Protein AF-A0A3C0BCN4-F1 (afdb_monomer_lite)

Secondary structure (DSSP, 8-state):
--HHHHHHHHHHHH-S--HHHHHHHHH--S--BEEEEEEEEEEETTEEEEEEEEEE-SSSPPP-EEEEEEEEETTEEEEEEEEE-SSEEEEEEEESS-EEEEEESTT--S--BPPGGGS---HHHHHT-SSEEEEE-TTS-HHHHHHHHHHHHHHHHHSTT-EEEEEGGG-SS--SSSEEEEESTTSTTHHHHHHHHGGGT-EEETTEEEETTEEEESTTEEEEEEEEETTEEEEEEEEEEE--TTHHHHHHHHGGGGTT-SEEEEETTTTEEEEEE-------TTEEESSTT-TT---S--PPPS--PPPSS-HHHHHHHHHHHTSGGGGGG-TT-HHHHHHHHHHHHHHHHTTPEEBTTBSEEEEEEEETTEEEEEEEEE-EE-----TTTTTSPPP--------TTT-S---TT-TTS----IIIIIHHHHHHHHHHHHHHTT--

Structure (mmCIF, N/CA/C/O backbone):
data_AF-A0A3C0BCN4-F1
#
_entry.id   AF-A0A3C0BCN4-F1
#
loop_
_atom_site.group_PDB
_atom_site.id
_atom_site.type_symbol
_atom_site.label_atom_id
_atom_site.label_alt_id
_atom_site.label_comp_id
_atom_site.label_asym_id
_atom_site.label_entity_id
_atom_site.label_seq_id
_atom_site.pdbx_PDB_ins_code
_atom_site.Cartn_x
_atom_site.Cartn_y
_atom_site.Cartn_z
_atom_site.occupancy
_atom_site.B_iso_or_equiv
_atom_site.auth_seq_id
_atom_site.auth_comp_id
_atom_site.auth_asym_id
_atom_site.auth_atom_id
_atom_site.pdbx_PDB_model_num
ATOM 1 N N . ALA A 1 1 ? 22.190 30.472 -2.152 1.00 76.00 1 ALA A N 1
ATOM 2 C CA . ALA A 1 1 ? 20.767 30.766 -1.911 1.00 76.00 1 ALA A CA 1
ATOM 3 C C . ALA A 1 1 ? 20.357 30.125 -0.593 1.00 76.00 1 ALA A C 1
ATOM 5 O O . ALA A 1 1 ? 20.743 28.991 -0.337 1.00 76.00 1 ALA A O 1
ATOM 6 N N . SER A 1 2 ? 19.645 30.868 0.243 1.00 91.69 2 SER A N 1
ATOM 7 C CA . SER A 1 2 ? 19.073 30.457 1.527 1.00 91.69 2 SER A CA 1
ATOM 8 C C . SER A 1 2 ? 17.553 30.290 1.407 1.00 91.69 2 SER A C 1
ATOM 10 O O . SER A 1 2 ? 16.954 30.735 0.427 1.00 91.69 2 SER A O 1
ATOM 12 N N . PHE A 1 3 ? 16.896 29.719 2.419 1.00 91.00 3 PHE A N 1
ATOM 13 C CA . PHE A 1 3 ? 15.429 29.688 2.449 1.00 91.00 3 PHE A CA 1
ATOM 14 C C . PHE A 1 3 ? 14.796 31.087 2.462 1.00 91.00 3 PHE A C 1
ATOM 16 O O . PHE A 1 3 ? 13.702 31.261 1.935 1.00 91.00 3 PHE A O 1
ATOM 23 N N . GLN A 1 4 ? 15.497 32.095 2.988 1.00 92.38 4 GLN A N 1
ATOM 24 C CA . GLN A 1 4 ? 15.035 33.482 2.944 1.00 92.38 4 GLN A CA 1
ATOM 25 C C . GLN A 1 4 ? 15.027 34.041 1.509 1.00 92.38 4 GLN A C 1
ATOM 27 O O . GLN A 1 4 ? 14.157 34.839 1.166 1.00 92.38 4 GLN A O 1
ATOM 32 N N . ASP A 1 5 ? 15.957 33.607 0.652 1.00 93.44 5 ASP A N 1
ATOM 33 C CA . ASP A 1 5 ? 15.978 33.998 -0.766 1.00 93.44 5 ASP A CA 1
ATOM 34 C C . ASP A 1 5 ? 14.826 33.342 -1.541 1.00 93.44 5 ASP A C 1
ATOM 36 O O . ASP A 1 5 ? 14.226 33.968 -2.418 1.00 93.44 5 ASP A O 1
ATOM 40 N N . ILE A 1 6 ? 14.476 32.100 -1.182 1.00 93.12 6 ILE A N 1
ATOM 41 C CA . ILE A 1 6 ? 13.308 31.393 -1.726 1.00 93.12 6 ILE A CA 1
ATOM 42 C C . ILE A 1 6 ? 12.023 32.103 -1.291 1.00 93.12 6 ILE A C 1
ATOM 44 O O . ILE A 1 6 ? 11.197 32.411 -2.147 1.00 93.12 6 ILE A O 1
ATOM 48 N N . GLN A 1 7 ? 11.884 32.424 0.001 1.00 93.44 7 GLN A N 1
ATOM 49 C CA . GLN A 1 7 ? 10.742 33.175 0.526 1.00 93.44 7 GLN A CA 1
ATOM 50 C C . GLN A 1 7 ? 10.532 34.468 -0.266 1.00 93.44 7 GLN A C 1
ATOM 52 O O . GLN A 1 7 ? 9.489 34.626 -0.891 1.00 93.44 7 GLN A O 1
ATOM 57 N N . LYS A 1 8 ? 11.544 35.344 -0.329 1.00 94.19 8 LYS A N 1
ATOM 58 C CA . LYS A 1 8 ? 11.452 36.622 -1.055 1.00 94.19 8 LYS A CA 1
ATOM 59 C C . LYS A 1 8 ? 11.050 36.431 -2.516 1.00 94.19 8 LYS A C 1
ATOM 61 O O . LYS A 1 8 ? 10.231 37.181 -3.034 1.00 94.19 8 LYS A O 1
ATOM 66 N N . SER A 1 9 ? 11.612 35.421 -3.182 1.00 95.25 9 SER A N 1
ATOM 67 C CA . SER A 1 9 ? 11.298 35.122 -4.583 1.00 95.25 9 SER A CA 1
ATOM 68 C C . SER A 1 9 ? 9.825 34.726 -4.765 1.00 95.25 9 SER A C 1
ATOM 70 O O . SER A 1 9 ? 9.178 35.181 -5.706 1.00 95.25 9 SER A O 1
ATOM 72 N N . PHE A 1 10 ? 9.269 33.928 -3.849 1.00 93.75 10 PHE A N 1
ATOM 73 C CA . PHE A 1 10 ? 7.856 33.537 -3.868 1.00 93.75 10 PHE A CA 1
ATOM 74 C C . PHE A 1 10 ? 6.932 34.711 -3.527 1.00 93.75 10 PHE A C 1
ATOM 76 O O . PHE A 1 10 ? 5.905 34.887 -4.182 1.00 93.75 10 PHE A O 1
ATOM 83 N N . GLU A 1 11 ? 7.290 35.539 -2.547 1.00 96.19 11 GLU A N 1
ATOM 84 C CA . GLU A 1 11 ? 6.524 36.735 -2.170 1.00 96.19 11 GLU A CA 1
ATOM 85 C C . GLU A 1 11 ? 6.472 37.749 -3.325 1.00 96.19 11 GLU A C 1
ATOM 87 O O . GLU A 1 11 ? 5.410 38.299 -3.608 1.00 96.19 11 GLU A O 1
ATOM 92 N N . LEU A 1 12 ? 7.570 37.926 -4.073 1.00 96.12 12 LEU A N 1
ATOM 93 C CA . LEU A 1 12 ? 7.612 38.782 -5.267 1.00 96.12 12 LEU A CA 1
ATOM 94 C C . LEU A 1 12 ? 6.646 38.324 -6.370 1.00 96.12 12 LEU A C 1
ATOM 96 O O . LEU A 1 12 ? 6.005 39.154 -7.012 1.00 96.12 12 LEU A O 1
ATOM 100 N N . VAL A 1 13 ? 6.535 37.014 -6.604 1.00 95.50 13 VAL A N 1
ATOM 101 C CA . VAL A 1 13 ? 5.637 36.465 -7.635 1.00 95.50 13 VAL A CA 1
ATOM 102 C C . VAL A 1 13 ? 4.184 36.471 -7.165 1.00 95.50 13 VAL A C 1
ATOM 104 O O . VAL A 1 13 ? 3.285 36.835 -7.917 1.00 95.50 13 VAL A O 1
ATOM 107 N N . THR A 1 14 ? 3.941 36.055 -5.923 1.00 93.56 14 THR A N 1
ATOM 108 C CA . THR A 1 14 ? 2.583 35.836 -5.403 1.00 93.56 14 THR A CA 1
ATOM 109 C C . THR A 1 14 ? 1.943 37.087 -4.813 1.00 93.56 14 THR A C 1
ATOM 111 O O . THR A 1 14 ? 0.722 37.111 -4.664 1.00 93.56 14 THR A O 1
ATOM 114 N N . GLN A 1 15 ? 2.742 38.104 -4.471 1.00 95.81 15 GLN A N 1
ATOM 115 C CA . GLN A 1 15 ? 2.319 39.304 -3.741 1.00 95.81 15 GLN A CA 1
ATOM 116 C C . GLN A 1 15 ? 1.670 38.982 -2.380 1.00 95.81 15 GLN A C 1
ATOM 118 O O . GLN A 1 15 ? 0.824 39.728 -1.888 1.00 95.81 15 GLN A O 1
ATOM 123 N N . LYS A 1 16 ? 2.044 37.850 -1.770 1.00 94.12 16 LYS A N 1
ATOM 124 C CA . LYS A 1 16 ? 1.593 37.419 -0.439 1.00 94.12 16 LYS A CA 1
ATOM 125 C C . LYS A 1 16 ? 2.761 37.450 0.537 1.00 94.12 16 LYS A C 1
ATOM 127 O O . LYS A 1 16 ? 3.867 37.112 0.141 1.00 94.12 16 LYS A O 1
ATOM 132 N N . ASP A 1 17 ? 2.502 37.795 1.796 1.00 93.44 17 ASP A N 1
ATOM 133 C CA . ASP A 1 17 ? 3.459 37.609 2.894 1.00 93.44 17 ASP A CA 1
ATOM 134 C C . ASP A 1 17 ? 3.514 36.122 3.277 1.00 93.44 17 ASP A C 1
ATOM 136 O O . ASP A 1 17 ? 2.496 35.519 3.632 1.00 93.44 17 ASP A O 1
ATOM 140 N N . LEU A 1 18 ? 4.699 35.521 3.176 1.00 94.12 18 LEU A N 1
ATOM 141 C CA . LEU A 1 18 ? 4.949 34.113 3.471 1.00 94.12 18 LEU A CA 1
ATOM 142 C C . LEU A 1 18 ? 5.828 33.934 4.712 1.00 94.12 18 LEU A C 1
ATOM 144 O O . LEU A 1 18 ? 6.217 32.805 5.024 1.00 94.12 18 LEU A O 1
ATOM 148 N N . GLN A 1 19 ? 6.101 35.001 5.470 1.00 93.81 19 GLN A N 1
ATOM 149 C CA . GLN A 1 19 ? 6.944 34.939 6.659 1.00 93.81 19 GLN A CA 1
ATOM 150 C C . GLN A 1 19 ? 6.440 33.897 7.657 1.00 93.81 19 GLN A C 1
ATOM 152 O O . GLN A 1 19 ? 7.231 33.096 8.157 1.00 93.81 19 GLN A O 1
ATOM 157 N N . THR A 1 20 ? 5.131 33.858 7.923 1.00 91.19 20 THR A N 1
ATOM 158 C CA . THR A 1 20 ? 4.549 32.884 8.864 1.00 91.19 20 THR A CA 1
ATOM 159 C C . THR A 1 20 ? 4.734 31.447 8.373 1.00 91.19 20 THR A C 1
ATOM 161 O O . THR A 1 20 ? 5.115 30.580 9.159 1.00 91.19 20 THR A O 1
ATOM 164 N N . PHE A 1 21 ? 4.530 31.202 7.073 1.00 92.38 21 PHE A N 1
ATOM 165 C CA . PHE A 1 21 ? 4.712 29.885 6.460 1.00 92.38 21 PHE A CA 1
ATOM 166 C C . PHE A 1 21 ? 6.163 29.405 6.585 1.00 92.38 21 PHE A C 1
ATOM 168 O O . PHE A 1 21 ? 6.410 28.322 7.107 1.00 92.38 21 PHE A O 1
ATOM 175 N N . PHE A 1 22 ? 7.140 30.215 6.171 1.00 93.88 22 PHE A N 1
ATOM 176 C CA . PHE A 1 22 ? 8.549 29.822 6.259 1.00 93.88 22 PHE A CA 1
ATOM 177 C C . PHE A 1 22 ? 9.014 29.693 7.709 1.00 93.88 22 PHE A C 1
ATOM 179 O O . PHE A 1 22 ? 9.648 28.702 8.063 1.00 93.88 22 PHE A O 1
ATOM 186 N N . THR A 1 23 ? 8.664 30.651 8.571 1.00 93.06 23 THR A N 1
ATOM 187 C CA . THR A 1 23 ? 9.076 30.623 9.980 1.00 93.06 23 THR A CA 1
ATOM 188 C C . THR A 1 23 ? 8.598 29.347 10.656 1.00 93.06 23 THR A C 1
ATOM 190 O O . THR A 1 23 ? 9.403 28.655 11.274 1.00 93.06 23 THR A O 1
ATOM 193 N N . GLN A 1 24 ? 7.319 28.983 10.509 1.00 94.38 24 GLN A N 1
ATOM 194 C CA . GLN A 1 24 ? 6.796 27.834 11.242 1.00 94.38 24 GLN A CA 1
ATOM 195 C C . GLN A 1 24 ? 7.431 26.504 10.820 1.00 94.38 24 GLN A C 1
ATOM 197 O O . GLN A 1 24 ? 7.580 25.630 11.665 1.00 94.38 24 GLN A O 1
ATOM 202 N N . TRP A 1 25 ? 7.816 26.350 9.551 1.00 93.69 25 TRP A N 1
ATOM 203 C CA . TRP A 1 25 ? 8.375 25.095 9.043 1.00 93.69 25 TRP A CA 1
ATOM 204 C C . TRP A 1 25 ? 9.896 25.005 9.168 1.00 93.69 25 TRP A C 1
ATOM 206 O O . TRP A 1 25 ? 10.438 23.905 9.193 1.00 93.69 25 TRP A O 1
ATOM 216 N N . LEU A 1 26 ? 10.593 26.140 9.258 1.00 93.62 26 LEU A N 1
ATOM 217 C CA . LEU A 1 26 ? 12.054 26.166 9.345 1.00 93.62 26 LEU A CA 1
ATOM 218 C C . LEU A 1 26 ? 12.588 26.262 10.770 1.00 93.62 26 LEU A C 1
ATOM 220 O O . LEU A 1 26 ? 13.726 25.865 11.010 1.00 93.62 26 LEU A O 1
ATOM 224 N N . THR A 1 27 ? 11.819 26.831 11.702 1.00 91.88 27 THR A N 1
ATOM 225 C CA . THR A 1 27 ? 12.322 27.126 13.055 1.00 91.88 27 THR A CA 1
ATOM 226 C C . THR A 1 27 ? 11.616 26.356 14.162 1.00 91.88 27 THR A C 1
ATOM 228 O O . THR A 1 27 ? 12.109 26.339 15.290 1.00 91.88 27 THR A O 1
ATOM 231 N N . ARG A 1 28 ? 10.484 25.704 13.871 1.00 91.94 28 ARG A N 1
ATOM 232 C CA . ARG A 1 28 ? 9.732 24.917 14.855 1.00 91.94 28 ARG A CA 1
ATOM 233 C C . ARG A 1 28 ? 9.943 23.427 14.615 1.00 91.94 28 ARG A C 1
ATOM 235 O O . ARG A 1 28 ? 9.973 22.966 13.480 1.00 91.94 28 ARG A O 1
ATOM 242 N N . THR A 1 29 ? 10.021 22.671 15.703 1.00 91.44 29 THR A N 1
ATOM 243 C CA . THR A 1 29 ? 10.032 21.205 15.668 1.00 91.44 29 THR A CA 1
ATOM 244 C C . THR A 1 29 ? 8.603 20.663 15.705 1.00 91.44 29 THR A C 1
ATOM 246 O O . THR A 1 29 ? 7.764 21.167 16.454 1.00 91.44 29 THR A O 1
ATOM 249 N N . GLY A 1 30 ? 8.350 19.593 14.950 1.00 92.44 30 GLY A N 1
ATOM 250 C CA . GLY A 1 30 ? 7.068 18.886 14.917 1.00 92.44 30 GLY A CA 1
ATOM 251 C C . GLY A 1 30 ? 6.183 19.287 13.736 1.00 92.44 30 GLY A C 1
ATOM 252 O O . GLY A 1 30 ? 6.606 20.007 12.837 1.00 92.44 30 GLY A O 1
ATOM 253 N N . ALA A 1 31 ? 4.949 18.792 13.740 1.00 95.31 31 ALA A N 1
ATOM 254 C CA . ALA A 1 31 ? 3.934 19.066 12.727 1.00 95.31 31 ALA A CA 1
ATOM 255 C C . ALA A 1 31 ? 2.543 19.070 13.398 1.00 95.31 31 ALA A C 1
ATOM 257 O O . ALA A 1 31 ? 2.429 18.633 14.549 1.00 95.31 31 ALA A O 1
ATOM 258 N N . PRO A 1 32 ? 1.486 19.584 12.746 1.00 96.44 32 PRO A N 1
ATOM 259 C CA . PRO A 1 32 ? 0.145 19.515 13.311 1.00 96.44 32 PRO A CA 1
ATOM 260 C C . PRO A 1 32 ? -0.346 18.065 13.397 1.00 96.44 32 PRO A C 1
ATOM 262 O O . PRO A 1 32 ? -0.072 17.253 12.518 1.00 96.44 32 PRO A O 1
ATOM 265 N N . GLU A 1 33 ? -1.113 17.764 14.438 1.00 96.62 33 GLU A N 1
ATOM 266 C CA . GLU A 1 33 ? -1.894 16.534 14.598 1.00 96.62 33 GLU A CA 1
ATOM 267 C C . GLU A 1 33 ? -3.369 16.924 14.552 1.00 96.62 33 GLU A C 1
ATOM 269 O O . GLU A 1 33 ? -3.881 17.518 15.498 1.00 96.62 33 GLU A O 1
ATOM 274 N N . ILE A 1 34 ? -4.053 16.664 13.442 1.00 97.38 34 ILE A N 1
ATOM 275 C CA . ILE A 1 34 ? -5.397 17.206 13.200 1.00 97.38 34 ILE A CA 1
ATOM 276 C C . ILE A 1 34 ? -6.454 16.167 13.593 1.00 97.38 34 ILE A C 1
ATOM 278 O O . ILE A 1 34 ? -6.280 14.971 13.370 1.00 97.38 34 ILE A O 1
ATOM 282 N N . GLY A 1 35 ? -7.565 16.615 14.174 1.00 97.12 35 GLY A N 1
ATOM 283 C CA . GLY A 1 35 ? -8.734 15.781 14.449 1.00 97.12 35 GLY A CA 1
ATOM 284 C C . GLY A 1 35 ? -10.048 16.530 14.257 1.00 97.12 35 GLY A C 1
ATOM 285 O O . GLY A 1 35 ? -10.107 17.754 14.398 1.00 97.12 35 GLY A O 1
ATOM 286 N N . ILE A 1 36 ? -11.122 15.792 13.979 1.00 98.12 36 ILE A N 1
ATOM 287 C CA . ILE A 1 36 ? -12.486 16.308 14.102 1.00 98.12 36 ILE A CA 1
ATOM 288 C C . ILE A 1 36 ? -12.892 16.211 15.571 1.00 98.12 36 ILE A C 1
ATOM 290 O O . ILE A 1 36 ? -13.104 15.120 16.097 1.00 98.12 36 ILE A O 1
ATOM 294 N N . LYS A 1 37 ? -13.050 17.365 16.224 1.00 97.88 37 LYS A N 1
ATOM 295 C CA . LYS A 1 37 ? -13.598 17.440 17.582 1.00 97.88 37 LYS A CA 1
ATOM 296 C C . LYS A 1 37 ? -15.116 17.295 17.578 1.00 97.88 37 LYS A C 1
ATOM 298 O O . LYS A 1 37 ? -15.688 16.628 18.434 1.00 97.88 37 LYS A O 1
ATOM 303 N N . GLU A 1 38 ? -15.771 17.929 16.611 1.00 98.12 38 GLU A N 1
ATOM 304 C CA . GLU A 1 38 ? -17.213 17.832 16.408 1.00 98.12 38 GLU A CA 1
ATOM 305 C C . GLU A 1 38 ? -17.548 18.104 14.941 1.00 98.12 38 GLU A C 1
ATOM 307 O O . GLU A 1 38 ? -16.967 18.987 14.318 1.00 98.12 38 GLU A O 1
ATOM 312 N N . ALA A 1 39 ? -18.506 17.364 14.391 1.00 97.88 39 ALA A N 1
ATOM 313 C CA . ALA A 1 39 ? -19.064 17.638 13.076 1.00 97.88 39 ALA A CA 1
ATOM 314 C C . ALA A 1 39 ? -20.556 17.303 13.088 1.00 97.88 39 ALA A C 1
ATOM 316 O O . ALA A 1 39 ? -20.945 16.155 13.328 1.00 97.88 39 ALA A O 1
ATOM 317 N N . THR A 1 40 ? -21.385 18.314 12.852 1.00 97.88 40 THR A N 1
ATOM 318 C CA . THR A 1 40 ? -22.849 18.229 12.862 1.00 97.88 40 THR A CA 1
ATOM 319 C C . THR A 1 40 ? -23.418 19.006 11.684 1.00 97.88 40 THR A C 1
ATOM 321 O O . THR A 1 40 ? -22.728 19.811 11.058 1.00 97.88 40 THR A O 1
ATOM 324 N N . PHE A 1 41 ? -24.684 18.772 11.363 1.00 97.12 41 PHE A N 1
ATOM 325 C CA . PHE A 1 41 ? -25.398 19.608 10.413 1.00 97.12 41 PHE A CA 1
ATOM 326 C C . PHE A 1 41 ? -26.829 19.841 10.882 1.00 97.12 41 PHE A C 1
ATOM 328 O O . PHE A 1 41 ? -27.396 19.028 11.612 1.00 97.12 41 PHE A O 1
ATOM 335 N N . ILE A 1 42 ? -27.399 20.960 10.453 1.00 96.69 42 ILE A N 1
ATOM 336 C CA . ILE A 1 42 ? -28.816 21.275 10.614 1.00 96.69 42 ILE A CA 1
ATOM 337 C C . ILE A 1 42 ? -29.416 21.582 9.245 1.00 96.69 42 ILE A C 1
ATOM 339 O O . ILE A 1 42 ? -28.722 22.072 8.352 1.00 96.69 42 ILE A O 1
ATOM 343 N N . LYS A 1 43 ? -30.707 21.300 9.082 1.00 94.81 43 LYS A N 1
ATOM 344 C CA . LYS A 1 43 ? -31.467 21.755 7.919 1.00 94.81 43 LYS A CA 1
ATOM 345 C C . LYS A 1 43 ? -31.900 23.203 8.153 1.00 94.81 43 LYS A C 1
ATOM 347 O O . LYS A 1 43 ? -32.621 23.469 9.111 1.00 94.81 43 LYS A O 1
ATOM 352 N N . ASP A 1 44 ? -31.459 24.103 7.288 1.00 89.94 44 ASP A N 1
ATOM 353 C CA . ASP A 1 44 ? -31.714 25.545 7.313 1.00 89.94 44 ASP A CA 1
ATOM 354 C C . ASP A 1 44 ? -32.449 25.939 6.020 1.00 89.94 44 ASP A C 1
ATOM 356 O O . ASP A 1 44 ? -31.859 26.361 5.032 1.00 89.94 44 ASP A O 1
ATOM 360 N N . ASN A 1 45 ? -33.750 25.641 6.005 1.00 84.44 45 ASN A N 1
ATOM 361 C CA . ASN A 1 45 ? -34.615 25.510 4.826 1.00 84.44 45 ASN A CA 1
ATOM 362 C C . ASN A 1 45 ? -34.405 26.608 3.743 1.00 84.44 45 ASN A C 1
ATOM 364 O O . ASN A 1 45 ? -34.592 27.785 4.057 1.00 84.44 45 ASN A O 1
ATOM 368 N N . PRO A 1 46 ? -34.140 26.260 2.462 1.00 85.31 46 PRO A N 1
ATOM 369 C CA . PRO A 1 46 ? -34.071 24.911 1.880 1.00 85.31 46 PRO A CA 1
ATOM 370 C C . PRO A 1 46 ? -32.708 24.210 2.033 1.00 85.31 46 PRO A C 1
ATOM 372 O O . PRO A 1 46 ? -32.594 23.046 1.650 1.00 85.31 46 PRO A O 1
ATOM 375 N N . ASP A 1 47 ? -31.712 24.891 2.594 1.00 94.12 47 ASP A N 1
ATOM 376 C CA . ASP A 1 47 ? -30.310 24.483 2.594 1.00 94.12 47 ASP A CA 1
ATOM 377 C C . ASP A 1 47 ? -29.940 23.654 3.836 1.00 94.12 47 ASP A C 1
ATOM 379 O O . ASP A 1 47 ? -30.747 23.376 4.728 1.00 94.12 47 ASP A O 1
ATOM 383 N N . TYR A 1 48 ? -28.682 23.232 3.894 1.00 96.31 48 TYR A N 1
ATOM 384 C CA . TYR A 1 48 ? -28.081 22.508 5.002 1.00 96.31 48 TYR A CA 1
ATOM 385 C C . TYR A 1 48 ? -26.849 23.266 5.489 1.00 96.31 48 TYR A C 1
ATOM 387 O O . TYR A 1 48 ? -25.937 23.559 4.714 1.00 96.31 48 TYR A O 1
ATOM 395 N N . LYS A 1 49 ? -26.797 23.545 6.792 1.00 97.56 49 LYS A N 1
ATOM 396 C CA . LYS A 1 49 ? -25.650 24.178 7.442 1.00 97.56 49 LYS A CA 1
ATOM 397 C C . LYS A 1 49 ? -24.824 23.125 8.167 1.00 97.56 49 LYS A C 1
ATOM 399 O O . LYS A 1 49 ? -25.267 22.576 9.177 1.00 97.56 49 LYS A O 1
ATOM 404 N N . VAL A 1 50 ? -23.613 22.867 7.682 1.00 98.12 50 VAL A N 1
ATOM 405 C CA . VAL A 1 50 ? -22.639 21.970 8.320 1.00 98.12 50 VAL A CA 1
ATOM 406 C C . VAL A 1 50 ? -21.752 22.776 9.259 1.00 98.12 50 VAL A C 1
ATOM 408 O O . VAL A 1 50 ? -21.160 23.770 8.852 1.00 98.12 50 VAL A O 1
ATOM 411 N N . SER A 1 51 ? -21.646 22.342 10.512 1.00 98.44 51 SER A N 1
ATOM 412 C CA . SER A 1 51 ? -20.716 22.865 11.514 1.00 98.44 51 SER A CA 1
ATOM 413 C C . SER A 1 51 ? -19.588 21.863 11.730 1.00 98.44 51 SER A C 1
ATOM 415 O O . SER A 1 51 ? -19.842 20.735 12.145 1.00 98.44 51 SER A O 1
ATOM 417 N N . LEU A 1 52 ? -18.348 22.282 11.485 1.00 98.75 52 LEU A N 1
ATOM 418 C CA . LEU A 1 52 ? -17.140 21.483 11.683 1.00 98.75 52 LEU A CA 1
ATOM 419 C C . LEU A 1 52 ? -16.230 22.169 12.700 1.00 98.75 52 LEU A C 1
ATOM 421 O O . LEU A 1 52 ? -15.742 23.268 12.458 1.00 98.75 52 LEU A O 1
ATOM 425 N N . THR A 1 53 ? -15.959 21.509 13.815 1.00 98.75 53 THR A N 1
ATOM 426 C CA . THR A 1 53 ? -14.964 21.931 14.800 1.00 98.75 53 THR A CA 1
ATOM 427 C C . THR A 1 53 ? -13.740 21.038 14.670 1.00 98.75 53 THR A C 1
ATOM 429 O O . THR A 1 53 ? -13.795 19.847 14.985 1.00 98.75 53 THR A O 1
ATOM 432 N N . LEU A 1 54 ? -12.630 21.621 14.224 1.00 98.69 54 LEU A N 1
ATOM 433 C CA . LEU A 1 54 ? -11.334 20.953 14.148 1.00 98.69 54 LEU A CA 1
ATOM 434 C C . LEU A 1 54 ? -10.513 21.213 15.407 1.00 98.69 54 LEU A C 1
ATOM 436 O O . LEU A 1 54 ? -10.655 22.259 16.049 1.00 98.69 54 LEU A O 1
ATOM 440 N N . GLU A 1 55 ? -9.613 20.285 15.718 1.00 98.38 55 GLU A N 1
ATOM 441 C CA . GLU A 1 55 ? -8.596 20.435 16.756 1.00 98.38 55 GLU A CA 1
ATOM 442 C C . GLU A 1 55 ? -7.185 20.070 16.271 1.00 98.38 55 GLU A C 1
ATOM 444 O O . GLU A 1 55 ? -7.017 19.230 15.390 1.00 98.38 55 GLU A O 1
ATOM 449 N N . GLN A 1 56 ? -6.179 20.719 16.862 1.00 97.75 56 GLN A N 1
ATOM 450 C CA . GLN A 1 56 ? -4.758 20.413 16.716 1.00 97.75 56 GLN A CA 1
ATOM 451 C C . GLN A 1 56 ? -4.219 19.811 18.025 1.00 97.75 56 GLN A C 1
ATOM 453 O O . GLN A 1 56 ? -3.977 20.539 18.994 1.00 97.75 56 GLN A O 1
ATOM 458 N N . LYS A 1 57 ? -4.041 18.489 18.061 1.00 96.12 57 LYS A N 1
ATOM 459 C CA . LYS A 1 57 ? -3.814 17.671 19.264 1.00 96.12 57 LYS A CA 1
ATOM 460 C C . LYS A 1 57 ? -2.397 17.742 19.836 1.00 96.12 57 LYS A C 1
ATOM 462 O O . LYS A 1 57 ? -2.221 17.446 21.015 1.00 96.12 57 LYS A O 1
ATOM 467 N N . GLN A 1 58 ? -1.407 18.159 19.045 1.00 94.56 58 GLN A N 1
ATOM 468 C CA . GLN A 1 58 ? -0.011 18.208 19.490 1.00 94.56 58 GLN A CA 1
ATOM 469 C C . GLN A 1 58 ? 0.168 19.119 20.721 1.00 94.56 58 GLN A C 1
ATOM 471 O O . GLN A 1 58 ? -0.608 20.049 20.925 1.00 94.56 58 GLN A O 1
ATOM 476 N N . SER A 1 59 ? 1.200 18.925 21.541 1.00 93.12 59 SER A N 1
ATOM 477 C CA . SER A 1 59 ? 1.397 19.736 22.761 1.00 93.12 59 SER A CA 1
ATOM 478 C C . SER A 1 59 ? 1.897 21.163 22.493 1.00 93.12 59 SER A C 1
ATOM 480 O O . SER A 1 59 ? 1.596 22.075 23.260 1.00 93.12 59 SER A O 1
ATOM 482 N N . VAL A 1 60 ? 2.643 21.362 21.403 1.00 92.88 60 VAL A N 1
ATOM 483 C CA . VAL A 1 60 ? 3.185 22.669 20.990 1.00 92.88 60 VAL A CA 1
ATOM 484 C C . VAL A 1 60 ? 2.102 23.589 20.427 1.00 92.88 60 VAL A C 1
ATOM 486 O O . VAL A 1 60 ? 0.993 23.142 20.132 1.00 92.88 60 VAL A O 1
ATOM 489 N N . ASP A 1 61 ? 2.431 24.864 20.219 1.00 94.62 61 ASP A N 1
ATOM 490 C CA . ASP A 1 61 ? 1.526 25.862 19.638 1.00 94.62 61 ASP A CA 1
ATOM 491 C C . ASP A 1 61 ? 0.876 25.399 18.316 1.00 94.62 61 ASP A C 1
ATOM 493 O O . ASP A 1 61 ? 1.426 24.558 17.593 1.00 94.62 61 ASP A O 1
ATOM 497 N N . PRO A 1 62 ? -0.313 25.913 17.958 1.00 96.25 62 PRO A N 1
ATOM 498 C CA . PRO A 1 62 ? -0.943 25.571 16.689 1.00 96.25 62 PRO A CA 1
ATOM 499 C C . PRO A 1 62 ? -0.069 25.986 15.494 1.00 96.25 62 PRO A C 1
ATOM 501 O O . PRO A 1 62 ? 0.691 26.958 15.540 1.00 96.25 62 PRO A O 1
ATOM 504 N N . PHE A 1 63 ? -0.158 25.213 14.420 1.00 96.38 63 PHE A N 1
ATOM 505 C CA . PHE A 1 63 ? 0.375 25.579 13.111 1.00 96.38 63 PHE A CA 1
ATOM 506 C C . PHE A 1 63 ? -0.695 26.343 12.333 1.00 96.38 63 PHE A C 1
ATOM 508 O O . PHE A 1 63 ? -1.887 26.110 12.538 1.00 96.38 63 PHE A O 1
ATOM 515 N N . ASN A 1 64 ? -0.269 27.247 11.453 1.00 96.12 64 ASN A N 1
ATOM 516 C CA . ASN A 1 64 ? -1.144 27.869 10.469 1.00 96.12 64 ASN A CA 1
ATOM 517 C C . ASN A 1 64 ? -1.186 26.966 9.231 1.00 96.12 64 ASN A C 1
ATOM 519 O O . ASN A 1 64 ? -0.180 26.850 8.526 1.00 96.12 64 ASN A O 1
ATOM 523 N N . VAL A 1 65 ? -2.310 26.285 9.010 1.00 96.06 65 VAL A N 1
ATOM 524 C CA . VAL A 1 65 ? -2.461 25.310 7.924 1.00 96.06 65 VAL A CA 1
ATOM 525 C C . VAL A 1 65 ? -3.775 25.484 7.179 1.00 96.06 65 VAL A C 1
ATOM 527 O O . VAL A 1 65 ? -4.834 25.645 7.785 1.00 96.06 65 VAL A O 1
ATOM 530 N N . ASP A 1 66 ? -3.688 25.410 5.856 1.00 96.88 66 ASP A N 1
ATOM 531 C CA . ASP A 1 66 ? -4.838 25.293 4.969 1.00 96.88 66 ASP A CA 1
ATOM 532 C C . ASP A 1 66 ? -5.193 23.815 4.826 1.00 96.88 66 ASP A C 1
ATOM 534 O O . ASP A 1 66 ? -4.365 23.008 4.408 1.00 96.88 66 ASP A O 1
ATOM 538 N N . ILE A 1 67 ? -6.415 23.458 5.213 1.00 97.88 67 ILE A N 1
ATOM 539 C CA . ILE A 1 67 ? -6.865 22.072 5.305 1.00 97.88 67 ILE A CA 1
ATOM 540 C C . ILE A 1 67 ? -8.009 21.857 4.309 1.00 97.88 67 ILE A C 1
ATOM 542 O O . ILE A 1 67 ? -9.059 22.497 4.446 1.00 97.88 67 ILE A O 1
ATOM 546 N N . PRO A 1 68 ? -7.852 20.967 3.316 1.00 97.75 68 PRO A N 1
ATOM 547 C CA . PRO A 1 68 ? -8.949 20.567 2.448 1.00 97.75 68 PRO A CA 1
ATOM 548 C C . PRO A 1 68 ? -10.054 19.864 3.245 1.00 97.75 68 PRO A C 1
ATOM 550 O O . PRO A 1 68 ? -9.781 19.064 4.134 1.00 97.75 68 PRO A O 1
ATOM 553 N N . VAL A 1 69 ? -11.314 20.129 2.920 1.00 98.00 69 VAL A N 1
ATOM 554 C CA . VAL A 1 69 ? -12.479 19.450 3.499 1.00 98.00 69 VAL A CA 1
ATOM 555 C C . VAL A 1 69 ? -13.390 19.019 2.361 1.00 98.00 69 VAL A C 1
ATOM 557 O O . VAL A 1 69 ? -13.880 19.856 1.605 1.00 98.00 69 VAL A O 1
ATOM 560 N N . GLY A 1 70 ? -13.615 17.717 2.233 1.00 97.19 70 GLY A N 1
ATOM 561 C CA . GLY A 1 70 ? -14.540 17.136 1.269 1.00 97.19 70 GLY A CA 1
ATOM 562 C C . GLY A 1 70 ? -15.845 16.736 1.948 1.00 97.19 70 GLY A C 1
ATOM 563 O O . GLY A 1 70 ? -15.833 16.053 2.970 1.00 97.19 70 GLY A O 1
ATOM 564 N N . ILE A 1 71 ? -16.983 17.137 1.385 1.00 97.50 71 ILE A N 1
ATOM 565 C CA . ILE A 1 71 ? -18.312 16.748 1.863 1.00 97.50 71 ILE A CA 1
ATOM 566 C C . ILE A 1 71 ? -19.064 16.063 0.725 1.00 97.50 71 ILE A C 1
ATOM 568 O O . ILE A 1 71 ? -19.386 16.689 -0.284 1.00 97.50 71 ILE A O 1
ATOM 572 N N . ALA A 1 72 ? -19.350 14.774 0.891 1.00 96.50 72 ALA A N 1
ATOM 573 C CA . ALA A 1 72 ? -20.184 14.009 -0.024 1.00 96.50 72 ALA A CA 1
ATOM 574 C C . ALA A 1 72 ? -21.665 14.218 0.312 1.00 96.50 72 ALA A C 1
ATOM 576 O O . ALA A 1 72 ? -22.076 14.101 1.470 1.00 96.50 72 ALA A O 1
ATOM 577 N N . THR A 1 73 ? -22.469 14.484 -0.711 1.00 94.69 73 THR A N 1
ATOM 578 C CA . THR A 1 73 ? -23.930 14.607 -0.656 1.00 94.69 73 THR A CA 1
ATOM 579 C C . THR A 1 73 ? -24.565 13.588 -1.602 1.00 94.69 73 THR A C 1
ATOM 581 O O . THR A 1 73 ? -23.867 12.883 -2.334 1.00 94.69 73 THR A O 1
ATOM 584 N N . LYS A 1 74 ? -25.902 13.503 -1.640 1.00 87.81 74 LYS A N 1
ATOM 585 C CA . LYS A 1 74 ? -26.587 12.596 -2.584 1.00 87.81 74 LYS A CA 1
ATOM 586 C C . LYS A 1 74 ? -26.281 12.912 -4.061 1.00 87.81 74 LYS A C 1
ATOM 588 O O . LYS A 1 74 ? -26.398 12.029 -4.903 1.00 87.81 74 LYS A O 1
ATOM 593 N N . ASN A 1 75 ? -25.961 14.170 -4.369 1.00 90.31 75 ASN A N 1
ATOM 594 C CA . ASN A 1 75 ? -25.864 14.695 -5.735 1.00 90.31 75 ASN A CA 1
ATOM 595 C C . ASN A 1 75 ? -24.416 14.974 -6.174 1.00 90.31 75 ASN A C 1
ATOM 597 O O . ASN A 1 75 ? -24.197 15.450 -7.286 1.00 90.31 75 ASN A O 1
ATOM 601 N N . GLY A 1 76 ? -23.423 14.695 -5.327 1.00 91.94 76 GLY A N 1
ATOM 602 C CA . GLY A 1 76 ? -22.015 14.879 -5.663 1.00 91.94 76 GLY A CA 1
ATOM 603 C C . GLY A 1 76 ? -21.157 15.229 -4.455 1.00 91.94 76 GLY A C 1
ATOM 604 O O . GLY A 1 76 ? -21.541 15.016 -3.309 1.00 91.94 76 GLY A O 1
ATOM 605 N N . VAL A 1 77 ? -19.977 15.774 -4.726 1.00 95.12 77 VAL A N 1
ATOM 606 C CA . VAL A 1 77 ? -19.004 16.185 -3.712 1.00 95.12 77 VAL A CA 1
ATOM 607 C C . VAL A 1 77 ? -18.901 17.706 -3.707 1.00 95.12 77 VAL A C 1
ATOM 609 O O . VAL A 1 77 ? -18.996 18.345 -4.753 1.00 95.12 77 VAL A O 1
ATOM 612 N N . LYS A 1 78 ? -18.720 18.295 -2.525 1.00 95.75 78 LYS A N 1
ATOM 613 C CA . LYS A 1 78 ? -18.338 19.697 -2.344 1.00 95.75 78 LYS A CA 1
ATOM 614 C C . LYS A 1 78 ? -17.008 19.762 -1.613 1.00 95.75 78 LYS A C 1
ATOM 616 O O . LYS A 1 78 ? -16.872 19.181 -0.539 1.00 95.75 78 LYS A O 1
ATOM 621 N N . THR A 1 79 ? -16.042 20.470 -2.186 1.00 95.25 79 THR A N 1
ATOM 622 C CA . THR A 1 79 ? -14.709 20.645 -1.603 1.00 95.25 79 THR A CA 1
ATOM 623 C C . THR A 1 79 ? -14.512 22.071 -1.111 1.00 95.25 79 THR A C 1
ATOM 625 O O . THR A 1 79 ? -14.813 23.028 -1.824 1.00 95.25 79 THR A O 1
ATOM 628 N N . PHE A 1 80 ? -13.945 22.204 0.078 1.00 96.62 80 PHE A N 1
ATOM 629 C CA . PHE A 1 80 ? -13.592 23.467 0.711 1.00 96.62 80 PHE A CA 1
ATOM 630 C C . PHE A 1 80 ? -12.126 23.431 1.137 1.00 96.62 80 PHE A C 1
ATOM 632 O O . PHE A 1 80 ? -11.538 22.360 1.265 1.00 96.62 80 PHE A O 1
ATOM 639 N N . VAL A 1 81 ? -11.546 24.598 1.397 1.00 97.56 81 VAL A N 1
ATOM 640 C CA . VAL A 1 81 ? -10.259 24.721 2.089 1.00 97.56 81 VAL A CA 1
ATOM 641 C C . VAL A 1 81 ? -10.476 25.649 3.271 1.00 97.56 81 VAL A C 1
ATOM 643 O O . VAL A 1 81 ? -10.992 26.755 3.101 1.00 97.56 81 VAL A O 1
ATOM 646 N N . VAL A 1 82 ? -10.123 25.190 4.469 1.00 98.12 82 VAL A N 1
ATOM 647 C CA . VAL A 1 82 ? -10.246 25.975 5.697 1.00 98.12 82 VAL A CA 1
ATOM 648 C C . VAL A 1 82 ? -8.874 26.311 6.257 1.00 98.12 82 VAL A C 1
ATOM 650 O O . VAL A 1 82 ? -8.034 25.433 6.421 1.00 98.12 82 VAL A O 1
ATOM 653 N N . ASN A 1 83 ? -8.654 27.584 6.580 1.00 97.62 83 ASN A N 1
ATOM 654 C CA . ASN A 1 83 ? -7.429 28.023 7.236 1.00 97.62 83 ASN A CA 1
ATOM 655 C C . ASN A 1 83 ? -7.567 27.875 8.759 1.00 97.62 83 ASN A C 1
ATOM 657 O O . ASN A 1 83 ? -8.384 28.553 9.394 1.00 97.62 83 ASN A O 1
ATOM 661 N N . MET A 1 84 ? -6.783 26.978 9.353 1.00 97.75 84 MET A N 1
ATOM 662 C CA . MET A 1 84 ? -6.777 26.705 10.785 1.00 97.75 84 MET A CA 1
ATOM 663 C C . MET A 1 84 ? -5.523 27.285 11.435 1.00 97.75 84 MET A C 1
ATOM 665 O O . MET A 1 84 ? -4.407 26.907 11.095 1.00 97.75 84 MET A O 1
ATOM 669 N N . THR A 1 85 ? -5.714 28.175 12.409 1.00 97.06 85 THR A N 1
ATOM 670 C CA . THR A 1 85 ? -4.623 28.875 13.121 1.00 97.06 85 THR A CA 1
ATOM 671 C C . THR A 1 85 ? -4.667 28.678 14.631 1.00 97.06 85 THR A C 1
ATOM 673 O O . THR A 1 85 ? -3.736 29.052 15.341 1.00 97.06 85 THR A O 1
ATOM 676 N N . LYS A 1 86 ? -5.754 28.098 15.150 1.00 98.06 86 LYS A N 1
ATOM 677 C CA . LYS A 1 86 ? -5.984 27.886 16.583 1.00 98.06 86 LYS A CA 1
ATOM 678 C C . LYS A 1 86 ? -5.938 26.408 16.935 1.00 98.06 86 LYS A C 1
ATOM 680 O O . LYS A 1 86 ? -6.129 25.548 16.083 1.00 98.06 86 LYS A O 1
ATOM 685 N N . LYS A 1 87 ? -5.764 26.121 18.229 1.00 97.88 87 LYS A N 1
ATOM 686 C CA . LYS A 1 87 ? -5.853 24.758 18.770 1.00 97.88 87 LYS A CA 1
ATOM 687 C C . LYS A 1 87 ? -7.199 24.099 18.533 1.00 97.88 87 LYS A C 1
ATOM 689 O O . LYS A 1 87 ? -7.241 22.911 18.262 1.00 97.88 87 LYS A O 1
ATOM 694 N N . ILE A 1 88 ? -8.276 24.866 18.638 1.00 98.56 88 ILE A N 1
ATOM 695 C CA . ILE A 1 88 ? -9.635 24.441 18.320 1.00 98.56 88 ILE A CA 1
ATOM 696 C C . ILE A 1 88 ? -10.255 25.563 17.499 1.00 98.56 88 ILE A C 1
ATOM 698 O O . ILE A 1 88 ? -10.176 26.730 17.895 1.00 98.56 88 ILE A O 1
ATOM 702 N N . GLN A 1 89 ? -10.854 25.230 16.361 1.00 98.75 89 GLN A N 1
ATOM 703 C CA . GLN A 1 89 ? -11.451 26.218 15.471 1.00 98.75 89 GLN A CA 1
ATOM 704 C C . GLN A 1 89 ? -12.704 25.652 14.806 1.00 98.75 89 GLN A C 1
ATOM 706 O O . GLN A 1 89 ? -12.697 24.522 14.322 1.00 98.75 89 GLN A O 1
ATOM 711 N N . LYS A 1 90 ? -13.779 26.447 14.807 1.00 98.69 90 LYS A N 1
ATOM 712 C CA . LYS A 1 90 ? -15.048 26.108 14.161 1.00 98.69 90 LYS A CA 1
ATOM 713 C C . LYS A 1 90 ? -15.115 26.726 12.765 1.00 98.69 90 LYS A C 1
ATOM 715 O O . LYS A 1 90 ? -14.753 27.887 12.585 1.00 98.69 90 LYS A O 1
ATOM 720 N N . PHE A 1 91 ? -15.639 25.953 11.826 1.00 98.62 91 PHE A N 1
ATOM 721 C CA . PHE A 1 91 ? -15.934 26.320 10.450 1.00 98.62 91 PHE A CA 1
ATOM 722 C C . PHE A 1 91 ? -17.383 25.960 10.130 1.00 98.62 91 PHE A C 1
ATOM 724 O O . PHE A 1 91 ? -17.948 25.029 10.712 1.00 98.62 91 PHE A O 1
ATOM 731 N N . GLU A 1 92 ? -17.990 26.709 9.216 1.00 98.19 92 GLU A N 1
ATOM 732 C CA . GLU A 1 92 ? -19.371 26.495 8.796 1.00 98.19 92 GLU A CA 1
ATOM 733 C C . GLU A 1 92 ? -19.456 26.489 7.270 1.00 98.19 92 GLU A C 1
ATOM 735 O O . GLU A 1 92 ? -18.834 27.320 6.607 1.00 98.19 92 GLU A O 1
ATOM 740 N N . PHE A 1 93 ? -20.228 25.550 6.724 1.00 97.19 93 PHE A N 1
ATOM 741 C CA . PHE A 1 93 ? -20.429 25.382 5.286 1.00 97.19 93 PHE A CA 1
ATOM 742 C C . PHE A 1 93 ? -21.923 25.339 4.979 1.00 97.19 93 PHE A C 1
ATOM 744 O O . PHE A 1 93 ? -22.678 24.675 5.690 1.00 97.19 93 PHE A O 1
ATOM 751 N N . MET A 1 94 ? -22.335 26.013 3.908 1.00 96.44 94 MET A N 1
ATOM 752 C CA . MET A 1 94 ? -23.703 25.945 3.390 1.00 96.44 94 MET A CA 1
ATOM 753 C C . MET A 1 94 ? -23.745 24.997 2.194 1.00 96.44 94 MET A C 1
ATOM 755 O O . MET A 1 94 ? -22.924 25.110 1.281 1.00 96.44 94 MET A O 1
ATOM 759 N N . LEU A 1 95 ? -24.688 24.058 2.206 1.00 96.00 95 LEU A N 1
ATOM 760 C CA . LEU A 1 95 ? -24.879 23.042 1.174 1.00 96.00 95 LEU A CA 1
ATOM 761 C C . LEU A 1 95 ? -26.334 23.040 0.705 1.00 96.00 95 LEU A C 1
ATOM 763 O O . LEU A 1 95 ? -27.245 23.158 1.515 1.00 96.00 95 LEU A O 1
ATOM 767 N N . LEU A 1 96 ? -26.549 22.838 -0.594 1.00 94.62 96 LEU A N 1
ATOM 768 C CA . LEU A 1 96 ? -27.894 22.690 -1.174 1.00 94.62 96 LEU A CA 1
ATOM 769 C C . LEU A 1 96 ? -28.475 21.283 -0.958 1.00 94.62 96 LEU A C 1
ATOM 771 O O . LEU A 1 96 ? -29.681 21.074 -1.044 1.00 94.62 96 LEU A O 1
ATOM 775 N N . ASP A 1 97 ? -27.605 20.309 -0.699 1.00 94.00 97 ASP A N 1
ATOM 776 C CA . ASP A 1 97 ? -27.945 18.899 -0.568 1.00 94.00 97 ASP A CA 1
ATOM 777 C C . ASP A 1 97 ? -27.539 18.375 0.806 1.00 94.00 97 ASP A C 1
ATOM 779 O O . ASP A 1 97 ? -26.559 18.831 1.401 1.00 94.00 97 ASP A O 1
ATOM 783 N N . GLU A 1 98 ? -28.263 17.362 1.275 1.00 94.88 98 GLU A N 1
ATOM 784 C CA . GLU A 1 98 ? -27.990 16.717 2.555 1.00 94.88 98 GLU A CA 1
ATOM 785 C C . GLU A 1 98 ? -26.573 16.107 2.590 1.00 94.88 98 GLU A C 1
ATOM 787 O O . GLU A 1 98 ? -26.219 15.326 1.695 1.00 94.88 98 GLU A O 1
ATOM 792 N N . PRO A 1 99 ? -25.755 16.434 3.609 1.00 96.50 99 PRO A N 1
ATOM 793 C CA . PRO A 1 99 ? -24.426 15.861 3.769 1.00 96.50 99 PRO A CA 1
ATOM 794 C C . PRO A 1 99 ? -24.519 14.410 4.256 1.00 96.50 99 PRO A C 1
ATOM 796 O O . PRO A 1 99 ? -25.159 14.108 5.259 1.00 96.50 99 PRO A O 1
ATOM 799 N N . LEU A 1 100 ? -23.828 13.503 3.569 1.00 96.62 100 LEU A N 1
ATOM 800 C CA . LEU A 1 100 ? -23.805 12.071 3.883 1.00 96.62 100 LEU A CA 1
ATOM 801 C C . LEU A 1 100 ? -22.506 11.658 4.584 1.00 96.62 100 LEU A C 1
ATOM 803 O O . LEU A 1 100 ? -22.527 10.817 5.489 1.00 96.62 100 LEU A O 1
ATOM 807 N N . LYS A 1 101 ? -21.386 12.269 4.186 1.00 96.31 101 LYS A N 1
ATOM 808 C CA . LYS A 1 101 ? -20.042 12.016 4.714 1.00 96.31 101 LYS A CA 1
ATOM 809 C C . LYS A 1 101 ? -19.180 13.269 4.590 1.00 96.31 101 LYS A C 1
ATOM 811 O O . LYS A 1 101 ? -19.270 13.979 3.593 1.00 96.31 101 LYS A O 1
ATOM 816 N N . LEU A 1 102 ? -18.349 13.522 5.591 1.00 97.19 102 LEU A N 1
ATOM 817 C CA . LEU A 1 102 ? -17.345 14.581 5.602 1.00 97.19 102 LEU A CA 1
ATOM 818 C C . LEU A 1 102 ? -15.980 13.963 5.880 1.00 97.19 102 LEU A C 1
ATOM 820 O O . LEU A 1 102 ? -15.843 13.159 6.801 1.00 97.19 102 LEU A O 1
ATOM 824 N N . GLU A 1 103 ? -14.982 14.360 5.104 1.00 96.75 103 GLU A N 1
ATOM 825 C CA . GLU A 1 103 ? -13.583 14.014 5.324 1.00 96.75 103 GLU A CA 1
ATOM 826 C C . GLU A 1 103 ? -12.723 15.273 5.328 1.00 96.75 103 GLU A C 1
ATOM 828 O O . GLU A 1 103 ? -12.928 16.202 4.544 1.00 96.75 103 GLU A O 1
ATOM 833 N N . VAL A 1 104 ? -11.760 15.298 6.236 1.00 97.50 104 VAL A N 1
ATOM 834 C CA . VAL A 1 104 ? -10.765 16.355 6.372 1.00 97.50 104 VAL A CA 1
ATOM 835 C C . VAL A 1 104 ? -9.458 15.821 5.804 1.00 97.50 104 VAL A C 1
ATOM 837 O O . VAL A 1 104 ? -9.038 14.725 6.156 1.00 97.50 104 VAL A O 1
ATOM 840 N N . ASP A 1 105 ? -8.835 16.593 4.921 1.00 96.19 105 ASP A N 1
ATOM 841 C CA . ASP A 1 105 ? -7.631 16.218 4.179 1.00 96.19 105 ASP A CA 1
ATOM 842 C C . ASP A 1 105 ? -7.744 14.858 3.443 1.00 96.19 105 ASP A C 1
ATOM 844 O O . ASP A 1 105 ? -6.885 13.989 3.598 1.00 96.19 105 ASP A O 1
ATOM 848 N N . PRO A 1 106 ? -8.798 14.636 2.625 1.00 93.12 106 PRO A N 1
ATOM 849 C CA . PRO A 1 106 ? -9.078 13.323 2.027 1.00 93.12 106 PRO A CA 1
ATOM 850 C C . PRO A 1 106 ? -8.030 12.853 1.005 1.00 93.12 106 PRO A C 1
ATOM 852 O O . PRO A 1 106 ? -8.032 11.692 0.601 1.00 93.12 106 PRO A O 1
ATOM 855 N N . GLN A 1 107 ? -7.151 13.753 0.556 1.00 91.25 107 GLN A N 1
ATOM 856 C CA . GLN A 1 107 ? -6.071 13.461 -0.387 1.00 91.25 107 GLN A CA 1
ATOM 857 C C . GLN A 1 107 ? -4.687 13.401 0.277 1.00 91.25 107 GLN A C 1
ATOM 859 O O . GLN A 1 107 ? -3.714 13.138 -0.425 1.00 91.25 107 GLN A O 1
ATOM 864 N N . TYR A 1 108 ? -4.597 13.587 1.602 1.00 92.75 108 TYR A N 1
ATOM 865 C CA . TYR A 1 108 ? -3.329 13.676 2.336 1.00 92.75 108 TYR A CA 1
ATOM 866 C C . TYR A 1 108 ? -2.403 14.788 1.793 1.00 92.75 108 TYR A C 1
ATOM 868 O O . TYR A 1 108 ? -1.190 14.609 1.685 1.00 92.75 108 TYR A O 1
ATOM 876 N N . ASP A 1 109 ? -2.981 15.940 1.437 1.00 91.50 109 ASP A N 1
ATOM 877 C CA . ASP A 1 109 ? -2.270 17.100 0.880 1.00 91.50 109 ASP A CA 1
ATOM 878 C C . ASP A 1 109 ? -1.566 17.923 1.976 1.00 91.50 109 ASP A C 1
ATOM 880 O O . ASP A 1 109 ? -0.649 18.703 1.698 1.00 91.50 109 ASP A O 1
ATOM 884 N N . VAL A 1 110 ? -1.994 17.783 3.235 1.00 94.81 110 VAL A N 1
ATOM 885 C CA . VAL A 1 110 ? -1.460 18.559 4.359 1.00 94.81 110 VAL A CA 1
ATOM 886 C C . VAL A 1 110 ? -0.279 17.833 4.998 1.00 94.81 110 VAL A C 1
ATOM 888 O O . VAL A 1 110 ? -0.409 16.712 5.483 1.00 94.81 110 VAL A O 1
ATOM 891 N N . PHE A 1 111 ? 0.874 18.502 5.104 1.00 94.75 111 PHE A N 1
ATOM 892 C CA . PHE A 1 111 ? 1.976 17.998 5.927 1.00 94.75 111 PHE A CA 1
ATOM 893 C C . PHE A 1 111 ? 1.581 18.010 7.412 1.00 94.75 111 PHE A C 1
ATOM 895 O O . PHE A 1 111 ? 1.452 19.068 8.037 1.00 94.75 111 PHE A O 1
ATOM 902 N N . ARG A 1 112 ? 1.376 16.817 7.973 1.00 95.31 112 ARG A N 1
ATOM 903 C CA . ARG A 1 112 ? 0.899 16.596 9.341 1.00 95.31 112 ARG A CA 1
ATOM 904 C C . ARG A 1 112 ? 1.367 15.246 9.874 1.00 95.31 112 ARG A C 1
ATOM 906 O O . ARG A 1 112 ? 1.739 14.358 9.109 1.00 95.31 112 ARG A O 1
ATOM 913 N N . ILE A 1 113 ? 1.306 15.079 11.188 1.00 93.81 113 ILE A N 1
ATOM 914 C CA . ILE A 1 113 ? 1.419 13.757 11.804 1.00 93.81 113 ILE A CA 1
ATOM 915 C C . ILE A 1 113 ? 0.077 13.045 11.601 1.00 93.81 113 ILE A C 1
ATOM 917 O O . ILE A 1 113 ? -0.979 13.581 11.944 1.00 93.81 113 ILE A O 1
ATOM 921 N N . MET A 1 114 ? 0.124 11.858 10.997 1.00 92.31 114 MET A N 1
ATOM 922 C CA . MET A 1 114 ? -1.056 11.018 10.794 1.00 92.31 114 MET A CA 1
ATOM 923 C C . MET A 1 114 ? -1.395 10.255 12.071 1.00 92.31 114 MET A C 1
ATOM 925 O O . MET A 1 114 ? -0.509 9.699 12.724 1.00 92.31 114 MET A O 1
ATOM 929 N N . ASP A 1 115 ? -2.682 10.178 12.388 1.00 92.56 115 ASP A N 1
ATOM 930 C CA . ASP A 1 115 ? -3.181 9.259 13.401 1.00 92.56 115 ASP A CA 1
ATOM 931 C C . ASP A 1 115 ? -3.001 7.811 12.898 1.00 92.56 115 ASP A C 1
ATOM 933 O O . ASP A 1 115 ? -3.225 7.532 11.711 1.00 92.56 115 ASP A O 1
ATOM 937 N N . PRO A 1 116 ? -2.600 6.856 13.759 1.00 89.69 116 PRO A N 1
ATOM 938 C CA . PRO A 1 116 ? -2.429 5.463 13.358 1.00 89.69 116 PRO A CA 1
ATOM 939 C C . PRO A 1 116 ? -3.642 4.861 12.645 1.00 89.69 116 PRO A C 1
ATOM 941 O O . PRO A 1 116 ? -3.457 3.973 11.815 1.00 89.69 116 PRO A O 1
ATOM 944 N N . LEU A 1 117 ? -4.857 5.336 12.946 1.00 91.44 117 LEU A N 1
ATOM 945 C CA . LEU A 1 117 ? -6.110 4.857 12.362 1.00 91.44 117 LEU A CA 1
ATOM 946 C C . LEU A 1 117 ? -6.389 5.379 10.946 1.00 91.44 117 LEU A C 1
ATOM 948 O O . LEU A 1 117 ? -7.410 5.011 10.369 1.00 91.44 117 LEU A O 1
ATOM 952 N N . GLU A 1 118 ? -5.518 6.216 10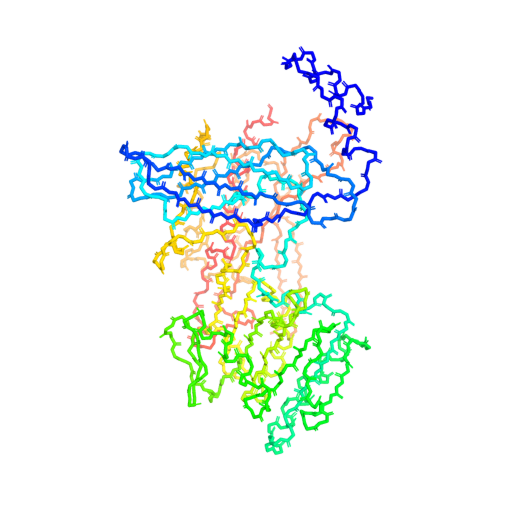.384 1.00 92.00 118 GLU A N 1
ATOM 953 C CA . GLU A 1 118 ? -5.625 6.740 9.012 1.00 92.00 118 GLU A CA 1
ATOM 954 C C . GLU A 1 118 ? -4.945 5.864 7.963 1.00 92.00 118 GLU A C 1
ATOM 956 O O . GLU A 1 118 ? -5.040 6.121 6.766 1.00 92.00 118 GLU A O 1
ATOM 961 N N . VAL A 1 119 ? -4.256 4.824 8.415 1.00 89.81 119 VAL A N 1
ATOM 962 C CA . VAL A 1 119 ? -3.573 3.837 7.584 1.00 89.81 119 VAL A CA 1
ATOM 963 C C . VAL A 1 119 ? -3.955 2.447 8.081 1.00 89.81 119 VAL A C 1
ATOM 965 O O . VAL A 1 119 ? -4.097 2.261 9.289 1.00 89.81 119 VAL A O 1
ATOM 968 N N . PRO A 1 120 ? -4.094 1.435 7.212 1.00 91.00 120 PRO A N 1
ATOM 969 C CA . PRO A 1 120 ? -4.442 0.092 7.662 1.00 91.00 120 PRO A CA 1
ATOM 970 C C . PRO A 1 120 ? -3.393 -0.455 8.649 1.00 91.00 120 PRO A C 1
ATOM 972 O O . PRO A 1 120 ? -2.213 -0.074 8.592 1.00 91.00 120 PRO A O 1
ATOM 975 N N . PRO A 1 121 ? -3.765 -1.339 9.592 1.00 92.38 121 PRO A N 1
ATOM 976 C CA . PRO A 1 121 ? -2.770 -2.114 10.310 1.00 92.38 121 PRO A CA 1
ATOM 977 C C . PRO A 1 121 ? -2.218 -3.142 9.318 1.00 92.38 121 PRO A C 1
ATOM 979 O O . PRO A 1 121 ? -2.975 -3.873 8.688 1.00 92.38 121 PRO A O 1
ATOM 982 N N . THR A 1 122 ? -0.907 -3.195 9.134 1.00 95.56 122 THR A N 1
ATOM 983 C CA . THR A 1 122 ? -0.260 -4.039 8.119 1.00 95.56 122 THR A CA 1
ATOM 984 C C . THR A 1 122 ? 0.820 -4.891 8.754 1.00 95.56 122 THR A C 1
ATOM 986 O O . THR A 1 122 ? 1.312 -4.584 9.843 1.00 95.56 122 THR A O 1
ATOM 989 N N . TRP A 1 123 ? 1.220 -5.954 8.065 1.00 96.19 123 TRP A N 1
ATOM 990 C CA . TRP A 1 123 ? 2.305 -6.810 8.520 1.00 96.19 123 TRP A CA 1
ATOM 991 C C . TRP A 1 123 ? 3.610 -6.031 8.737 1.00 96.19 123 TRP A C 1
ATOM 993 O O . TRP A 1 123 ? 4.274 -6.225 9.747 1.00 96.19 123 TRP A O 1
ATOM 1003 N N . SER A 1 124 ? 3.932 -5.055 7.886 1.00 94.44 124 SER A N 1
ATOM 1004 C CA . SER A 1 124 ? 5.118 -4.203 8.047 1.00 94.44 124 SER A CA 1
ATOM 1005 C C . SER A 1 124 ? 5.142 -3.422 9.363 1.00 94.44 124 SER A C 1
ATOM 1007 O O . SER A 1 124 ? 6.220 -3.227 9.918 1.00 94.44 124 SER A O 1
ATOM 1009 N N . LYS A 1 125 ? 3.983 -3.013 9.904 1.00 92.06 125 LYS A N 1
ATOM 1010 C CA . LYS A 1 125 ? 3.906 -2.364 11.225 1.00 92.06 125 LYS A CA 1
ATOM 1011 C C . LYS A 1 125 ? 4.261 -3.326 12.356 1.00 92.06 125 LYS A C 1
ATOM 1013 O O . LYS A 1 125 ? 4.900 -2.911 13.316 1.00 92.06 125 LYS A O 1
ATOM 1018 N N . ILE A 1 126 ? 3.883 -4.599 12.223 1.00 94.31 126 ILE A N 1
ATOM 1019 C CA . ILE A 1 126 ? 4.294 -5.656 13.154 1.00 94.31 126 ILE A CA 1
ATOM 1020 C C . ILE A 1 126 ? 5.809 -5.865 13.059 1.00 94.31 126 ILE A C 1
ATOM 1022 O O . ILE A 1 126 ? 6.493 -5.808 14.075 1.00 94.31 126 ILE A O 1
ATOM 1026 N N . LEU A 1 127 ? 6.341 -6.010 11.838 1.00 91.25 127 LEU A N 1
ATOM 1027 C CA . LEU A 1 127 ? 7.776 -6.207 11.582 1.00 91.25 127 LEU A CA 1
ATOM 1028 C C . LEU A 1 127 ? 8.651 -5.048 12.084 1.00 91.25 127 LEU A C 1
ATOM 1030 O O . LEU A 1 127 ? 9.796 -5.257 12.468 1.00 91.25 127 LEU A O 1
ATOM 1034 N N . ALA A 1 128 ? 8.137 -3.817 12.050 1.00 90.94 128 ALA A N 1
ATOM 1035 C CA . ALA A 1 128 ? 8.862 -2.634 12.505 1.00 90.94 128 ALA A CA 1
ATOM 1036 C C . ALA A 1 128 ? 8.934 -2.518 14.039 1.00 90.94 128 ALA A C 1
ATOM 1038 O O . ALA A 1 128 ? 9.690 -1.691 14.558 1.00 90.94 128 ALA A O 1
ATOM 1039 N N . SER A 1 129 ? 8.143 -3.307 14.773 1.00 90.88 129 SER A N 1
ATOM 1040 C CA . SER A 1 129 ? 8.097 -3.242 16.227 1.00 90.88 129 SER A CA 1
ATOM 1041 C C . SER A 1 129 ? 9.299 -3.937 16.860 1.00 90.88 129 SER A C 1
ATOM 1043 O O . SER A 1 129 ? 9.650 -5.057 16.502 1.00 90.88 129 SER A O 1
ATOM 1045 N N . ARG A 1 130 ? 9.913 -3.273 17.843 1.00 87.44 130 ARG A N 1
ATOM 1046 C CA . ARG A 1 130 ? 11.076 -3.791 18.583 1.00 87.44 130 ARG A CA 1
ATOM 1047 C C . ARG A 1 130 ? 10.729 -4.376 19.952 1.00 87.44 130 ARG A C 1
ATOM 1049 O O . ARG A 1 130 ? 11.614 -4.917 20.599 1.00 87.44 130 ARG A O 1
ATOM 1056 N N . ASP A 1 131 ? 9.480 -4.231 20.388 1.00 88.56 131 ASP A N 1
ATOM 1057 C CA . ASP A 1 131 ? 8.991 -4.709 21.682 1.00 88.56 131 ASP A CA 1
ATOM 1058 C C . ASP A 1 131 ? 7.712 -5.522 21.456 1.00 88.56 131 ASP A C 1
ATOM 1060 O O . ASP A 1 131 ? 6.608 -4.972 21.327 1.00 88.56 131 ASP A O 1
ATOM 1064 N N . ASN A 1 132 ? 7.894 -6.836 21.316 1.00 95.12 132 ASN A N 1
ATOM 1065 C CA . ASN A 1 132 ? 6.835 -7.769 20.966 1.00 95.12 132 ASN A CA 1
ATOM 1066 C C . ASN A 1 132 ? 6.573 -8.742 22.119 1.00 95.12 132 ASN A C 1
ATOM 1068 O O . ASN A 1 132 ? 7.500 -9.333 22.667 1.00 95.12 132 ASN A O 1
ATOM 1072 N N . LEU A 1 133 ? 5.298 -8.966 22.432 1.00 97.00 133 LEU A N 1
ATOM 1073 C CA . LEU A 1 133 ? 4.848 -10.053 23.299 1.00 97.00 133 LEU A CA 1
ATOM 1074 C C . LEU A 1 133 ? 4.240 -11.161 22.437 1.00 97.00 133 LEU A C 1
ATOM 1076 O O . LEU A 1 133 ? 3.208 -10.946 21.804 1.00 97.00 133 LEU A O 1
ATOM 1080 N N . VAL A 1 134 ? 4.837 -12.347 22.436 1.00 97.56 134 VAL A N 1
ATOM 1081 C CA . VAL A 1 134 ? 4.263 -13.558 21.846 1.00 97.56 134 VAL A CA 1
ATOM 1082 C C . VAL A 1 134 ? 3.450 -14.285 22.900 1.00 97.56 134 VAL A C 1
ATOM 1084 O O . VAL A 1 134 ? 3.962 -14.637 23.958 1.00 97.56 134 VAL A O 1
ATOM 1087 N N . VAL A 1 135 ? 2.188 -14.546 22.580 1.00 98.00 135 VAL A N 1
ATOM 1088 C CA . VAL A 1 135 ? 1.257 -15.268 23.438 1.00 98.00 135 VAL A CA 1
ATOM 1089 C C . VAL A 1 135 ? 0.930 -16.603 22.776 1.00 98.00 135 VAL A C 1
ATOM 1091 O O . VAL A 1 135 ? 0.190 -16.655 21.791 1.00 98.00 135 VAL A O 1
ATOM 1094 N N . LEU A 1 136 ? 1.495 -17.682 23.313 1.00 97.88 136 LEU A N 1
ATOM 1095 C CA . LEU A 1 136 ? 1.285 -19.057 22.862 1.00 97.88 136 LEU A CA 1
ATOM 1096 C C . LEU A 1 136 ? 0.023 -19.672 23.498 1.00 97.88 136 LEU A C 1
ATOM 1098 O O . LEU A 1 136 ? -0.311 -19.353 24.637 1.00 97.88 136 LEU A O 1
ATOM 1102 N N . PRO A 1 137 ? -0.688 -20.581 22.816 1.00 97.62 137 PRO A N 1
ATOM 1103 C CA . PRO A 1 137 ? -1.924 -21.159 23.338 1.00 97.62 137 PRO A CA 1
ATOM 1104 C C . PRO A 1 137 ? -1.642 -22.304 24.329 1.00 97.62 137 PRO A C 1
ATOM 1106 O O . PRO A 1 137 ? -1.235 -23.395 23.923 1.00 97.62 137 PRO A O 1
ATOM 1109 N N . SER A 1 138 ? -1.911 -22.112 25.628 1.00 97.00 138 SER A N 1
ATOM 1110 C CA . SER A 1 138 ? -1.661 -23.144 26.660 1.00 97.00 138 SER A CA 1
ATOM 1111 C C . SER A 1 138 ? -2.531 -24.394 26.503 1.00 97.00 138 SER A C 1
ATOM 1113 O O . SER A 1 138 ? -2.143 -25.478 26.930 1.00 97.00 138 SER A O 1
ATOM 1115 N N . LYS A 1 139 ? -3.704 -24.259 25.869 1.00 95.81 139 LYS A N 1
ATOM 1116 C CA . LYS A 1 139 ? -4.665 -25.352 25.647 1.00 95.81 139 LYS A CA 1
ATOM 1117 C C . LYS A 1 139 ? -4.478 -26.094 24.321 1.00 95.81 139 LYS A C 1
ATOM 1119 O O . LYS A 1 139 ? -5.235 -27.024 24.048 1.00 95.81 139 LYS A O 1
ATOM 1124 N N . ALA A 1 140 ? -3.517 -25.690 23.490 1.00 95.94 140 ALA A N 1
ATOM 1125 C CA . ALA A 1 140 ? -3.227 -26.400 22.249 1.00 95.94 140 ALA A CA 1
ATOM 1126 C C . ALA A 1 140 ? -2.655 -27.799 22.534 1.00 95.94 140 ALA A C 1
ATOM 1128 O O . ALA A 1 140 ? -1.908 -27.988 23.492 1.00 95.94 140 ALA A O 1
ATOM 1129 N N . GLY A 1 141 ? -2.994 -28.779 21.691 1.00 95.75 141 GLY A N 1
ATOM 1130 C CA . GLY A 1 141 ? -2.411 -30.120 21.777 1.00 95.75 141 GLY A CA 1
ATOM 1131 C C . GLY A 1 141 ? -0.901 -30.129 21.466 1.00 95.75 141 GLY A C 1
ATOM 1132 O O . GLY A 1 141 ? -0.403 -29.172 20.867 1.00 95.75 141 GLY A O 1
ATOM 1133 N N . PRO A 1 142 ? -0.171 -31.207 21.814 1.00 94.94 142 PRO A N 1
ATOM 1134 C CA . PRO A 1 142 ? 1.290 -31.273 21.677 1.00 94.94 142 PRO A CA 1
ATOM 1135 C C . PRO A 1 142 ? 1.808 -30.965 20.265 1.00 94.94 142 PRO A C 1
ATOM 1137 O O . PRO A 1 142 ? 2.771 -30.216 20.113 1.00 94.94 142 PRO A O 1
ATOM 1140 N N . ASP A 1 143 ? 1.131 -31.471 19.229 1.00 94.19 143 ASP A N 1
ATOM 1141 C CA . ASP A 1 143 ? 1.522 -31.246 17.831 1.00 94.19 143 ASP A CA 1
ATOM 1142 C C . ASP A 1 143 ? 1.437 -29.761 17.452 1.00 94.19 143 ASP A C 1
ATOM 1144 O O . ASP A 1 143 ? 2.365 -29.197 16.874 1.00 94.19 143 ASP A O 1
ATOM 1148 N N . LYS A 1 144 ? 0.343 -29.096 17.845 1.00 95.62 144 LYS A N 1
ATOM 1149 C CA . LYS A 1 144 ? 0.135 -27.662 17.612 1.00 95.62 144 LYS A CA 1
ATOM 1150 C C . LYS A 1 144 ? 1.131 -26.812 18.388 1.00 95.62 144 LYS A C 1
ATOM 1152 O O . LYS A 1 144 ? 1.697 -25.884 17.820 1.00 95.62 144 LYS A O 1
ATOM 1157 N N . GLN A 1 145 ? 1.387 -27.147 19.652 1.00 95.12 145 GLN A N 1
ATOM 1158 C CA . GLN A 1 145 ? 2.410 -26.463 20.442 1.00 95.12 145 GLN A CA 1
ATOM 1159 C C . GLN A 1 145 ? 3.786 -26.575 19.780 1.00 95.12 145 GLN A C 1
ATOM 1161 O O . GLN A 1 145 ? 4.463 -25.563 19.638 1.00 95.12 145 GLN A O 1
ATOM 1166 N N . SER A 1 146 ? 4.163 -27.761 19.288 1.00 96.25 146 SER A N 1
ATOM 1167 C CA . SER A 1 146 ? 5.426 -27.946 18.566 1.00 96.25 146 SER A CA 1
ATOM 1168 C C . SER A 1 146 ? 5.511 -27.083 17.303 1.00 96.25 146 SER A C 1
ATOM 1170 O O . SER A 1 146 ? 6.543 -26.453 17.084 1.00 96.25 146 SER A O 1
ATOM 1172 N N . ILE A 1 147 ? 4.440 -27.012 16.502 1.00 97.50 147 ILE A N 1
ATOM 1173 C CA . ILE A 1 147 ? 4.374 -26.163 15.298 1.00 97.50 147 ILE A CA 1
ATOM 1174 C C . ILE A 1 147 ? 4.572 -24.687 15.657 1.00 97.50 147 ILE A C 1
ATOM 1176 O O . ILE A 1 147 ? 5.377 -23.990 15.040 1.00 97.50 147 ILE A O 1
ATOM 1180 N N . TYR A 1 148 ? 3.837 -24.203 16.658 1.00 97.50 148 TYR A N 1
ATOM 1181 C CA . TYR A 1 148 ? 3.882 -22.802 17.063 1.00 97.50 148 TYR A CA 1
ATOM 1182 C C . TYR A 1 148 ? 5.233 -22.423 17.676 1.00 97.50 148 TYR A C 1
ATOM 1184 O O . TYR A 1 148 ? 5.772 -21.370 17.339 1.00 97.50 148 TYR A O 1
ATOM 1192 N N . SER A 1 149 ? 5.809 -23.280 18.520 1.00 95.56 149 SER A N 1
ATOM 1193 C CA . SER A 1 149 ? 7.134 -23.053 19.099 1.00 95.56 149 SER A CA 1
ATOM 1194 C C . SER A 1 149 ? 8.235 -23.025 18.036 1.00 95.56 149 SER A C 1
ATOM 1196 O O . SER A 1 149 ? 9.033 -22.095 18.058 1.00 95.56 149 SER A O 1
ATOM 1198 N N . ASP A 1 150 ? 8.242 -23.957 17.074 1.00 96.94 150 ASP A N 1
ATOM 1199 C CA . ASP A 1 150 ? 9.230 -23.988 15.975 1.00 96.94 150 ASP A CA 1
ATOM 1200 C C . ASP A 1 150 ? 9.152 -22.713 15.115 1.00 96.94 150 ASP A C 1
ATOM 1202 O O . ASP A 1 150 ? 10.161 -22.057 14.843 1.00 96.94 150 ASP A O 1
ATOM 1206 N N . PHE A 1 151 ? 7.937 -22.278 14.760 1.00 97.12 151 PHE A N 1
ATOM 1207 C CA . PHE A 1 151 ? 7.749 -21.027 14.024 1.00 97.12 151 PHE A CA 1
ATOM 1208 C C . PHE A 1 151 ? 8.314 -19.811 14.777 1.00 97.12 151 PHE A C 1
ATOM 1210 O O . PHE A 1 151 ? 9.034 -19.000 14.187 1.00 97.12 151 PHE A O 1
ATOM 1217 N N . ILE A 1 152 ? 8.020 -19.688 16.076 1.00 96.06 152 ILE A N 1
ATOM 1218 C CA . ILE A 1 152 ? 8.479 -18.562 16.900 1.00 96.06 152 ILE A CA 1
ATOM 1219 C C . ILE A 1 152 ? 9.989 -18.618 17.149 1.00 96.06 152 ILE A C 1
ATOM 1221 O O . ILE A 1 152 ? 10.649 -17.583 17.087 1.00 96.06 152 ILE A O 1
ATOM 1225 N N . GLU A 1 153 ? 10.566 -19.798 17.369 1.00 94.88 153 GLU A N 1
ATOM 1226 C CA . GLU A 1 153 ? 12.005 -19.973 17.583 1.00 94.88 153 GLU A CA 1
ATOM 1227 C C . GLU A 1 153 ? 12.821 -19.538 16.358 1.00 94.88 153 GLU A C 1
ATOM 1229 O O . GLU A 1 153 ? 13.810 -18.808 16.490 1.00 94.88 153 GLU A O 1
ATOM 1234 N N . ARG A 1 154 ? 12.373 -19.892 15.148 1.00 94.88 154 ARG A N 1
ATOM 1235 C CA . ARG A 1 154 ? 13.008 -19.428 13.902 1.00 94.88 154 ARG A CA 1
ATOM 1236 C C . ARG A 1 154 ? 12.946 -17.914 13.769 1.00 94.88 154 ARG A C 1
ATOM 1238 O O . ARG A 1 154 ? 13.926 -17.282 13.379 1.00 94.88 154 ARG A O 1
ATOM 1245 N N . TRP A 1 155 ? 11.811 -17.323 14.127 1.00 91.75 155 TRP A N 1
ATOM 1246 C CA . TRP A 1 155 ? 11.626 -15.876 14.092 1.00 91.75 155 TRP A CA 1
ATOM 1247 C C . TRP A 1 155 ? 12.501 -15.136 15.108 1.00 91.75 155 TRP A C 1
ATOM 1249 O O . TRP A 1 155 ? 13.133 -14.136 14.760 1.00 91.75 155 TRP A O 1
ATOM 1259 N N . ASN A 1 156 ? 12.599 -15.664 16.329 1.00 90.25 156 ASN A N 1
ATOM 1260 C CA . ASN A 1 156 ? 13.456 -15.138 17.387 1.00 90.25 156 ASN A CA 1
ATOM 1261 C C . ASN A 1 156 ? 14.948 -15.264 17.030 1.00 90.25 156 ASN A C 1
ATOM 1263 O O . ASN A 1 156 ? 15.729 -14.361 17.307 1.00 90.25 156 ASN A O 1
ATOM 1267 N N . THR A 1 157 ? 15.341 -16.345 16.348 1.00 91.06 157 THR A N 1
ATOM 1268 C CA . THR A 1 157 ? 16.721 -16.548 15.870 1.00 91.06 157 THR A CA 1
ATOM 1269 C C . THR A 1 157 ? 17.142 -15.479 14.858 1.00 91.06 157 THR A C 1
ATOM 1271 O O . THR A 1 157 ? 18.262 -14.976 14.914 1.00 91.06 157 THR A O 1
ATOM 1274 N N . MET A 1 158 ? 16.245 -15.100 13.942 1.00 86.69 158 MET A N 1
ATOM 1275 C CA . MET A 1 158 ? 16.504 -14.029 12.970 1.00 86.69 158 MET A CA 1
ATOM 1276 C C . MET A 1 158 ? 16.492 -12.629 13.601 1.00 86.69 158 MET A C 1
ATOM 1278 O O . MET A 1 158 ? 17.122 -11.717 13.070 1.00 86.69 158 MET A O 1
ATOM 1282 N N . ASN A 1 159 ? 15.767 -12.452 14.709 1.00 85.44 159 ASN A N 1
ATOM 1283 C CA . ASN A 1 159 ? 15.520 -11.160 15.352 1.00 85.44 159 ASN A CA 1
ATOM 1284 C C . ASN A 1 159 ? 15.707 -11.261 16.879 1.00 85.44 159 ASN A C 1
ATOM 1286 O O . ASN A 1 159 ? 14.732 -11.160 17.633 1.00 85.44 159 ASN A O 1
ATOM 1290 N N . PRO A 1 160 ? 16.945 -11.471 17.359 1.00 82.69 160 PRO A N 1
ATOM 1291 C CA . PRO A 1 160 ? 17.196 -11.726 18.772 1.00 82.69 160 PRO A CA 1
ATOM 1292 C C . PRO A 1 160 ? 16.803 -10.527 19.648 1.00 82.69 160 PRO A C 1
ATOM 1294 O O . PRO A 1 160 ? 16.985 -9.371 19.260 1.00 82.69 160 PRO A O 1
ATOM 1297 N N . ASN A 1 161 ? 16.323 -10.813 20.864 1.00 82.31 161 ASN A N 1
ATOM 1298 C CA . A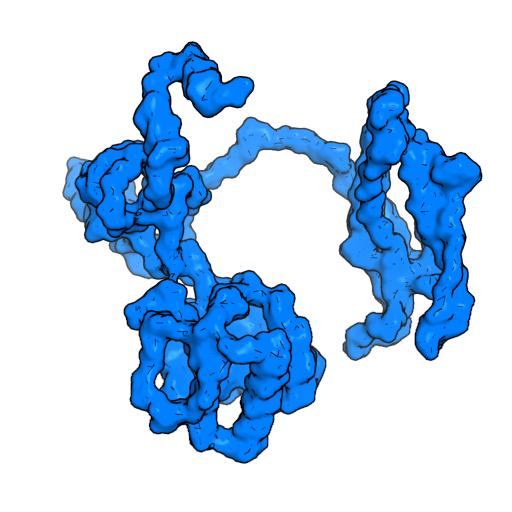SN A 1 161 ? 15.927 -9.837 21.895 1.00 82.31 161 ASN A CA 1
ATOM 1299 C C . ASN A 1 161 ? 14.724 -8.941 21.542 1.00 82.31 161 ASN A C 1
ATOM 1301 O O . ASN A 1 161 ? 14.570 -7.876 22.136 1.00 82.31 161 ASN A O 1
ATOM 1305 N N . GLN A 1 162 ? 13.879 -9.345 20.588 1.00 87.75 162 GLN A N 1
ATOM 1306 C CA . GLN A 1 162 ? 12.665 -8.596 20.225 1.00 87.75 162 GLN A CA 1
ATOM 1307 C C . GLN A 1 162 ? 11.366 -9.203 20.771 1.00 87.75 162 GLN A C 1
ATOM 1309 O O . GLN A 1 162 ? 10.309 -8.593 20.596 1.00 87.75 162 GLN A O 1
ATOM 1314 N N . PHE A 1 163 ? 11.435 -10.384 21.397 1.00 92.31 163 PHE A N 1
ATOM 1315 C CA . PHE A 1 163 ? 10.272 -11.181 21.785 1.00 92.31 163 PHE A CA 1
ATOM 1316 C C . PHE A 1 163 ? 10.309 -11.590 23.254 1.00 92.31 163 PHE A C 1
ATOM 1318 O O . PHE A 1 163 ? 11.182 -12.350 23.669 1.00 92.31 163 PHE A O 1
ATOM 1325 N N . ASP A 1 164 ? 9.290 -11.169 23.998 1.00 94.62 164 ASP A N 1
ATOM 1326 C CA . ASP A 1 164 ? 8.886 -11.814 25.243 1.00 94.62 164 ASP A CA 1
ATOM 1327 C C . ASP A 1 164 ? 7.904 -12.936 24.890 1.00 94.62 164 ASP A C 1
ATOM 1329 O O . ASP A 1 164 ? 6.898 -12.679 24.231 1.00 94.62 164 ASP A O 1
ATOM 1333 N N . ILE A 1 165 ? 8.175 -14.178 25.293 1.00 96.19 165 ILE A N 1
ATOM 1334 C CA . ILE A 1 165 ? 7.332 -15.335 24.955 1.00 96.19 165 ILE A CA 1
ATOM 1335 C C . ILE A 1 165 ? 6.673 -15.858 26.226 1.00 96.19 165 ILE A C 1
ATOM 1337 O O . ILE A 1 165 ? 7.359 -16.213 27.181 1.00 96.19 165 ILE A O 1
ATOM 1341 N N . VAL A 1 166 ? 5.344 -15.921 26.219 1.00 97.44 166 VAL A N 1
ATOM 1342 C CA . VAL A 1 166 ? 4.518 -16.395 27.337 1.00 97.44 166 VAL A CA 1
ATOM 1343 C C . VAL A 1 166 ? 3.386 -17.273 26.821 1.00 97.44 166 VAL A C 1
ATOM 1345 O O . VAL A 1 166 ? 2.984 -17.177 25.659 1.00 97.44 166 VAL A O 1
ATOM 1348 N N . PHE A 1 167 ? 2.825 -18.107 27.685 1.00 97.81 167 PHE A N 1
ATOM 1349 C CA . PHE A 1 167 ? 1.570 -18.787 27.412 1.00 97.81 167 PHE A CA 1
ATOM 1350 C C . PHE A 1 167 ? 0.376 -17.914 27.775 1.00 97.81 167 PHE A C 1
ATOM 1352 O O . PHE A 1 167 ? 0.410 -17.070 28.670 1.00 97.81 167 PHE A O 1
ATOM 1359 N N . ASP A 1 168 ? -0.729 -18.135 27.075 1.00 97.38 168 ASP A N 1
ATOM 1360 C CA . ASP A 1 168 ? -1.933 -17.347 27.240 1.00 97.38 168 ASP A CA 1
ATOM 1361 C C . ASP A 1 168 ? -2.460 -17.389 28.676 1.00 97.38 168 ASP A C 1
ATOM 1363 O O . ASP A 1 168 ? -2.903 -16.354 29.152 1.00 97.38 168 ASP A O 1
ATOM 1367 N N . ASN A 1 169 ? -2.353 -18.504 29.408 1.00 96.94 169 ASN A N 1
ATOM 1368 C CA . ASN A 1 169 ? -2.750 -18.649 30.815 1.00 96.94 169 ASN A CA 1
ATOM 1369 C C . ASN A 1 169 ? -1.914 -17.806 31.797 1.00 96.94 169 ASN A C 1
ATOM 1371 O O . ASN A 1 169 ? -2.416 -17.495 32.876 1.00 96.94 169 ASN A O 1
ATOM 1375 N N . GLU A 1 170 ? -0.717 -17.366 31.413 1.00 97.06 170 GLU A N 1
ATOM 1376 C CA . GLU A 1 170 ? 0.160 -16.514 32.226 1.00 97.06 170 GLU A CA 1
ATOM 1377 C C . GLU A 1 170 ? -0.232 -15.027 32.153 1.00 97.06 170 GLU A C 1
ATOM 1379 O O . GLU A 1 170 ? 0.256 -14.221 32.942 1.00 97.06 170 GLU A O 1
ATOM 1384 N N . VAL A 1 171 ? -1.130 -14.646 31.230 1.00 94.69 171 VAL A N 1
ATOM 1385 C CA . VAL A 1 171 ? -1.256 -13.240 30.810 1.00 94.69 171 VAL A CA 1
ATOM 1386 C C . VAL A 1 171 ? -2.411 -12.426 31.386 1.00 94.69 171 VAL A C 1
ATOM 1388 O O . VAL A 1 171 ? -2.297 -11.234 31.327 1.00 94.69 171 VAL A O 1
ATOM 1391 N N . THR A 1 172 ? -3.488 -12.894 32.006 1.00 93.38 172 THR A N 1
ATOM 1392 C CA . THR A 1 172 ? -4.646 -12.017 32.396 1.00 93.38 172 THR 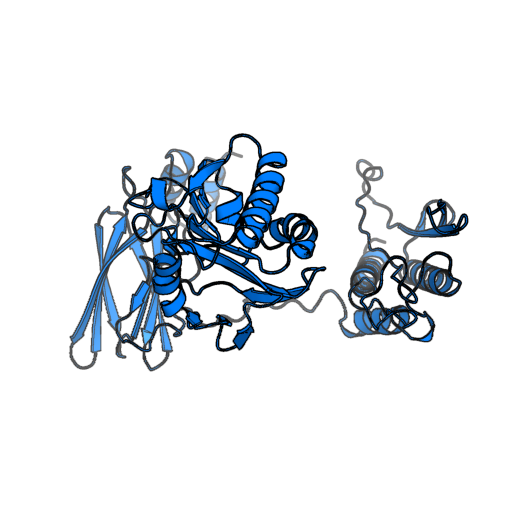A CA 1
ATOM 1393 C C . THR A 1 172 ? -5.213 -11.115 31.269 1.00 93.38 172 THR A C 1
ATOM 1395 O O . THR A 1 172 ? -6.209 -11.516 30.668 1.00 93.38 172 THR A O 1
ATOM 1398 N N . ASP A 1 173 ? -4.587 -9.970 30.957 1.00 92.81 173 ASP A N 1
ATOM 1399 C CA . ASP A 1 173 ? -4.966 -8.975 29.947 1.00 92.81 173 ASP A CA 1
ATOM 1400 C C . ASP A 1 173 ? -3.822 -8.680 28.957 1.00 92.81 173 ASP A C 1
ATOM 1402 O O . ASP A 1 173 ? -2.646 -8.650 29.321 1.00 92.81 173 ASP A O 1
ATOM 1406 N N . LEU A 1 174 ? -4.167 -8.398 27.696 1.00 93.31 174 LEU A N 1
ATOM 1407 C CA . LEU A 1 174 ? -3.178 -8.019 26.681 1.00 93.31 174 LEU A CA 1
ATOM 1408 C C . LEU A 1 174 ? -2.605 -6.613 26.952 1.00 93.31 174 LEU A C 1
ATOM 1410 O O . LEU A 1 174 ? -3.372 -5.686 27.229 1.00 93.31 174 LEU A O 1
ATOM 1414 N N . PRO A 1 175 ? -1.279 -6.404 26.821 1.00 93.81 175 PRO A N 1
ATOM 1415 C CA . PRO A 1 175 ? -0.663 -5.103 27.060 1.00 93.81 175 PRO A CA 1
ATOM 1416 C C . PRO A 1 175 ? -1.094 -4.073 26.010 1.00 93.81 175 PRO A C 1
ATOM 1418 O O . PRO A 1 175 ? -1.240 -4.384 24.831 1.00 93.81 175 PRO A O 1
ATOM 1421 N N . LYS A 1 176 ? -1.231 -2.811 26.426 1.00 93.56 176 LYS A N 1
ATOM 1422 C CA . LYS A 1 176 ? -1.595 -1.672 25.554 1.00 93.56 176 LYS A CA 1
ATOM 1423 C C . LYS A 1 176 ? -0.405 -0.905 24.969 1.00 93.56 176 LYS A C 1
ATOM 1425 O O . LYS A 1 176 ? -0.588 0.086 24.265 1.00 93.56 176 LYS A O 1
ATOM 1430 N N . ASN A 1 177 ? 0.807 -1.288 25.352 1.00 93.19 177 ASN A N 1
ATOM 1431 C CA . ASN A 1 177 ? 2.058 -0.588 25.053 1.00 93.19 177 ASN A CA 1
ATOM 1432 C C . ASN A 1 177 ? 3.093 -1.486 24.363 1.00 93.19 177 ASN A C 1
ATOM 1434 O O . ASN A 1 177 ? 4.268 -1.133 24.335 1.00 93.19 177 ASN A O 1
ATOM 1438 N N . LYS A 1 178 ? 2.661 -2.641 23.847 1.00 94.00 178 LYS A N 1
ATOM 1439 C CA . LYS A 1 178 ? 3.488 -3.584 23.093 1.00 94.00 178 LYS A CA 1
ATOM 1440 C C . LYS A 1 178 ? 2.744 -4.061 21.858 1.00 94.00 178 LYS A C 1
ATOM 1442 O O . LYS A 1 178 ? 1.510 -4.076 21.837 1.00 94.00 178 LYS A O 1
ATOM 1447 N N . THR A 1 179 ? 3.499 -4.492 20.857 1.00 95.44 179 THR A N 1
ATOM 1448 C CA . THR A 1 179 ? 2.934 -5.272 19.754 1.00 95.44 179 THR A CA 1
ATOM 1449 C C . THR A 1 179 ? 2.710 -6.697 20.242 1.00 95.44 179 THR A C 1
ATOM 1451 O O . THR A 1 179 ? 3.602 -7.289 20.841 1.00 95.44 179 THR A O 1
ATOM 1454 N N . VAL A 1 180 ? 1.522 -7.258 20.025 1.00 96.69 180 VAL A N 1
ATOM 1455 C CA . VAL A 1 180 ? 1.174 -8.590 20.552 1.00 96.69 180 VAL A CA 1
ATOM 1456 C C . VAL A 1 180 ? 1.008 -9.582 19.413 1.00 96.69 180 VAL A C 1
ATOM 1458 O O . VAL A 1 180 ? 0.262 -9.319 18.479 1.00 96.69 180 VAL A O 1
ATOM 1461 N N . TRP A 1 181 ? 1.662 -10.732 19.502 1.00 97.31 181 TRP A N 1
ATOM 1462 C CA . TRP A 1 181 ? 1.521 -11.843 18.570 1.00 97.31 181 TRP A CA 1
ATOM 1463 C C . TRP A 1 181 ? 0.694 -12.938 19.241 1.00 97.31 181 TRP A C 1
ATOM 1465 O O . TRP A 1 181 ? 1.180 -13.655 20.110 1.00 97.31 181 TRP A O 1
ATOM 1475 N N . ILE A 1 182 ? -0.571 -13.052 18.856 1.00 97.25 182 ILE A N 1
ATOM 1476 C CA . ILE A 1 182 ? -1.494 -14.080 19.335 1.00 97.25 182 ILE A CA 1
ATOM 1477 C C . ILE A 1 182 ? -1.358 -15.292 18.419 1.00 97.25 182 ILE A C 1
ATOM 1479 O O . ILE A 1 182 ? -1.651 -15.211 17.225 1.00 97.25 182 ILE A O 1
ATOM 1483 N N . ILE A 1 183 ? -0.902 -16.413 18.969 1.00 97.75 183 ILE A N 1
ATOM 1484 C CA . ILE A 1 183 ? -0.606 -17.607 18.178 1.00 97.75 183 ILE A CA 1
ATOM 1485 C C . ILE A 1 183 ? -1.687 -18.668 18.380 1.00 97.75 183 ILE A C 1
ATOM 1487 O O . ILE A 1 183 ? -1.991 -19.033 19.514 1.00 97.75 183 ILE A O 1
ATOM 1491 N N . GLY A 1 184 ? -2.224 -19.184 17.275 1.00 96.25 184 GLY A N 1
ATOM 1492 C CA . GLY A 1 184 ? -3.151 -20.311 17.215 1.00 96.25 184 GLY A CA 1
ATOM 1493 C C . GLY A 1 184 ? -4.618 -19.969 17.482 1.00 96.25 184 GLY A C 1
ATOM 1494 O O . GLY A 1 184 ? -4.954 -19.039 18.213 1.00 96.25 184 GLY A O 1
ATOM 1495 N N . PHE A 1 185 ? -5.520 -20.765 16.899 1.00 94.88 185 PHE A N 1
ATOM 1496 C CA . PHE A 1 185 ? -6.967 -20.658 17.147 1.00 94.88 185 PHE A CA 1
ATOM 1497 C C . PHE A 1 185 ? -7.360 -21.110 18.558 1.00 94.88 185 PHE A C 1
ATOM 1499 O O . PHE A 1 185 ? -8.429 -20.757 19.042 1.00 94.88 185 PHE A O 1
ATOM 1506 N N . GLU A 1 186 ? -6.497 -21.883 19.210 1.00 95.38 186 GLU A N 1
ATOM 1507 C CA . GLU A 1 186 ? -6.660 -22.414 20.561 1.00 95.38 186 GLU A CA 1
ATOM 1508 C C . GLU A 1 186 ? -6.359 -21.373 21.650 1.00 95.38 186 GLU A C 1
ATOM 1510 O O . GLU A 1 186 ? -6.557 -21.635 22.838 1.00 95.38 186 GLU A O 1
ATOM 1515 N N . ASN A 1 187 ? -5.861 -20.202 21.253 1.00 96.19 187 ASN A N 1
ATOM 1516 C CA . ASN A 1 187 ? -5.485 -19.132 22.158 1.00 96.19 187 ASN A CA 1
ATOM 1517 C C . ASN A 1 187 ? -6.717 -18.478 22.781 1.00 96.19 187 ASN A C 1
ATOM 1519 O O . ASN A 1 187 ? -7.634 -18.062 22.069 1.00 96.19 187 ASN A O 1
ATOM 1523 N N . ARG A 1 188 ? -6.707 -18.282 24.102 1.00 95.12 188 ARG A N 1
ATOM 1524 C CA . ARG A 1 188 ? -7.811 -17.630 24.824 1.00 95.12 188 ARG A CA 1
ATOM 1525 C C . ARG A 1 188 ? -8.113 -16.212 24.319 1.00 95.12 188 ARG A C 1
ATOM 1527 O O . ARG A 1 188 ? -9.226 -15.733 24.493 1.00 95.12 188 ARG A O 1
ATOM 1534 N N . PHE A 1 189 ? -7.138 -15.541 23.699 1.00 93.56 189 PHE A N 1
ATOM 1535 C CA . PHE A 1 189 ? -7.291 -14.190 23.155 1.00 93.56 189 PHE A CA 1
ATOM 1536 C C . PHE A 1 189 ? -7.670 -14.151 21.665 1.00 93.56 189 PHE A C 1
ATOM 1538 O O . PHE A 1 189 ? -7.830 -13.063 21.111 1.00 93.56 189 PHE A O 1
ATOM 1545 N N . ALA A 1 190 ? -7.864 -15.299 21.005 1.00 91.06 190 ALA A N 1
ATOM 1546 C CA . ALA A 1 190 ? -8.289 -15.348 19.602 1.00 91.06 190 ALA A CA 1
ATOM 1547 C C . ALA A 1 190 ? -9.627 -14.614 19.365 1.00 91.06 190 ALA A C 1
ATOM 1549 O O . ALA A 1 190 ? -9.827 -13.984 18.325 1.00 91.06 190 ALA A O 1
ATOM 1550 N N . GLU A 1 191 ? -10.525 -14.618 20.355 1.00 84.88 191 GLU A N 1
ATOM 1551 C CA . GLU A 1 191 ? -11.815 -13.920 20.292 1.00 84.88 191 GLU A CA 1
ATOM 1552 C C . GLU A 1 191 ? -11.667 -12.389 20.188 1.00 84.88 191 GLU A C 1
ATOM 1554 O O . GLU A 1 191 ? -12.444 -11.729 19.494 1.00 84.88 191 GLU A O 1
ATOM 1559 N N . ALA A 1 192 ? -10.618 -11.807 20.784 1.00 83.25 192 ALA A N 1
ATOM 1560 C CA . ALA A 1 192 ? -10.349 -10.371 20.678 1.00 83.25 192 ALA A CA 1
ATOM 1561 C C . ALA A 1 192 ? -10.034 -9.948 19.228 1.00 83.25 192 ALA A C 1
ATOM 1563 O O . ALA A 1 192 ? -10.417 -8.861 18.780 1.00 83.25 192 ALA A O 1
ATOM 1564 N N . ILE A 1 193 ? -9.380 -10.832 18.468 1.00 85.50 193 ILE A N 1
ATOM 1565 C CA . ILE A 1 193 ? -9.104 -10.630 17.041 1.00 85.50 193 ILE A CA 1
ATOM 1566 C C . ILE A 1 193 ? -10.397 -10.760 16.236 1.00 85.50 193 ILE A C 1
ATOM 1568 O O . ILE A 1 193 ? -10.691 -9.892 15.410 1.00 85.50 193 ILE A O 1
ATOM 1572 N N . GLN A 1 194 ? -11.205 -11.784 16.529 1.00 84.94 194 GLN A N 1
ATOM 1573 C CA . GLN A 1 194 ? -12.495 -12.027 15.878 1.00 84.94 194 GLN A CA 1
ATOM 1574 C C . GLN A 1 194 ? -13.415 -10.802 15.927 1.00 84.94 194 GLN A C 1
ATOM 1576 O O . GLN A 1 194 ? -13.973 -10.399 14.901 1.00 84.94 194 GLN A O 1
ATOM 1581 N N . ALA A 1 195 ? -13.547 -10.181 17.102 1.00 79.38 195 ALA A N 1
ATOM 1582 C CA . ALA A 1 195 ? -14.373 -8.991 17.294 1.00 79.38 195 ALA A CA 1
ATOM 1583 C C . ALA A 1 195 ? -13.938 -7.819 16.395 1.00 79.38 195 ALA A C 1
ATOM 1585 O O . ALA A 1 195 ? -14.761 -7.000 15.976 1.00 79.38 195 ALA A O 1
ATOM 1586 N N . THR A 1 196 ? -12.646 -7.751 16.068 1.00 80.00 196 THR A N 1
ATOM 1587 C CA . THR A 1 196 ? -12.084 -6.684 15.239 1.00 80.00 196 THR A CA 1
ATOM 1588 C C . THR A 1 196 ? -12.271 -6.966 13.750 1.00 80.00 196 THR A C 1
ATOM 1590 O O . THR A 1 196 ? -12.758 -6.097 13.027 1.00 80.00 196 THR A O 1
ATOM 1593 N N . ILE A 1 197 ? -11.963 -8.182 13.284 1.00 86.56 197 ILE A N 1
ATOM 1594 C CA . ILE A 1 197 ? -12.063 -8.526 11.853 1.00 86.56 197 ILE A CA 1
ATOM 1595 C C . ILE A 1 197 ? -13.512 -8.651 11.360 1.00 86.56 197 ILE A C 1
ATOM 1597 O O . ILE A 1 197 ? -13.768 -8.406 10.182 1.00 86.56 197 ILE A O 1
ATOM 1601 N N . SER A 1 198 ? -14.468 -8.925 12.259 1.00 83.88 198 SER A N 1
ATOM 1602 C CA . SER A 1 198 ? -15.906 -9.000 11.935 1.00 83.88 198 SER A CA 1
ATOM 1603 C C . SER A 1 198 ? -16.450 -7.698 11.339 1.00 83.88 198 SER A C 1
ATOM 1605 O O . SER A 1 198 ? -17.386 -7.718 10.542 1.00 83.88 198 SER A O 1
ATOM 1607 N N . LYS A 1 199 ? -15.827 -6.555 11.661 1.00 79.25 199 LYS A N 1
ATOM 1608 C CA . LYS A 1 199 ? -16.164 -5.247 11.076 1.00 79.25 199 LYS A CA 1
ATOM 1609 C C . LYS A 1 199 ? -15.750 -5.127 9.603 1.00 79.25 199 LYS A C 1
ATOM 1611 O O . LYS A 1 199 ? -16.314 -4.319 8.877 1.00 79.25 199 LYS A O 1
ATOM 1616 N N . ASN A 1 200 ? -14.818 -5.968 9.156 1.00 80.62 200 ASN A N 1
ATOM 1617 C CA . ASN A 1 200 ? -14.207 -5.945 7.827 1.00 80.62 200 ASN A CA 1
ATOM 1618 C C . ASN A 1 200 ? -14.674 -7.122 6.956 1.00 80.62 200 ASN A C 1
ATOM 1620 O O . ASN A 1 200 ? -13.882 -7.691 6.203 1.00 80.62 200 ASN A O 1
ATOM 1624 N N . LYS A 1 201 ? -15.946 -7.535 7.093 1.00 83.44 201 LYS A N 1
ATOM 1625 C CA . LYS A 1 201 ? -16.555 -8.642 6.319 1.00 83.44 201 LYS A CA 1
ATOM 1626 C C . LYS A 1 201 ? -15.740 -9.949 6.376 1.00 83.44 201 LYS A C 1
ATOM 1628 O O . LYS A 1 201 ? -15.779 -10.761 5.453 1.00 83.44 201 LYS A O 1
ATOM 1633 N N . SER A 1 202 ? -14.984 -10.135 7.456 1.00 88.62 202 SER A N 1
ATOM 1634 C CA . SER A 1 202 ? -14.057 -11.247 7.653 1.00 88.62 202 SER A CA 1
ATOM 1635 C C . SER A 1 202 ? -14.329 -11.890 9.005 1.00 88.62 202 SER A C 1
ATOM 1637 O O . SER A 1 202 ? -14.731 -11.212 9.944 1.00 88.62 202 SER A O 1
ATOM 1639 N N . SER A 1 203 ? -14.168 -13.203 9.119 1.00 90.56 203 SER A N 1
ATOM 1640 C CA . SER A 1 203 ? -14.496 -13.912 10.361 1.00 90.56 203 SER A CA 1
ATOM 1641 C C . SER A 1 203 ? -13.802 -15.263 10.441 1.00 90.56 203 SER A C 1
ATOM 1643 O O . SER A 1 203 ? -13.545 -15.904 9.433 1.00 90.56 203 SER A O 1
ATOM 1645 N N . ILE A 1 204 ? -13.525 -15.718 11.650 1.00 90.38 204 ILE A N 1
ATOM 1646 C CA . ILE A 1 204 ? -13.180 -17.097 11.978 1.00 90.38 204 ILE A CA 1
ATOM 1647 C C . ILE A 1 204 ? -14.501 -17.796 12.318 1.00 90.38 204 ILE A C 1
ATOM 1649 O O . ILE A 1 204 ? -15.200 -17.369 13.239 1.00 90.38 204 ILE A O 1
ATOM 1653 N N . LEU A 1 205 ? -14.870 -18.834 11.567 1.00 84.81 205 LEU A N 1
ATOM 1654 C CA . LEU A 1 205 ? -16.143 -19.543 11.719 1.00 84.81 205 LEU A CA 1
ATOM 1655 C C . LEU A 1 205 ? -15.909 -21.053 11.644 1.00 84.81 205 LEU A C 1
ATOM 1657 O O . LEU A 1 205 ? -15.484 -21.560 10.608 1.00 84.81 205 LEU A O 1
ATOM 1661 N N . GLY A 1 206 ? -16.210 -21.775 12.728 1.00 86.56 206 GLY A N 1
ATOM 1662 C CA . GLY A 1 206 ? -16.040 -23.232 12.782 1.00 86.56 206 GLY A CA 1
ATOM 1663 C C . GLY A 1 206 ? -14.629 -23.650 12.362 1.00 86.56 206 GLY A C 1
ATOM 1664 O O . GLY A 1 206 ? -13.645 -23.162 12.925 1.00 86.56 206 GLY A O 1
ATOM 1665 N N . ASP A 1 207 ? -14.539 -24.482 11.326 1.00 91.69 207 ASP A N 1
ATOM 1666 C CA . ASP A 1 207 ? -13.283 -25.006 10.776 1.00 91.69 207 ASP A CA 1
ATOM 1667 C C . ASP A 1 207 ? -12.734 -24.176 9.613 1.00 91.69 207 ASP A C 1
ATOM 1669 O O . ASP A 1 207 ? -11.992 -24.675 8.766 1.00 91.69 207 ASP A O 1
ATOM 1673 N N . SER A 1 208 ? -13.112 -22.903 9.511 1.00 94.31 208 SER A N 1
ATOM 1674 C CA . SER A 1 208 ? -12.683 -22.054 8.404 1.00 94.31 208 SER A CA 1
ATOM 1675 C C . SER A 1 208 ? -12.461 -20.596 8.806 1.00 94.31 208 SER A C 1
ATOM 1677 O O . SER A 1 208 ? -12.853 -20.137 9.884 1.00 94.31 208 SER A O 1
ATOM 1679 N N . VAL A 1 209 ? -11.788 -19.870 7.922 1.00 95.06 209 VAL A N 1
ATOM 1680 C CA . VAL A 1 209 ? -11.580 -18.426 7.978 1.00 95.06 209 VAL A CA 1
ATOM 1681 C C . VAL A 1 209 ? -12.179 -17.819 6.718 1.00 95.06 209 VAL A C 1
ATOM 1683 O O . VAL A 1 209 ? -11.920 -18.272 5.607 1.00 95.06 209 VAL A O 1
ATOM 1686 N N . ILE A 1 210 ? -12.967 -16.770 6.898 1.00 93.19 210 ILE A N 1
ATOM 1687 C CA . ILE A 1 210 ? -13.578 -15.997 5.831 1.00 93.19 210 ILE A CA 1
ATOM 1688 C C . ILE A 1 210 ? -12.792 -14.702 5.658 1.00 93.19 210 ILE A C 1
ATOM 1690 O O . ILE A 1 210 ? -12.692 -13.911 6.599 1.00 93.19 210 ILE A O 1
ATOM 1694 N N . PHE A 1 211 ? -12.304 -14.469 4.442 1.00 90.31 211 PHE A N 1
ATOM 1695 C CA . PHE A 1 211 ? -11.758 -13.188 4.004 1.00 90.31 211 PHE A CA 1
ATOM 1696 C C . PHE A 1 211 ? -12.555 -12.672 2.824 1.00 90.31 211 PHE A C 1
ATOM 1698 O O . PHE A 1 211 ? -12.608 -13.342 1.793 1.00 90.31 211 PHE A O 1
ATOM 1705 N N . ASP A 1 212 ? -13.131 -11.478 2.962 1.00 81.12 212 ASP A N 1
ATOM 1706 C CA . ASP A 1 212 ? -13.864 -10.820 1.874 1.00 81.12 212 ASP A CA 1
ATOM 1707 C C . ASP A 1 212 ? -14.862 -11.781 1.195 1.00 81.12 212 ASP A C 1
ATOM 1709 O O . ASP A 1 212 ? -14.803 -12.060 -0.001 1.00 81.12 212 ASP A O 1
ATOM 1713 N N . HIS A 1 213 ? -15.715 -12.400 2.019 1.00 82.25 213 HIS A N 1
ATOM 1714 C CA . HIS A 1 213 ? -16.713 -13.407 1.625 1.00 82.25 213 HIS A CA 1
ATOM 1715 C C . HIS A 1 213 ? -16.184 -14.728 1.033 1.00 82.25 213 HIS A C 1
ATOM 1717 O O . HIS A 1 213 ? -16.983 -15.621 0.752 1.00 82.25 213 HIS A O 1
ATOM 1723 N N . ARG A 1 214 ? -14.869 -14.907 0.883 1.00 90.56 214 ARG A N 1
ATOM 1724 C CA . ARG A 1 214 ? -14.262 -16.177 0.465 1.00 90.56 214 ARG A CA 1
ATOM 1725 C C . ARG A 1 214 ? -13.916 -17.021 1.677 1.00 90.56 214 ARG A C 1
ATOM 1727 O O . ARG A 1 214 ? -13.350 -16.514 2.640 1.00 90.56 214 ARG A O 1
ATOM 1734 N N . ASN A 1 215 ? -14.254 -18.303 1.609 1.00 94.62 215 ASN A N 1
ATOM 1735 C CA . ASN A 1 215 ? -14.070 -19.241 2.704 1.00 94.62 215 ASN A CA 1
ATOM 1736 C C . ASN A 1 215 ? -12.818 -20.103 2.491 1.00 94.62 215 ASN A C 1
ATOM 1738 O O . ASN A 1 215 ? -12.666 -20.698 1.427 1.00 94.62 215 ASN A O 1
ATOM 1742 N N . PHE A 1 216 ? -11.962 -20.191 3.507 1.00 96.12 216 PHE A N 1
ATOM 1743 C CA . PHE A 1 216 ? -10.718 -20.958 3.489 1.00 96.12 216 PHE A CA 1
ATOM 1744 C C . PHE A 1 216 ? -10.703 -21.936 4.668 1.00 96.12 216 PHE A C 1
ATOM 1746 O O . PHE A 1 216 ? -10.852 -21.495 5.812 1.00 96.12 216 PHE A O 1
ATOM 1753 N N . PRO A 1 217 ? -10.532 -23.249 4.441 1.00 96.88 217 PRO A N 1
ATOM 1754 C CA . PRO A 1 217 ? -10.515 -24.219 5.528 1.00 96.88 217 PRO A CA 1
ATOM 1755 C C . PRO A 1 217 ? -9.296 -23.996 6.429 1.00 96.88 217 PRO A C 1
ATOM 1757 O O . PRO A 1 217 ? -8.245 -23.571 5.967 1.00 96.88 217 PRO A O 1
ATOM 1760 N N . LYS A 1 218 ? -9.417 -24.303 7.724 1.00 96.25 218 LYS A N 1
ATOM 1761 C CA . LYS A 1 218 ? -8.281 -24.253 8.658 1.00 96.25 218 LYS A CA 1
ATOM 1762 C C . LYS A 1 218 ? -7.252 -25.341 8.366 1.00 96.25 218 LYS A C 1
ATOM 1764 O O . LYS A 1 218 ? -6.059 -25.122 8.538 1.00 96.25 218 LYS A O 1
ATOM 1769 N N . THR A 1 219 ? -7.725 -26.497 7.912 1.00 95.62 219 THR A N 1
ATOM 1770 C CA . THR A 1 219 ? -6.888 -27.644 7.560 1.00 95.62 219 THR A CA 1
ATOM 1771 C C . THR A 1 219 ? -5.997 -27.328 6.364 1.00 95.62 219 THR A C 1
ATOM 1773 O O . THR A 1 219 ? -6.469 -26.791 5.359 1.00 95.62 219 THR A O 1
ATOM 1776 N N . ASN A 1 220 ? -4.725 -27.710 6.454 1.00 95.81 220 ASN A N 1
ATOM 1777 C CA . ASN A 1 220 ? -3.681 -27.473 5.459 1.00 95.81 220 ASN A CA 1
ATOM 1778 C C . ASN A 1 220 ? -3.460 -25.987 5.104 1.00 95.81 220 ASN A C 1
ATOM 1780 O O . ASN A 1 220 ? -2.885 -25.682 4.058 1.00 95.81 220 ASN A O 1
ATOM 1784 N N . HIS A 1 221 ? -3.904 -25.065 5.963 1.00 97.69 221 HIS A N 1
ATOM 1785 C CA . HIS A 1 221 ? -3.756 -23.629 5.757 1.00 97.69 221 HIS A CA 1
ATOM 1786 C C . HIS A 1 221 ? -3.044 -22.942 6.920 1.00 97.69 221 HIS A C 1
ATOM 1788 O O . HIS A 1 221 ? -3.063 -23.392 8.067 1.00 97.69 221 HIS A O 1
ATOM 1794 N N . SER A 1 222 ? -2.443 -21.800 6.607 1.00 98.06 222 SER A N 1
ATOM 1795 C CA . SER A 1 222 ? -1.839 -20.893 7.574 1.00 98.06 222 SER A CA 1
ATOM 1796 C C . SER A 1 222 ? -2.392 -19.490 7.374 1.00 98.06 222 SER A C 1
ATOM 1798 O O . SER A 1 222 ? -2.509 -19.016 6.243 1.00 98.06 222 SER A O 1
ATOM 1800 N N . PHE A 1 223 ? -2.720 -18.814 8.468 1.00 97.75 223 PHE A N 1
ATOM 1801 C CA . PHE A 1 223 ? -3.374 -17.512 8.467 1.00 97.75 223 PHE A CA 1
ATOM 1802 C C . PHE A 1 223 ? -2.550 -16.502 9.242 1.00 97.75 223 PHE A C 1
ATOM 1804 O O . PHE A 1 223 ? -2.084 -16.798 10.341 1.00 97.75 223 PHE A O 1
ATOM 1811 N N . VAL A 1 224 ? -2.427 -15.301 8.687 1.00 97.12 224 VAL A N 1
ATOM 1812 C CA . VAL A 1 224 ? -1.837 -14.146 9.363 1.00 97.12 224 VAL A CA 1
ATOM 1813 C C . VAL A 1 224 ? -2.804 -12.978 9.252 1.00 97.12 224 VAL A C 1
ATOM 1815 O O . VAL A 1 224 ? -3.282 -12.675 8.162 1.00 97.12 224 VAL A O 1
ATOM 1818 N N . PHE A 1 225 ? -3.083 -12.314 10.367 1.00 93.06 225 PHE A N 1
ATOM 1819 C CA . PHE A 1 225 ? -3.924 -11.121 10.432 1.00 93.06 225 PHE A CA 1
ATOM 1820 C C . PHE A 1 225 ? -3.204 -10.066 11.249 1.00 93.06 225 PHE A C 1
ATOM 1822 O O . PHE A 1 225 ? -2.518 -10.393 12.214 1.00 93.06 225 PHE A O 1
ATOM 1829 N N . THR A 1 226 ? -3.427 -8.803 10.928 1.00 95.06 226 THR A N 1
ATOM 1830 C CA . THR A 1 226 ? -3.007 -7.681 11.756 1.00 95.06 226 THR A CA 1
ATOM 1831 C C . THR A 1 226 ? -4.207 -6.818 12.092 1.00 95.06 226 THR A C 1
ATOM 1833 O O . THR A 1 226 ? -5.071 -6.565 11.259 1.00 95.06 226 THR A O 1
ATOM 1836 N N . VAL A 1 227 ? -4.290 -6.359 13.330 1.00 93.56 227 VAL A N 1
ATOM 1837 C CA . VAL A 1 227 ? -5.322 -5.426 13.782 1.00 93.56 227 VAL A CA 1
ATOM 1838 C C . VAL A 1 227 ? -4.692 -4.387 14.697 1.00 93.56 227 VAL A C 1
ATOM 1840 O O . VAL A 1 227 ? -3.601 -4.598 15.219 1.00 93.56 227 VAL A O 1
ATOM 1843 N N . PHE A 1 228 ? -5.363 -3.262 14.921 1.00 92.00 228 PHE A N 1
ATOM 1844 C CA . PHE A 1 228 ? -4.943 -2.346 15.978 1.00 92.00 228 PHE A CA 1
ATOM 1845 C C . PHE A 1 228 ? -5.225 -2.938 17.353 1.00 92.00 228 PHE A C 1
ATOM 1847 O O . PHE A 1 228 ? -6.203 -3.665 17.538 1.00 92.00 228 PHE A O 1
ATOM 1854 N N . ASN A 1 229 ? -4.399 -2.587 18.332 1.00 90.62 229 ASN A N 1
ATOM 1855 C CA . ASN A 1 229 ? -4.731 -2.843 19.719 1.00 90.62 229 ASN A CA 1
ATOM 1856 C C . ASN A 1 229 ? -5.956 -1.980 20.097 1.00 90.62 229 ASN A C 1
ATOM 1858 O O . ASN A 1 229 ? -5.893 -0.753 19.979 1.00 90.62 229 ASN A O 1
ATOM 1862 N N . PRO A 1 230 ? -7.072 -2.582 20.550 1.00 87.12 230 PRO A N 1
ATOM 1863 C CA . PRO A 1 230 ? -8.315 -1.855 20.810 1.00 87.12 230 PRO A CA 1
ATOM 1864 C C . PRO A 1 230 ? -8.191 -0.835 21.949 1.00 87.12 230 PRO A C 1
ATOM 1866 O O . PRO A 1 230 ? -9.006 0.079 22.034 1.00 87.12 230 PRO A O 1
ATOM 1869 N N . GLN A 1 231 ? -7.186 -0.978 22.818 1.00 88.44 231 GLN A N 1
ATOM 1870 C CA . GLN A 1 231 ? -6.919 -0.048 23.914 1.00 88.44 231 GLN A CA 1
ATOM 1871 C C . GLN A 1 231 ? -5.960 1.084 23.514 1.00 88.44 231 GLN A C 1
ATOM 1873 O O . GLN A 1 231 ? -5.911 2.103 24.202 1.00 88.44 231 GLN A O 1
ATOM 1878 N N . ASN A 1 232 ? -5.175 0.913 22.443 1.00 91.25 232 ASN A N 1
ATOM 1879 C CA . ASN A 1 232 ? -4.206 1.903 21.970 1.00 91.25 232 ASN A CA 1
ATOM 1880 C C . ASN A 1 232 ? -3.812 1.651 20.505 1.00 91.25 232 ASN A C 1
ATOM 1882 O O . ASN A 1 232 ? -2.960 0.810 20.221 1.00 91.25 232 ASN A O 1
ATOM 1886 N N . SER A 1 233 ? -4.365 2.431 19.577 1.00 90.38 233 SER A N 1
ATOM 1887 C CA . SER A 1 233 ? -4.134 2.280 18.133 1.00 90.38 233 SER A CA 1
ATOM 1888 C C . SER A 1 233 ? -2.689 2.522 17.678 1.00 90.38 233 SER A C 1
ATOM 1890 O O . SER A 1 233 ? -2.346 2.159 16.555 1.00 90.38 233 SER A O 1
ATOM 1892 N N . ASN A 1 234 ? -1.815 3.069 18.534 1.00 89.38 234 ASN A N 1
ATOM 1893 C CA . ASN A 1 234 ? -0.378 3.165 18.244 1.00 89.38 234 ASN A CA 1
ATOM 1894 C C . ASN A 1 234 ? 0.313 1.795 18.193 1.00 89.38 234 ASN A C 1
ATOM 1896 O O . ASN A 1 234 ? 1.374 1.664 17.588 1.00 89.38 234 ASN A O 1
ATOM 1900 N N . PHE A 1 235 ? -0.281 0.779 18.820 1.00 92.38 235 PHE A N 1
ATOM 1901 C CA . PHE A 1 235 ? 0.218 -0.589 18.804 1.00 92.38 235 PHE A CA 1
ATOM 1902 C C . PHE A 1 235 ? -0.711 -1.479 17.989 1.00 92.38 235 PHE A C 1
ATOM 1904 O O . PHE A 1 235 ? -1.913 -1.235 17.864 1.00 92.38 235 PHE A O 1
ATOM 1911 N N . SER A 1 236 ? -0.139 -2.528 17.411 1.00 93.31 236 SER A N 1
ATOM 1912 C CA . SER A 1 236 ? -0.869 -3.502 16.605 1.00 93.31 236 SER A CA 1
ATOM 1913 C C . SER A 1 236 ? -0.783 -4.885 17.240 1.00 93.31 236 SER A C 1
ATOM 1915 O O . SER A 1 236 ? 0.106 -5.175 18.038 1.00 93.31 236 SER A O 1
ATOM 1917 N N . MET A 1 237 ? -1.730 -5.743 16.895 1.00 95.44 237 MET A N 1
ATOM 1918 C CA . MET A 1 237 ? -1.718 -7.153 17.243 1.00 95.44 237 MET A CA 1
ATOM 1919 C C . MET A 1 237 ? -1.643 -7.963 15.957 1.00 95.44 237 MET A C 1
ATOM 1921 O O . MET A 1 237 ? -2.349 -7.662 14.994 1.00 95.44 237 MET A O 1
ATOM 1925 N N . ALA A 1 238 ? -0.796 -8.982 15.947 1.00 96.38 238 ALA A N 1
ATOM 1926 C CA . ALA A 1 238 ? -0.772 -10.015 14.933 1.00 96.38 238 ALA A CA 1
ATOM 1927 C C . ALA A 1 238 ? -1.513 -11.246 15.453 1.00 96.38 238 ALA A C 1
ATOM 1929 O O . ALA A 1 238 ? -1.353 -11.621 16.611 1.00 96.38 238 ALA A O 1
ATOM 1930 N N . PHE A 1 239 ? -2.285 -11.899 14.595 1.00 97.19 239 PHE A N 1
ATOM 1931 C CA . PHE A 1 239 ? -2.760 -13.256 14.830 1.00 97.19 239 PHE A CA 1
ATOM 1932 C C . PHE A 1 239 ? -2.120 -14.178 13.809 1.00 97.19 239 PHE A C 1
ATOM 1934 O O . PHE A 1 239 ? -2.162 -13.872 12.618 1.00 97.19 239 PHE A O 1
ATOM 1941 N N . ILE A 1 240 ? -1.547 -15.291 14.259 1.00 97.75 240 ILE A N 1
ATOM 1942 C CA . ILE A 1 240 ? -0.890 -16.267 13.389 1.00 97.75 240 ILE A CA 1
ATOM 1943 C C . ILE A 1 240 ? -1.380 -17.660 13.762 1.00 97.75 240 ILE A C 1
ATOM 1945 O O . ILE A 1 240 ? -1.241 -18.082 14.905 1.00 97.75 240 ILE A O 1
ATOM 1949 N N . ALA A 1 241 ? -1.922 -18.394 12.799 1.00 97.25 241 ALA A N 1
ATOM 1950 C CA . ALA A 1 241 ? -2.256 -19.805 12.954 1.00 97.25 241 ALA A CA 1
ATOM 1951 C C . ALA A 1 241 ? -1.631 -20.600 11.811 1.00 97.25 241 ALA A C 1
ATOM 1953 O O . ALA A 1 241 ? -1.647 -20.157 10.667 1.00 97.25 241 ALA A O 1
ATOM 1954 N N . ILE A 1 242 ? -1.074 -21.762 12.128 1.00 97.81 242 ILE A N 1
ATOM 1955 C CA . ILE A 1 242 ? -0.342 -22.623 11.199 1.00 97.81 242 ILE A CA 1
ATOM 1956 C C . ILE A 1 242 ? -0.861 -24.038 11.407 1.00 97.81 242 ILE A C 1
ATOM 1958 O O . ILE A 1 242 ? -0.856 -24.549 12.531 1.00 97.81 242 ILE A O 1
ATOM 1962 N N . ASP A 1 243 ? -1.352 -24.655 10.338 1.00 96.50 243 ASP A N 1
ATOM 1963 C CA . ASP A 1 243 ? -1.816 -26.037 10.397 1.00 96.50 243 ASP A CA 1
ATOM 1964 C C . ASP A 1 243 ? -0.743 -27.043 9.998 1.00 96.50 243 ASP A C 1
ATOM 1966 O O . ASP A 1 243 ? -0.541 -28.036 10.691 1.00 96.50 243 ASP A O 1
ATOM 1970 N N . ASN A 1 244 ? -0.022 -26.747 8.919 1.00 94.19 244 ASN A N 1
ATOM 1971 C CA . ASN A 1 244 ? 0.971 -27.636 8.340 1.00 94.19 244 ASN A CA 1
ATOM 1972 C C . ASN A 1 244 ? 2.384 -27.273 8.829 1.00 94.19 244 ASN A C 1
ATOM 1974 O O . ASN A 1 244 ? 2.875 -26.179 8.548 1.00 94.19 244 ASN A O 1
ATOM 1978 N N . LYS A 1 245 ? 3.046 -28.199 9.535 1.00 95.75 245 LYS A N 1
ATOM 1979 C CA . LYS A 1 245 ? 4.417 -28.017 10.042 1.00 95.75 245 LYS A CA 1
ATOM 1980 C C . LYS A 1 245 ? 5.425 -27.744 8.922 1.00 95.75 245 LYS A C 1
ATOM 1982 O O . LYS A 1 245 ? 6.298 -26.895 9.083 1.00 95.75 245 LYS A O 1
ATOM 1987 N N . ASP A 1 246 ? 5.275 -28.406 7.780 1.00 96.12 246 ASP A N 1
ATOM 1988 C CA . ASP A 1 246 ? 6.214 -28.287 6.662 1.00 96.12 246 ASP A CA 1
ATOM 1989 C C . ASP A 1 246 ? 6.164 -26.886 6.023 1.00 96.12 246 ASP A C 1
ATOM 1991 O O . ASP A 1 246 ? 7.127 -26.442 5.403 1.00 96.12 246 ASP A O 1
ATOM 1995 N N . ALA A 1 247 ? 5.084 -26.129 6.260 1.00 96.81 247 ALA A N 1
ATOM 1996 C CA . ALA A 1 247 ? 4.943 -24.759 5.781 1.00 96.81 247 ALA A CA 1
ATOM 1997 C C . ALA A 1 247 ? 5.828 -23.741 6.516 1.00 96.81 247 ALA A C 1
ATOM 1999 O O . ALA A 1 247 ? 6.033 -22.640 6.001 1.00 96.81 247 ALA A O 1
ATOM 2000 N N . ILE A 1 248 ? 6.346 -24.066 7.708 1.00 97.38 248 ILE A N 1
ATOM 2001 C CA . ILE A 1 248 ? 7.035 -23.109 8.589 1.00 97.38 248 ILE A CA 1
ATOM 2002 C C . ILE A 1 248 ? 8.222 -22.446 7.884 1.00 97.38 248 ILE A C 1
ATOM 2004 O O . ILE A 1 248 ? 8.329 -21.219 7.889 1.00 97.38 248 ILE A O 1
ATOM 2008 N N . GLU A 1 249 ? 9.091 -23.229 7.243 1.00 95.06 249 GLU A N 1
ATOM 2009 C CA . GLU A 1 249 ? 10.278 -22.702 6.561 1.00 95.06 249 GLU A CA 1
ATOM 2010 C C . GLU A 1 249 ? 9.892 -21.739 5.430 1.00 95.06 249 GLU A C 1
ATOM 2012 O O . GLU A 1 249 ? 10.401 -20.617 5.337 1.00 95.06 249 GLU A O 1
ATOM 2017 N N . GLY A 1 250 ? 8.920 -22.142 4.607 1.00 95.56 250 GLY A N 1
ATOM 2018 C CA . GLY A 1 250 ? 8.399 -21.308 3.534 1.00 95.56 250 GLY A CA 1
ATOM 2019 C C . GLY A 1 250 ? 7.739 -20.026 4.045 1.00 95.56 250 GLY A C 1
ATOM 2020 O O . GLY A 1 250 ? 7.919 -18.973 3.434 1.00 95.56 250 GLY A O 1
ATOM 2021 N N . LEU A 1 251 ? 7.005 -20.083 5.161 1.00 96.62 251 LEU A N 1
ATOM 2022 C CA . LEU A 1 251 ? 6.335 -18.927 5.764 1.00 96.62 251 LEU A CA 1
ATOM 2023 C C . LEU A 1 251 ? 7.350 -17.926 6.311 1.00 96.62 251 LEU A C 1
ATOM 2025 O O . LEU A 1 251 ? 7.257 -16.740 6.004 1.00 96.62 251 LEU A O 1
ATOM 2029 N N . VAL A 1 252 ? 8.339 -18.404 7.068 1.00 95.19 252 VAL A N 1
ATOM 2030 C CA . VAL A 1 252 ? 9.427 -17.585 7.619 1.00 95.19 252 VAL A CA 1
ATOM 2031 C C . VAL A 1 252 ? 10.147 -16.818 6.508 1.00 95.19 252 VAL A C 1
ATOM 2033 O O . VAL A 1 252 ? 10.369 -15.615 6.634 1.00 95.19 252 VAL A O 1
ATOM 2036 N N . ARG A 1 253 ? 10.428 -17.487 5.384 1.00 94.06 253 ARG A N 1
ATOM 2037 C CA . ARG A 1 253 ? 11.050 -16.872 4.207 1.00 94.06 253 ARG A CA 1
ATOM 2038 C C . ARG A 1 253 ? 10.126 -15.893 3.480 1.00 94.06 253 ARG A C 1
ATOM 2040 O O . ARG A 1 253 ? 10.583 -14.856 3.012 1.00 94.06 253 ARG A O 1
ATOM 2047 N N . LYS A 1 254 ? 8.837 -16.216 3.338 1.00 94.44 254 LYS A N 1
ATOM 2048 C CA . LYS A 1 254 ? 7.892 -15.432 2.527 1.00 94.44 254 LYS A CA 1
ATOM 2049 C C . LYS A 1 254 ? 7.362 -14.197 3.250 1.00 94.44 254 LYS A C 1
ATOM 2051 O O . LYS A 1 254 ? 7.290 -13.141 2.630 1.00 94.44 254 LYS A O 1
ATOM 2056 N N . LEU A 1 255 ? 6.994 -14.298 4.529 1.00 95.81 255 LEU A N 1
ATOM 2057 C CA . LEU A 1 255 ? 6.294 -13.241 5.273 1.00 95.81 255 LEU A CA 1
ATOM 2058 C C . LEU A 1 255 ? 6.967 -11.851 5.228 1.00 95.81 255 LEU A C 1
ATOM 2060 O O . LEU A 1 255 ? 6.230 -10.872 5.080 1.00 95.81 255 LEU A O 1
ATOM 2064 N N . PRO A 1 256 ? 8.308 -11.704 5.269 1.00 94.38 256 PRO A N 1
ATOM 2065 C CA . PRO A 1 256 ? 8.963 -10.400 5.102 1.00 94.38 256 PRO A CA 1
ATOM 2066 C C . PRO A 1 256 ? 8.592 -9.661 3.803 1.00 94.38 256 PRO A C 1
ATOM 2068 O O . PRO A 1 256 ? 8.581 -8.433 3.769 1.00 94.38 256 PRO A O 1
ATOM 2071 N N . HIS A 1 257 ? 8.212 -10.387 2.746 1.00 94.00 257 HIS A N 1
ATOM 2072 C CA . HIS A 1 257 ? 7.827 -9.822 1.448 1.00 94.00 257 HIS A CA 1
ATOM 2073 C C . HIS A 1 257 ? 6.347 -9.405 1.359 1.00 94.00 257 HIS A C 1
ATOM 2075 O O . HIS A 1 257 ? 5.929 -8.816 0.364 1.00 94.00 257 HIS A O 1
ATOM 2081 N N . TYR A 1 258 ? 5.541 -9.671 2.392 1.00 96.19 258 TYR A N 1
ATOM 2082 C CA . TYR A 1 258 ? 4.101 -9.373 2.419 1.00 96.19 258 TYR A CA 1
ATOM 2083 C C . TYR A 1 258 ? 3.749 -8.166 3.306 1.00 96.19 258 TYR A C 1
ATOM 2085 O O . TYR A 1 258 ? 2.604 -8.007 3.722 1.00 96.19 258 TYR A O 1
ATOM 2093 N N . GLY A 1 259 ? 4.715 -7.280 3.569 1.00 94.81 259 GLY A N 1
ATOM 2094 C CA . GLY A 1 259 ? 4.584 -6.177 4.526 1.00 94.81 259 GLY A CA 1
ATOM 2095 C C . GLY A 1 259 ? 3.367 -5.262 4.334 1.00 94.81 259 GLY A C 1
ATOM 2096 O O . GLY A 1 259 ? 2.836 -4.762 5.319 1.00 94.81 259 GLY A O 1
ATOM 2097 N N . LYS A 1 260 ? 2.885 -5.057 3.104 1.00 95.31 260 LYS A N 1
ATOM 2098 C CA . LYS A 1 260 ? 1.748 -4.156 2.849 1.00 95.31 260 LYS A CA 1
ATOM 2099 C C . LYS A 1 260 ? 0.385 -4.712 3.268 1.00 95.31 260 LYS A C 1
ATOM 2101 O O . LYS A 1 260 ? -0.544 -3.940 3.424 1.00 95.31 260 LYS A O 1
ATOM 2106 N N . TYR A 1 261 ? 0.248 -6.025 3.436 1.00 96.81 261 TYR A N 1
ATOM 2107 C CA . TYR A 1 261 ? -1.060 -6.644 3.641 1.00 96.81 261 TYR A CA 1
ATOM 2108 C C . TYR A 1 261 ? -1.455 -6.663 5.120 1.00 96.81 261 TYR A C 1
ATOM 2110 O O . TYR A 1 261 ? -0.609 -6.813 6.005 1.00 96.81 261 TYR A O 1
ATOM 2118 N N . SER A 1 262 ? -2.755 -6.538 5.380 1.00 95.50 262 SER A N 1
ATOM 2119 C CA . SER A 1 262 ? -3.357 -6.688 6.708 1.00 95.50 262 SER A CA 1
ATOM 2120 C C . SER A 1 262 ? -3.764 -8.124 7.020 1.00 95.50 262 SER A C 1
ATOM 2122 O O . SER A 1 262 ? -3.856 -8.513 8.181 1.00 95.50 262 SER A O 1
ATOM 2124 N N . TYR A 1 263 ? -4.028 -8.923 5.990 1.00 96.00 263 TYR A N 1
ATOM 2125 C CA . TYR A 1 263 ? -4.309 -10.341 6.147 1.00 96.00 263 TYR A CA 1
ATOM 2126 C C . TYR A 1 263 ? -3.683 -11.163 5.034 1.00 96.00 263 TYR A C 1
ATOM 2128 O O . TYR A 1 263 ? -3.520 -10.690 3.907 1.00 96.00 263 TYR A O 1
ATOM 2136 N N . LEU A 1 264 ? -3.341 -12.403 5.371 1.00 97.56 264 LEU A N 1
ATOM 2137 C CA . LEU A 1 264 ? -2.727 -13.387 4.497 1.00 97.56 264 LEU A CA 1
ATOM 2138 C C . LEU A 1 264 ? -3.290 -14.776 4.810 1.00 97.56 264 LEU A C 1
ATOM 2140 O O . LEU A 1 264 ? -3.488 -15.132 5.971 1.00 97.56 264 LEU A O 1
ATOM 2144 N N . GLY A 1 265 ? -3.496 -15.568 3.764 1.00 97.31 265 GLY A N 1
ATOM 2145 C CA . GLY A 1 265 ? -3.793 -16.992 3.835 1.00 97.31 265 GLY A CA 1
ATOM 2146 C C . GLY A 1 265 ? -2.851 -17.752 2.912 1.00 97.31 265 GLY A C 1
ATOM 2147 O O . GLY A 1 265 ? -2.638 -17.344 1.765 1.00 97.31 265 GLY A O 1
ATOM 2148 N N . PHE A 1 266 ? -2.287 -18.840 3.419 1.00 98.25 266 PHE A N 1
ATOM 2149 C CA . PHE A 1 266 ? -1.393 -19.724 2.686 1.00 98.25 266 PHE A CA 1
ATOM 2150 C C . PHE A 1 266 ? -1.899 -21.160 2.735 1.00 98.25 266 PHE A C 1
ATOM 2152 O O . PHE A 1 266 ? -2.421 -21.572 3.766 1.00 98.25 266 PHE A O 1
ATOM 2159 N N . GLU A 1 267 ? -1.713 -21.909 1.653 1.00 97.56 267 GLU A N 1
ATOM 2160 C CA . GLU A 1 267 ? -2.096 -23.317 1.536 1.00 97.56 267 GLU A CA 1
ATOM 2161 C C . GLU A 1 267 ? -0.864 -24.204 1.308 1.00 97.56 267 GLU A C 1
ATOM 2163 O O . GLU A 1 267 ? 0.030 -23.848 0.537 1.00 97.56 267 GLU A O 1
ATOM 2168 N N . GLY A 1 268 ? -0.845 -25.377 1.947 1.00 95.38 268 GLY A N 1
ATOM 2169 C CA . GLY A 1 268 ? 0.129 -26.436 1.682 1.00 95.38 268 GLY A CA 1
ATOM 2170 C C . GLY A 1 268 ? 1.484 -26.287 2.379 1.00 95.38 268 GLY A C 1
ATOM 2171 O O . GLY A 1 268 ? 1.780 -25.285 3.028 1.00 95.38 268 GLY A O 1
ATOM 2172 N N . ALA A 1 269 ? 2.309 -27.328 2.225 1.00 93.75 269 ALA A N 1
ATOM 2173 C CA . ALA A 1 269 ? 3.676 -27.407 2.752 1.00 93.75 269 ALA A CA 1
ATOM 2174 C C . ALA A 1 269 ? 4.624 -26.396 2.087 1.00 93.75 269 ALA A C 1
ATOM 2176 O O . ALA A 1 269 ? 5.509 -25.847 2.728 1.00 93.75 269 ALA A O 1
ATOM 2177 N N . GLU A 1 270 ? 4.409 -26.098 0.808 1.00 93.19 270 GLU A N 1
ATOM 2178 C CA . GLU A 1 270 ? 5.033 -24.963 0.135 1.00 93.19 270 GLU A CA 1
ATOM 2179 C C . GLU A 1 270 ? 4.030 -23.808 0.133 1.00 93.19 270 GLU A C 1
ATOM 2181 O O . GLU A 1 270 ? 3.239 -23.710 -0.800 1.00 93.19 270 GLU A O 1
ATOM 2186 N N . PRO A 1 271 ? 4.020 -22.931 1.155 1.00 93.50 271 PRO A N 1
ATOM 2187 C CA . PRO A 1 271 ? 2.885 -22.060 1.460 1.00 93.50 271 PRO A CA 1
ATOM 2188 C C 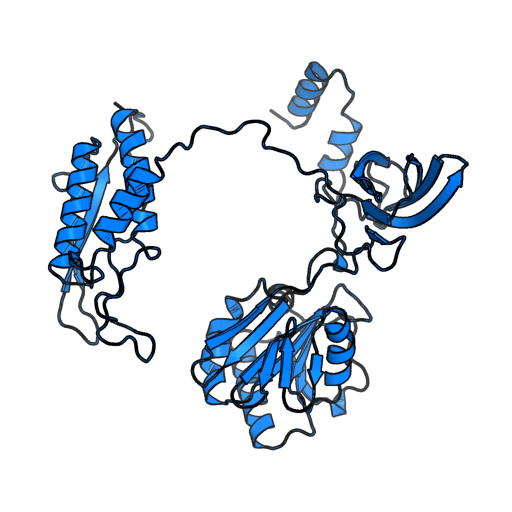. PRO A 1 271 ? 2.537 -21.148 0.280 1.00 93.50 271 PRO A C 1
ATOM 2190 O O . PRO A 1 271 ? 3.157 -20.095 0.075 1.00 93.50 271 PRO A O 1
ATOM 2193 N N . ALA A 1 272 ? 1.564 -21.563 -0.528 1.00 94.38 272 ALA A N 1
ATOM 2194 C CA . ALA A 1 272 ? 1.081 -20.837 -1.690 1.00 94.38 272 ALA A CA 1
ATOM 2195 C C . ALA A 1 272 ? 0.088 -19.788 -1.205 1.00 94.38 272 ALA A C 1
ATOM 2197 O O . ALA A 1 272 ? -0.807 -20.098 -0.426 1.00 94.38 272 ALA A O 1
ATOM 2198 N N . ASN A 1 273 ? 0.253 -18.527 -1.602 1.00 96.12 273 ASN A N 1
ATOM 2199 C CA . ASN A 1 273 ? -0.650 -17.481 -1.133 1.00 96.12 273 ASN A CA 1
ATOM 2200 C C . ASN A 1 273 ? -2.014 -17.607 -1.829 1.00 96.12 273 ASN A C 1
ATOM 2202 O O . ASN A 1 273 ? -2.108 -17.409 -3.038 1.00 96.12 273 ASN A O 1
ATOM 2206 N N . VAL A 1 274 ? -3.057 -17.894 -1.051 1.00 96.06 274 VAL A N 1
ATOM 2207 C CA . VAL A 1 274 ? -4.445 -18.068 -1.524 1.00 96.06 274 VAL A CA 1
ATOM 2208 C C . VAL A 1 274 ? -5.357 -16.910 -1.105 1.00 96.06 274 VAL A C 1
ATOM 2210 O O . VAL A 1 274 ? -6.400 -16.664 -1.718 1.00 96.06 274 VAL A O 1
ATOM 2213 N N . ALA A 1 275 ? -4.941 -16.143 -0.094 1.00 95.38 275 ALA A N 1
ATOM 2214 C CA . ALA A 1 275 ? -5.612 -14.928 0.344 1.00 95.38 275 ALA A CA 1
ATOM 2215 C C . ALA A 1 275 ? -4.596 -13.842 0.711 1.00 95.38 275 ALA A C 1
ATOM 2217 O O . ALA A 1 275 ? -3.581 -14.106 1.358 1.00 95.38 275 ALA A O 1
ATOM 2218 N N . LYS A 1 276 ? -4.886 -12.604 0.311 1.00 95.75 276 LYS A N 1
ATOM 2219 C CA . LYS A 1 276 ? -4.157 -11.406 0.729 1.00 95.75 276 LYS A CA 1
ATOM 2220 C C . LYS A 1 276 ? -5.029 -10.172 0.539 1.00 95.75 276 LYS A C 1
ATOM 2222 O O . LYS A 1 276 ? -5.793 -10.117 -0.423 1.00 95.75 276 LYS A O 1
ATOM 2227 N N . GLY A 1 277 ? -4.867 -9.181 1.404 1.00 94.44 277 GLY A N 1
ATOM 2228 C CA . GLY A 1 277 ? -5.515 -7.885 1.243 1.00 94.44 277 GLY A CA 1
ATOM 2229 C C . GLY A 1 277 ? -5.234 -6.941 2.401 1.00 94.44 277 GLY A C 1
ATOM 2230 O O . GLY A 1 277 ? -4.509 -7.276 3.338 1.00 94.44 277 GLY A O 1
ATOM 2231 N N . GLU A 1 278 ? -5.792 -5.744 2.302 1.00 93.75 278 GLU A N 1
ATOM 2232 C CA . GLU A 1 278 ? -5.671 -4.676 3.292 1.00 93.75 278 GLU A CA 1
ATOM 2233 C C . GLU A 1 278 ? -7.045 -4.407 3.902 1.00 93.75 278 GLU A C 1
ATOM 2235 O O . GLU A 1 278 ? -8.066 -4.505 3.216 1.00 93.75 278 GLU A O 1
ATOM 2240 N N . TRP A 1 279 ? -7.086 -4.101 5.197 1.00 90.12 279 TRP A N 1
ATOM 2241 C CA . TRP A 1 279 ? -8.334 -3.663 5.815 1.00 90.12 279 TRP A CA 1
ATOM 2242 C C . TRP A 1 279 ? -8.698 -2.254 5.344 1.00 90.12 279 TRP A C 1
ATOM 2244 O O . TRP A 1 279 ? -7.804 -1.426 5.160 1.00 90.12 279 TRP A O 1
ATOM 2254 N N . PRO A 1 280 ? -9.994 -1.937 5.197 1.00 85.00 280 PRO A N 1
ATOM 2255 C CA . PRO A 1 280 ? -10.405 -0.567 4.938 1.00 85.00 280 PRO A CA 1
ATOM 2256 C C . PRO A 1 280 ? -10.021 0.344 6.112 1.00 85.00 280 PRO A C 1
ATOM 2258 O O . PRO A 1 280 ? -10.106 -0.035 7.283 1.00 85.00 280 PRO A O 1
ATOM 2261 N N . VAL A 1 281 ? -9.639 1.580 5.797 1.00 83.69 281 VAL A N 1
ATOM 2262 C CA . VAL A 1 281 ? -9.406 2.632 6.790 1.00 83.69 281 VAL A CA 1
ATOM 2263 C C . VAL A 1 281 ? -10.763 3.171 7.243 1.00 83.69 281 VAL A C 1
ATOM 2265 O O . VAL A 1 281 ? -11.345 4.040 6.606 1.00 83.69 281 VAL A O 1
ATOM 2268 N N . SER A 1 282 ? -11.304 2.623 8.332 1.00 72.25 282 SER A N 1
ATOM 2269 C CA . SER A 1 282 ? -12.642 2.982 8.833 1.00 72.25 282 SER A CA 1
ATOM 2270 C C . SER A 1 282 ? -12.632 3.768 10.148 1.00 72.25 282 SER A C 1
ATOM 2272 O O . SER A 1 282 ? -13.694 4.113 10.659 1.00 72.25 282 SER A O 1
ATOM 2274 N N . GLY A 1 283 ? -11.454 3.989 10.740 1.00 82.56 283 GLY A N 1
ATOM 2275 C CA . GLY A 1 283 ? -11.295 4.568 12.080 1.00 82.56 283 GLY A CA 1
ATOM 2276 C C . GLY A 1 283 ? -10.673 5.962 12.114 1.00 82.56 283 GLY A C 1
ATOM 2277 O O . GLY A 1 283 ? -10.388 6.449 13.204 1.00 82.56 283 GLY A O 1
ATOM 2278 N N . SER A 1 284 ? -10.423 6.582 10.959 1.00 90.94 284 SER A N 1
ATOM 2279 C CA . SER A 1 284 ? -9.728 7.869 10.897 1.00 90.94 284 SER A CA 1
ATOM 2280 C C . SER A 1 284 ? -10.469 8.951 11.705 1.00 90.94 284 SER A C 1
ATOM 2282 O O . SER A 1 284 ? -11.679 9.129 11.525 1.00 90.94 284 SER A O 1
ATOM 2284 N N . PRO A 1 285 ? -9.762 9.729 12.553 1.00 93.12 285 PRO A N 1
ATOM 2285 C CA . PRO A 1 285 ? -10.349 10.849 13.293 1.00 93.12 285 PRO A CA 1
ATOM 2286 C C . PRO A 1 285 ? -10.701 12.043 12.393 1.00 93.12 285 PRO A C 1
ATOM 2288 O O . PRO A 1 285 ? -11.207 13.054 12.882 1.00 93.12 285 PRO A O 1
ATOM 2291 N N . LEU A 1 286 ? -10.402 11.950 11.096 1.00 95.81 286 LEU A N 1
ATOM 2292 C CA . LEU A 1 286 ? -10.684 12.954 10.079 1.00 95.81 286 LEU A CA 1
ATOM 2293 C C . LEU A 1 286 ? -11.900 12.604 9.218 1.00 95.81 286 LEU A C 1
ATOM 2295 O O . LEU A 1 286 ? -12.179 13.306 8.250 1.00 95.81 286 LEU A O 1
ATOM 2299 N N . ILE A 1 287 ? -12.654 11.563 9.585 1.00 95.12 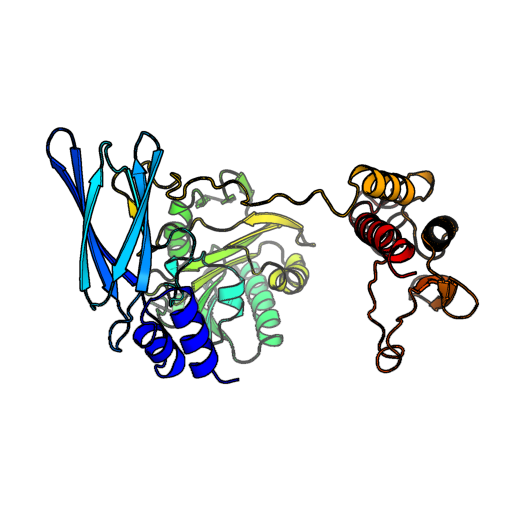287 ILE A N 1
ATOM 2300 C CA . ILE A 1 287 ? -13.870 11.146 8.885 1.00 95.12 287 ILE A CA 1
ATOM 2301 C C . ILE A 1 287 ? -15.079 11.288 9.808 1.00 95.12 287 ILE A C 1
ATOM 2303 O O . ILE A 1 287 ? -15.103 10.789 10.934 1.00 95.12 287 ILE A O 1
ATOM 2307 N N . LYS A 1 288 ? -16.140 11.911 9.296 1.00 95.69 288 LYS A N 1
ATOM 2308 C CA . LYS A 1 288 ? -17.470 11.909 9.902 1.00 95.69 288 LYS A CA 1
ATOM 2309 C C . LYS A 1 288 ? -18.481 11.299 8.938 1.00 95.69 288 LYS A C 1
ATOM 2311 O O . LYS A 1 288 ? -18.736 11.837 7.864 1.00 95.69 288 LYS A O 1
ATOM 2316 N N . LEU A 1 289 ? -19.123 10.214 9.366 1.00 94.38 289 LEU A N 1
ATOM 2317 C CA . LEU A 1 289 ? -20.307 9.671 8.702 1.00 94.38 289 LEU A CA 1
ATOM 2318 C C . LEU A 1 289 ? -21.565 10.309 9.301 1.00 94.38 289 LEU A C 1
ATOM 2320 O O . LEU A 1 289 ? -21.747 10.308 10.522 1.00 94.38 289 LEU A O 1
ATOM 2324 N N . PHE A 1 290 ? -22.426 10.849 8.439 1.00 94.12 290 PHE A N 1
ATOM 2325 C CA . PHE A 1 290 ? -23.743 11.367 8.818 1.00 94.12 290 PHE A CA 1
ATOM 2326 C C . PHE A 1 290 ? -24.861 10.346 8.566 1.00 94.12 290 PHE A C 1
ATOM 2328 O O . PHE A 1 290 ? -25.906 10.418 9.205 1.00 94.12 290 PHE A O 1
ATOM 2335 N N . SER A 1 291 ? -24.627 9.358 7.693 1.00 88.06 291 SER A N 1
ATOM 2336 C CA . SER A 1 291 ? -25.553 8.253 7.417 1.00 88.06 291 SER A CA 1
ATOM 2337 C C . SER A 1 291 ? -24.829 6.898 7.375 1.00 88.06 291 SER A C 1
ATOM 2339 O O . SER A 1 291 ? -23.671 6.810 6.965 1.00 88.06 291 SER A O 1
ATOM 2341 N N . GLY A 1 292 ? -25.510 5.824 7.797 1.00 76.38 292 GLY A N 1
ATOM 2342 C CA . GLY A 1 292 ? -24.918 4.486 7.978 1.00 76.38 292 GLY A CA 1
ATOM 2343 C C . GLY A 1 292 ? -24.485 3.753 6.698 1.00 76.38 292 GLY A C 1
ATOM 2344 O O . GLY A 1 292 ? -23.841 2.716 6.796 1.00 76.38 292 GLY A O 1
ATOM 2345 N N . GLY A 1 293 ? -24.811 4.279 5.512 1.00 79.19 293 GLY A N 1
ATOM 2346 C CA . GLY A 1 293 ? -24.418 3.716 4.210 1.00 79.19 293 GLY A CA 1
ATOM 2347 C C . GLY A 1 293 ? -23.366 4.535 3.458 1.00 79.19 293 GLY A C 1
ATOM 2348 O O . GLY A 1 293 ? -23.058 4.223 2.314 1.00 79.19 293 GLY A O 1
ATOM 2349 N N . ALA A 1 294 ? -22.835 5.601 4.063 1.00 85.19 294 ALA A N 1
ATOM 2350 C CA . ALA A 1 294 ? -21.970 6.549 3.367 1.00 85.19 294 ALA A CA 1
ATOM 2351 C C . ALA A 1 294 ? -20.476 6.191 3.390 1.00 85.19 294 ALA A C 1
ATOM 2353 O O . ALA A 1 294 ? -19.683 6.938 2.824 1.00 85.19 294 ALA A O 1
ATOM 2354 N N . THR A 1 295 ? -20.077 5.086 4.030 1.00 83.50 295 THR A N 1
ATOM 2355 C CA . THR A 1 295 ? -18.666 4.699 4.220 1.00 83.50 295 THR A CA 1
ATOM 2356 C C . THR A 1 295 ? -17.869 4.718 2.915 1.00 83.50 295 THR A C 1
ATOM 2358 O O . THR A 1 295 ? -16.805 5.338 2.860 1.00 83.50 295 THR A O 1
ATOM 2361 N N . ASP A 1 296 ? -18.434 4.131 1.857 1.00 84.38 296 ASP A N 1
ATOM 2362 C CA . ASP A 1 296 ? -17.778 3.965 0.554 1.00 84.38 296 ASP A CA 1
ATOM 2363 C C . ASP A 1 296 ? -17.943 5.184 -0.375 1.00 84.38 296 ASP A C 1
ATOM 2365 O O . ASP A 1 296 ? -17.428 5.191 -1.494 1.00 84.38 296 ASP A O 1
ATOM 2369 N N . LEU A 1 297 ? -18.653 6.236 0.058 1.00 89.25 297 LEU A N 1
ATOM 2370 C CA . LEU A 1 297 ? -18.767 7.460 -0.733 1.00 89.25 297 LEU A CA 1
ATOM 2371 C C . LEU A 1 297 ? -17.419 8.185 -0.766 1.00 89.25 297 LEU A C 1
ATOM 2373 O O . LEU A 1 297 ? -16.797 8.439 0.271 1.00 89.25 297 LEU A O 1
ATOM 2377 N N . SER A 1 298 ? -16.987 8.553 -1.969 1.00 90.25 298 SER A N 1
ATOM 2378 C CA . SER A 1 298 ? -15.819 9.411 -2.148 1.00 90.25 298 SER A CA 1
ATOM 2379 C C . SER A 1 298 ? -16.157 10.851 -1.763 1.00 90.25 298 SER A C 1
ATOM 2381 O O . SER A 1 298 ? -17.234 11.350 -2.085 1.00 90.25 298 SER A O 1
ATOM 2383 N N . THR A 1 299 ? -15.225 11.520 -1.092 1.00 91.88 299 THR A N 1
ATOM 2384 C CA . THR A 1 299 ? -15.270 12.953 -0.751 1.00 91.88 299 THR A CA 1
ATOM 2385 C C . THR A 1 299 ? -14.319 13.783 -1.618 1.00 91.88 299 THR A C 1
ATOM 2387 O O . THR A 1 299 ? -14.129 14.974 -1.373 1.00 91.88 299 THR A O 1
ATOM 2390 N N . VAL A 1 300 ? -13.724 13.157 -2.635 1.00 90.06 300 VAL A N 1
ATOM 2391 C CA . VAL A 1 300 ? -12.780 13.778 -3.559 1.00 90.06 300 VAL A CA 1
ATOM 2392 C C . VAL A 1 300 ? -13.441 13.852 -4.926 1.00 90.06 300 VAL A C 1
ATOM 2394 O O . VAL A 1 300 ? -13.966 12.861 -5.438 1.00 90.06 300 VAL A O 1
ATOM 2397 N N . GLU A 1 301 ? -13.418 15.029 -5.542 1.00 83.88 301 GLU A N 1
ATOM 2398 C CA . GLU A 1 301 ? -13.831 15.147 -6.935 1.00 83.88 301 GLU A CA 1
ATOM 2399 C C . GLU A 1 301 ? -12.855 14.384 -7.834 1.00 83.88 301 GLU A C 1
ATOM 2401 O O . GLU A 1 301 ? -11.635 14.529 -7.724 1.00 83.88 301 GLU A O 1
ATOM 2406 N N . LYS A 1 302 ? -13.381 13.589 -8.771 1.00 79.75 302 LYS A N 1
ATOM 2407 C CA . LYS A 1 302 ? -12.544 12.977 -9.806 1.00 79.75 302 LYS A CA 1
ATOM 2408 C C . LYS A 1 302 ? -11.918 14.090 -10.647 1.00 79.75 302 LYS A C 1
ATOM 2410 O O . LYS A 1 302 ? -12.617 14.756 -11.405 1.00 79.75 302 LYS A O 1
ATOM 2415 N N . ARG A 1 303 ? -10.603 14.269 -10.534 1.00 76.38 303 ARG A N 1
ATOM 2416 C CA . ARG A 1 303 ? -9.834 15.186 -11.381 1.00 76.38 303 ARG A CA 1
ATOM 2417 C C . ARG A 1 303 ? -9.280 14.434 -12.584 1.00 76.38 303 ARG A C 1
ATOM 2419 O O . ARG A 1 303 ? -8.728 13.345 -12.441 1.00 76.38 303 ARG A O 1
ATOM 2426 N N . THR A 1 304 ? -9.400 15.024 -13.765 1.00 78.94 304 THR A N 1
ATOM 2427 C CA . THR A 1 304 ? -8.596 14.622 -14.923 1.00 78.94 304 THR A CA 1
ATOM 2428 C C . THR A 1 304 ? -7.192 15.205 -14.780 1.00 78.94 304 THR A C 1
ATOM 2430 O O . THR A 1 304 ? -7.016 16.253 -14.155 1.00 78.94 304 THR A O 1
ATOM 2433 N N . ALA A 1 305 ? -6.184 14.547 -15.352 1.00 78.62 305 ALA A N 1
ATOM 2434 C CA . ALA A 1 305 ? -4.835 15.103 -15.385 1.00 78.62 305 ALA A CA 1
ATOM 2435 C C . ALA A 1 305 ? -4.848 16.495 -16.050 1.00 78.62 305 ALA A C 1
ATOM 2437 O O . ALA A 1 305 ? -5.493 16.680 -17.081 1.00 78.62 305 ALA A O 1
ATOM 2438 N N . LEU A 1 306 ? -4.146 17.469 -15.454 1.00 80.88 306 LEU A N 1
ATOM 2439 C CA . LEU A 1 306 ? -4.061 18.848 -15.972 1.00 80.88 306 LEU A CA 1
ATOM 2440 C C . LEU A 1 306 ? -3.389 18.914 -17.349 1.00 80.88 306 LEU A C 1
ATOM 2442 O O . LEU A 1 306 ? -3.679 19.801 -18.145 1.00 80.88 306 LEU A O 1
ATOM 2446 N N . ALA A 1 307 ? -2.501 17.963 -17.615 1.00 80.62 307 ALA A N 1
ATOM 2447 C CA . ALA A 1 307 ? -1.933 17.697 -18.918 1.00 80.62 307 ALA A CA 1
ATOM 2448 C C . ALA A 1 307 ? -1.728 16.187 -19.044 1.00 80.62 307 ALA A C 1
ATOM 2450 O O . ALA A 1 307 ? -1.264 15.530 -18.110 1.00 80.62 307 ALA A O 1
ATOM 2451 N N . THR A 1 308 ? -2.062 15.643 -20.203 1.00 75.12 308 THR A N 1
ATOM 2452 C CA . THR A 1 308 ? -1.660 14.301 -20.613 1.00 75.12 308 THR A CA 1
ATOM 2453 C C . THR A 1 308 ? -0.609 14.478 -21.690 1.00 75.12 308 THR A C 1
ATOM 2455 O O . THR A 1 308 ? -0.896 15.061 -22.734 1.00 75.12 308 THR A O 1
ATOM 2458 N N . PHE A 1 309 ? 0.614 14.030 -21.430 1.00 76.00 309 PHE A N 1
ATOM 2459 C CA . PHE A 1 309 ? 1.616 13.951 -22.485 1.00 76.00 309 PHE A CA 1
ATOM 2460 C C . PHE A 1 309 ? 1.269 12.789 -23.407 1.00 76.00 309 PHE A C 1
ATOM 2462 O O . PHE A 1 309 ? 0.775 11.758 -22.939 1.00 76.00 309 PHE A O 1
ATOM 2469 N N . ASP A 1 310 ? 1.562 12.940 -24.697 1.00 80.31 310 ASP A N 1
ATOM 2470 C CA . ASP A 1 310 ? 1.587 11.783 -25.580 1.00 80.31 310 ASP A CA 1
ATOM 2471 C C . ASP A 1 310 ? 2.565 10.751 -24.993 1.00 80.31 310 ASP A C 1
ATOM 2473 O O . ASP A 1 310 ? 3.650 11.134 -24.530 1.00 80.31 310 ASP A O 1
ATOM 2477 N N . PRO A 1 311 ? 2.204 9.456 -24.961 1.00 80.94 311 PRO A N 1
ATOM 2478 C CA . PRO A 1 311 ? 3.086 8.425 -24.441 1.00 80.94 311 PRO A CA 1
ATOM 2479 C C . PRO A 1 311 ? 4.451 8.494 -25.128 1.00 80.94 311 PRO A C 1
ATOM 2481 O O . PRO A 1 311 ? 4.552 8.379 -26.350 1.00 80.94 311 PRO A O 1
ATOM 2484 N N . LEU A 1 312 ? 5.516 8.664 -24.336 1.00 82.38 312 LEU A N 1
ATOM 2485 C CA . LEU A 1 312 ? 6.886 8.728 -24.856 1.00 82.38 312 LEU A CA 1
ATOM 2486 C C . LEU A 1 312 ? 7.253 7.449 -25.630 1.00 82.38 312 LEU A C 1
ATOM 2488 O O . LEU A 1 312 ? 8.025 7.485 -26.592 1.00 82.38 312 LEU A O 1
ATOM 2492 N N . PHE A 1 313 ? 6.689 6.318 -25.203 1.00 91.31 313 PHE A N 1
ATOM 2493 C CA . PHE A 1 313 ? 6.876 5.006 -25.807 1.00 91.31 313 PHE A CA 1
ATOM 2494 C C . PHE A 1 313 ? 5.605 4.533 -26.495 1.00 91.31 313 PHE A C 1
ATOM 2496 O O . PHE A 1 313 ? 4.491 4.747 -26.021 1.00 91.31 313 PHE A O 1
ATOM 2503 N N . SER A 1 314 ? 5.784 3.857 -27.626 1.00 93.62 314 SER A N 1
ATOM 2504 C CA . SER A 1 314 ? 4.669 3.301 -28.377 1.00 93.62 314 SER A CA 1
ATOM 2505 C C . SER A 1 314 ? 4.249 1.967 -27.771 1.00 93.62 314 SER A C 1
ATOM 2507 O O . SER A 1 314 ? 4.988 0.990 -27.874 1.00 93.62 314 SER A O 1
ATOM 2509 N N . GLU A 1 315 ? 3.035 1.911 -27.216 1.00 94.25 315 GLU A N 1
ATOM 2510 C CA . GLU A 1 315 ? 2.419 0.672 -26.714 1.00 94.25 315 GLU A CA 1
ATOM 2511 C C . GLU A 1 315 ? 2.507 -0.453 -27.747 1.00 94.25 315 GLU A C 1
ATOM 2513 O O . GLU A 1 315 ? 3.018 -1.531 -27.453 1.00 94.25 315 GLU A O 1
ATOM 2518 N N . LYS A 1 316 ? 2.122 -0.164 -28.996 1.00 96.75 316 LYS A N 1
ATOM 2519 C CA . LYS A 1 316 ? 2.201 -1.134 -30.089 1.00 96.75 316 LYS A CA 1
ATOM 2520 C C . LYS A 1 316 ? 3.619 -1.690 -30.273 1.00 96.75 316 LYS A C 1
ATOM 2522 O O . LYS A 1 316 ? 3.776 -2.893 -30.428 1.00 96.75 316 LYS A O 1
ATOM 2527 N N . LYS A 1 317 ? 4.658 -0.846 -30.274 1.00 96.38 317 LYS A N 1
ATOM 2528 C CA . LYS A 1 317 ? 6.043 -1.317 -30.469 1.00 96.38 317 LYS A CA 1
ATOM 2529 C C . LYS A 1 317 ? 6.547 -2.124 -29.279 1.00 96.38 317 LYS A C 1
ATOM 2531 O O . LYS A 1 317 ? 7.258 -3.103 -29.486 1.00 96.38 317 LYS A O 1
ATOM 2536 N N . MET A 1 318 ? 6.181 -1.725 -28.060 1.00 97.69 318 MET A N 1
ATOM 2537 C CA . MET A 1 318 ? 6.493 -2.508 -26.864 1.00 97.69 318 MET A CA 1
ATOM 2538 C C . MET A 1 318 ? 5.856 -3.895 -26.963 1.00 97.69 318 MET A C 1
ATOM 2540 O O . MET A 1 318 ? 6.560 -4.889 -26.807 1.00 97.69 318 MET A O 1
ATOM 2544 N N . MET A 1 319 ? 4.578 -3.970 -27.343 1.00 98.12 319 MET A N 1
ATOM 2545 C CA . MET A 1 319 ? 3.899 -5.246 -27.573 1.00 98.12 319 MET A CA 1
ATOM 2546 C C . MET A 1 319 ? 4.538 -6.057 -28.703 1.00 98.12 319 MET A C 1
ATOM 2548 O O . MET A 1 319 ? 4.808 -7.232 -28.501 1.00 98.12 319 MET A O 1
ATOM 2552 N N . ASP A 1 320 ? 4.916 -5.443 -29.830 1.00 98.31 320 ASP A N 1
ATOM 2553 C CA . ASP A 1 320 ? 5.625 -6.145 -30.914 1.00 98.31 320 ASP A CA 1
ATOM 2554 C C . ASP A 1 320 ? 6.967 -6.763 -30.423 1.00 98.31 320 ASP A C 1
ATOM 2556 O O . ASP A 1 320 ? 7.410 -7.803 -30.921 1.00 98.31 320 ASP A O 1
ATOM 2560 N N . HIS A 1 321 ? 7.650 -6.123 -29.461 1.00 98.44 321 HIS A N 1
ATOM 2561 C CA . HIS A 1 321 ? 8.855 -6.665 -28.819 1.00 98.44 321 HIS A CA 1
ATOM 2562 C C . HIS A 1 321 ? 8.527 -7.814 -27.857 1.00 98.44 321 HIS A C 1
ATOM 2564 O O . HIS A 1 321 ? 9.201 -8.846 -27.910 1.00 98.44 321 HIS A O 1
ATOM 2570 N N . ILE A 1 322 ? 7.505 -7.643 -27.011 1.00 98.62 322 ILE A N 1
ATOM 2571 C CA . ILE A 1 322 ? 7.045 -8.656 -26.052 1.00 98.62 322 ILE A CA 1
ATOM 2572 C C . ILE A 1 322 ? 6.584 -9.910 -26.795 1.00 98.62 322 ILE A C 1
ATOM 2574 O O . ILE A 1 322 ? 7.076 -10.990 -26.490 1.00 98.62 322 ILE A O 1
ATOM 2578 N N . ASP A 1 323 ? 5.739 -9.770 -27.815 1.00 98.50 323 ASP A N 1
ATOM 2579 C CA . ASP A 1 323 ? 5.179 -10.880 -28.591 1.00 98.50 323 ASP A CA 1
ATOM 2580 C C . ASP A 1 323 ? 6.270 -11.723 -29.254 1.00 98.50 323 ASP A C 1
ATOM 2582 O O . ASP A 1 323 ? 6.209 -12.951 -29.247 1.00 98.50 323 ASP A O 1
ATOM 2586 N N . TYR A 1 324 ? 7.309 -11.085 -29.804 1.00 98.62 324 TYR A N 1
ATOM 2587 C CA . TYR A 1 324 ? 8.439 -11.819 -30.369 1.00 98.62 324 TYR A CA 1
ATOM 2588 C C . TYR A 1 324 ? 9.256 -12.523 -29.282 1.00 98.62 324 TYR A C 1
ATOM 2590 O O . TYR A 1 324 ? 9.552 -13.716 -29.402 1.00 98.62 324 TYR A O 1
ATOM 2598 N N . LEU A 1 325 ? 9.642 -11.791 -28.231 1.00 98.56 325 LEU A N 1
ATOM 2599 C CA . LEU A 1 325 ? 10.508 -12.325 -27.184 1.00 98.56 325 LEU A CA 1
ATOM 2600 C C . LEU A 1 325 ? 9.822 -13.468 -26.428 1.00 98.56 325 LEU A C 1
ATOM 2602 O O . LEU A 1 325 ? 10.462 -14.474 -26.131 1.00 98.56 325 LEU A O 1
ATOM 2606 N N . ALA A 1 326 ? 8.522 -13.345 -26.183 1.00 98.44 326 ALA A N 1
ATOM 2607 C CA . ALA A 1 326 ? 7.675 -14.319 -25.511 1.00 98.44 326 ALA A CA 1
ATOM 2608 C C . ALA A 1 326 ? 6.966 -15.277 -26.484 1.00 98.44 326 ALA A C 1
ATOM 2610 O O . ALA A 1 326 ? 5.969 -15.890 -26.120 1.00 98.44 326 ALA A O 1
ATOM 2611 N N . SER A 1 327 ? 7.457 -15.423 -27.716 1.00 98.31 327 SER A N 1
ATOM 2612 C CA . SER A 1 327 ? 6.869 -16.352 -28.683 1.00 98.31 327 SER A CA 1
ATOM 2613 C C . SER A 1 327 ? 7.220 -17.811 -28.376 1.00 98.31 327 SER A C 1
ATOM 2615 O O . SER A 1 327 ? 8.285 -18.120 -27.833 1.00 98.31 327 SER A O 1
ATOM 2617 N N . GLU A 1 328 ? 6.368 -18.735 -28.830 1.00 97.75 328 GLU A N 1
ATOM 2618 C CA . GLU A 1 328 ? 6.663 -20.178 -28.836 1.00 97.75 328 GLU A CA 1
ATOM 2619 C C . GLU A 1 328 ? 7.998 -20.498 -29.523 1.00 97.75 328 GLU A C 1
ATOM 2621 O O . GLU A 1 328 ? 8.720 -21.396 -29.093 1.00 97.75 328 GLU A O 1
ATOM 2626 N N . ALA A 1 329 ? 8.371 -19.724 -30.549 1.00 97.88 329 ALA A N 1
ATOM 2627 C CA . ALA A 1 329 ? 9.623 -19.899 -31.279 1.00 97.88 329 ALA A CA 1
ATOM 2628 C C . ALA A 1 329 ? 10.869 -19.687 -30.403 1.00 97.88 329 ALA A C 1
ATOM 2630 O O . ALA A 1 329 ? 11.908 -20.281 -30.686 1.00 97.88 329 ALA A O 1
ATOM 2631 N N . LEU A 1 330 ? 10.774 -18.872 -29.345 1.00 98.06 330 LEU A N 1
ATOM 2632 C CA . LEU A 1 330 ? 11.870 -18.647 -28.402 1.00 98.06 330 LEU A CA 1
ATOM 2633 C C . LEU A 1 330 ? 11.793 -19.520 -27.146 1.00 98.06 330 LEU A C 1
ATOM 2635 O O . LEU A 1 330 ? 12.668 -19.399 -26.292 1.00 98.06 330 LEU A O 1
ATOM 2639 N N . LYS A 1 331 ? 10.783 -20.393 -27.019 1.00 97.44 331 LYS A N 1
ATOM 2640 C CA . LYS A 1 331 ? 10.675 -21.441 -25.983 1.00 97.44 331 LYS A CA 1
ATOM 2641 C C . LYS A 1 331 ? 11.120 -20.999 -24.583 1.00 97.44 331 LYS A C 1
ATOM 2643 O O . LYS A 1 331 ? 11.849 -21.712 -23.897 1.00 97.44 331 LYS A O 1
ATOM 2648 N N . GLY A 1 332 ? 10.736 -19.788 -24.186 1.00 96.94 332 GLY A N 1
ATOM 2649 C CA . GLY A 1 332 ? 11.044 -19.243 -22.868 1.00 96.94 332 GLY A CA 1
ATOM 2650 C C . GLY A 1 332 ? 12.494 -18.844 -22.604 1.00 96.94 332 GLY A C 1
ATOM 2651 O O . GLY A 1 332 ? 12.833 -18.598 -21.455 1.00 96.94 332 GLY A O 1
ATOM 2652 N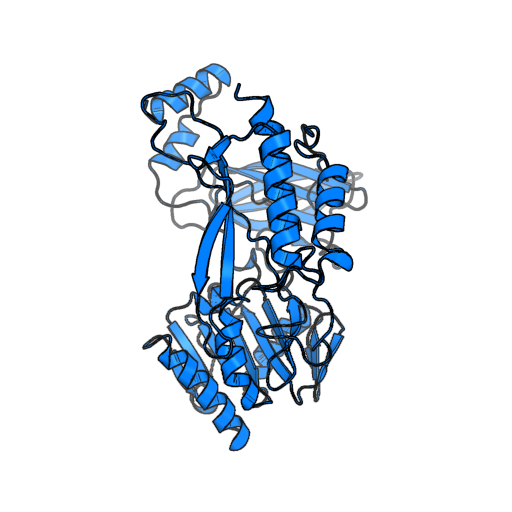 N . ARG A 1 333 ? 13.353 -18.766 -23.630 1.00 97.12 333 ARG A N 1
ATOM 2653 C CA . ARG A 1 333 ? 14.700 -18.164 -23.559 1.00 97.12 333 ARG A CA 1
ATOM 2654 C C . ARG A 1 333 ? 15.545 -18.731 -22.409 1.00 97.12 333 ARG A C 1
ATOM 2656 O O . ARG A 1 333 ? 16.192 -17.986 -21.677 1.00 97.12 333 ARG A O 1
ATOM 2663 N N . GLY A 1 334 ? 15.516 -20.056 -22.258 1.00 94.81 334 GLY A N 1
ATOM 2664 C CA . GLY A 1 334 ? 16.250 -20.768 -21.212 1.00 94.81 334 GLY A CA 1
ATOM 2665 C C . GLY A 1 334 ? 17.762 -20.566 -21.307 1.00 94.81 334 GLY A C 1
ATOM 2666 O O . GLY A 1 334 ? 18.313 -20.441 -22.405 1.00 94.81 334 GLY A O 1
ATOM 2667 N N . LEU A 1 335 ? 18.455 -20.583 -20.169 1.00 92.81 335 LEU A N 1
ATOM 2668 C CA . LEU A 1 335 ? 19.915 -20.459 -20.136 1.00 92.81 335 LEU A CA 1
ATOM 2669 C C . LEU A 1 335 ? 20.611 -21.517 -21.006 1.00 92.81 335 LEU A C 1
ATOM 2671 O O . LEU A 1 335 ? 20.254 -22.695 -20.999 1.00 92.81 335 LEU A O 1
ATOM 2675 N N . GLY A 1 336 ? 21.607 -21.074 -21.779 1.00 89.44 336 GLY A N 1
ATOM 2676 C CA . GLY A 1 336 ? 22.406 -21.932 -22.662 1.00 89.44 336 GLY A CA 1
ATOM 2677 C C . GLY A 1 336 ? 21.688 -22.443 -23.919 1.00 89.44 336 GLY A C 1
ATOM 2678 O O . GLY A 1 336 ? 22.248 -23.275 -24.630 1.00 89.44 336 GLY A O 1
ATOM 2679 N N . THR A 1 337 ? 20.471 -21.973 -24.208 1.00 93.56 337 THR A N 1
ATOM 2680 C CA . THR A 1 337 ? 19.697 -22.419 -25.377 1.00 93.56 337 THR A CA 1
ATOM 2681 C C . THR A 1 337 ? 19.989 -21.593 -26.643 1.00 93.56 337 THR A C 1
ATOM 2683 O O . THR A 1 337 ? 20.301 -20.401 -26.551 1.00 93.56 337 THR A O 1
ATOM 2686 N N . PRO A 1 338 ? 19.828 -22.172 -27.850 1.00 96.00 338 PRO A N 1
ATOM 2687 C CA . PRO A 1 338 ? 19.849 -21.410 -29.105 1.00 96.00 338 PRO A CA 1
ATOM 2688 C C . PRO A 1 338 ? 18.773 -20.313 -29.174 1.00 96.00 338 PRO A C 1
ATOM 2690 O O . PRO A 1 338 ? 18.931 -19.298 -29.860 1.00 96.00 338 PRO A O 1
ATOM 2693 N N . GLU A 1 339 ? 17.658 -20.503 -28.473 1.00 97.81 339 GLU A N 1
ATOM 2694 C CA . GLU A 1 339 ? 16.579 -19.529 -28.387 1.00 97.81 339 GLU A CA 1
ATOM 2695 C C . GLU A 1 339 ? 16.990 -18.283 -27.585 1.00 97.81 339 GLU A C 1
ATOM 2697 O O . GLU A 1 339 ? 16.699 -17.159 -28.007 1.00 97.81 339 GLU A O 1
ATOM 2702 N N . LEU A 1 340 ? 17.752 -18.448 -26.496 1.00 97.44 340 LEU A N 1
ATOM 2703 C CA . LEU A 1 340 ? 18.377 -17.327 -25.787 1.00 97.44 340 LEU A CA 1
ATOM 2704 C C . LEU A 1 340 ? 19.345 -16.562 -26.703 1.00 97.44 340 LEU A C 1
ATOM 2706 O O . LEU A 1 340 ? 19.317 -15.331 -26.761 1.00 97.44 340 LEU A O 1
ATOM 2710 N N . ASP A 1 341 ? 20.152 -17.277 -27.492 1.00 97.56 341 ASP A N 1
ATOM 2711 C CA . ASP A 1 341 ? 21.037 -16.657 -28.483 1.00 97.56 341 ASP A CA 1
ATOM 2712 C C . ASP A 1 341 ? 20.260 -15.862 -29.543 1.00 97.56 341 ASP A C 1
ATOM 2714 O O . ASP A 1 341 ? 20.698 -14.787 -29.970 1.00 97.56 341 ASP A O 1
ATOM 2718 N N . SER A 1 342 ? 19.094 -16.363 -29.951 1.00 98.50 342 SER A N 1
ATOM 2719 C CA . SER A 1 342 ? 18.196 -15.697 -30.899 1.00 98.50 342 SER A CA 1
ATOM 2720 C C . SER A 1 342 ? 17.588 -14.420 -30.310 1.00 98.50 342 SER A C 1
ATOM 2722 O O . SER A 1 342 ? 17.521 -13.400 -31.004 1.00 98.50 342 SER A O 1
ATOM 2724 N N . ALA A 1 343 ? 17.219 -14.435 -29.026 1.00 98.56 343 ALA A N 1
ATOM 2725 C CA . ALA A 1 343 ? 16.782 -13.245 -28.296 1.00 98.56 343 ALA A CA 1
ATOM 2726 C C . ALA A 1 343 ? 17.901 -12.192 -28.213 1.00 98.56 343 ALA A C 1
ATOM 2728 O O . ALA A 1 343 ? 17.692 -11.028 -28.558 1.00 98.56 343 ALA A O 1
ATOM 2729 N N . ALA A 1 344 ? 19.121 -12.603 -27.862 1.00 98.56 344 ALA A N 1
ATOM 2730 C CA . ALA A 1 344 ? 20.269 -11.703 -27.795 1.00 98.56 344 ALA A CA 1
ATOM 2731 C C . ALA A 1 344 ? 20.574 -11.040 -29.153 1.00 98.56 344 ALA A C 1
ATOM 2733 O O . ALA A 1 344 ? 20.793 -9.830 -29.240 1.00 98.56 344 ALA A O 1
ATOM 2734 N N . ASN A 1 345 ? 20.536 -11.823 -30.237 1.00 98.56 345 ASN A N 1
ATOM 2735 C CA . ASN A 1 345 ? 20.740 -11.327 -31.600 1.00 98.56 345 ASN A CA 1
ATOM 2736 C C . ASN A 1 345 ? 19.656 -10.331 -32.030 1.00 98.56 345 ASN A C 1
ATOM 2738 O O . ASN A 1 345 ? 19.946 -9.358 -32.734 1.00 98.56 345 ASN A O 1
ATOM 2742 N N . TYR A 1 346 ? 18.410 -10.563 -31.618 1.00 98.69 346 TYR A N 1
ATOM 2743 C CA . TYR A 1 346 ? 17.310 -9.635 -31.851 1.00 98.69 346 TYR A CA 1
ATOM 2744 C C . TYR A 1 346 ? 17.559 -8.288 -31.165 1.00 98.69 346 TYR A C 1
ATOM 2746 O O . TYR A 1 346 ? 17.487 -7.250 -31.825 1.00 98.69 346 TYR A O 1
ATOM 2754 N N . ILE A 1 347 ? 17.926 -8.301 -29.879 1.00 98.75 347 ILE A N 1
ATOM 2755 C CA . ILE A 1 347 ? 18.192 -7.088 -29.092 1.00 98.75 347 ILE A CA 1
ATOM 2756 C C . ILE A 1 347 ? 19.363 -6.302 -29.694 1.00 98.75 347 ILE A C 1
ATOM 2758 O O . ILE A 1 347 ? 19.222 -5.112 -29.978 1.00 98.75 347 ILE A O 1
ATOM 2762 N N . ALA A 1 348 ? 20.482 -6.968 -29.999 1.00 98.50 348 ALA A N 1
ATOM 2763 C CA . ALA A 1 348 ? 21.647 -6.331 -30.619 1.00 98.50 348 ALA A CA 1
ATOM 2764 C C . ALA A 1 348 ? 21.297 -5.673 -31.966 1.00 98.50 348 ALA A C 1
ATOM 2766 O O . ALA A 1 348 ? 21.723 -4.555 -32.266 1.00 98.50 348 ALA A O 1
ATOM 2767 N N . ARG A 1 349 ? 20.460 -6.338 -32.777 1.00 98.44 349 ARG A N 1
ATOM 2768 C CA . ARG A 1 349 ? 19.970 -5.778 -34.043 1.00 98.44 349 ARG A CA 1
ATOM 2769 C C . ARG A 1 349 ? 19.132 -4.524 -33.813 1.00 98.44 349 ARG A C 1
ATOM 2771 O O . ARG A 1 349 ? 19.289 -3.561 -34.561 1.00 98.44 349 ARG A O 1
ATOM 2778 N N . LYS A 1 350 ? 18.255 -4.522 -32.807 1.00 98.19 350 LYS A N 1
ATOM 2779 C CA . LYS A 1 350 ? 17.443 -3.349 -32.461 1.00 98.19 350 LYS A CA 1
ATOM 2780 C C . LYS A 1 350 ? 18.312 -2.192 -31.976 1.00 98.19 350 LYS A C 1
ATOM 2782 O O . LYS A 1 350 ? 18.164 -1.106 -32.523 1.00 98.19 350 LYS A O 1
ATOM 2787 N N . PHE A 1 351 ? 19.281 -2.423 -31.087 1.00 97.69 351 PHE A N 1
ATOM 2788 C CA . PHE A 1 351 ? 20.256 -1.396 -30.690 1.00 97.69 351 PHE A CA 1
ATOM 2789 C C . PHE A 1 351 ? 20.966 -0.768 -31.884 1.00 97.69 351 PHE A C 1
ATOM 2791 O O . PHE A 1 351 ? 21.000 0.456 -32.001 1.00 97.69 351 PHE A O 1
ATOM 2798 N N . LYS A 1 352 ? 21.449 -1.593 -32.817 1.00 95.75 352 LYS A N 1
ATOM 2799 C CA . LYS A 1 352 ? 22.085 -1.102 -34.042 1.00 95.75 352 LYS A CA 1
ATOM 2800 C C . LYS A 1 352 ? 21.136 -0.260 -34.901 1.00 95.75 352 LYS A C 1
ATOM 2802 O O . LYS A 1 352 ? 21.524 0.814 -35.350 1.00 95.75 352 LYS A O 1
ATOM 2807 N N . ILE A 1 353 ? 19.902 -0.724 -35.127 1.00 95.62 353 ILE A N 1
ATOM 2808 C CA . ILE A 1 353 ? 18.879 0.018 -35.894 1.00 95.62 353 ILE A CA 1
ATOM 2809 C C . ILE A 1 353 ? 18.557 1.358 -35.222 1.00 95.62 353 ILE A C 1
ATOM 2811 O O . ILE A 1 353 ? 18.363 2.359 -35.905 1.00 95.62 353 ILE A O 1
ATOM 2815 N N . TYR A 1 354 ? 18.524 1.378 -33.893 1.00 95.31 354 TYR A N 1
ATOM 2816 C CA . TYR A 1 354 ? 18.238 2.564 -33.090 1.00 95.31 354 TYR A CA 1
ATOM 2817 C C . TYR A 1 354 ? 19.450 3.488 -32.917 1.00 95.31 354 TYR A C 1
ATOM 2819 O O . TYR A 1 354 ? 19.320 4.564 -32.346 1.00 95.31 354 TYR A O 1
ATOM 2827 N N . GLY A 1 355 ? 20.610 3.120 -33.469 1.00 93.31 355 GLY A N 1
ATOM 2828 C CA . GLY A 1 355 ? 21.784 3.985 -33.548 1.00 93.31 355 GLY A CA 1
ATOM 2829 C C . GLY A 1 355 ? 22.723 3.924 -32.346 1.00 93.31 355 GLY A C 1
ATOM 2830 O O . GLY A 1 355 ? 23.647 4.731 -32.294 1.00 93.31 355 GLY A O 1
ATOM 2831 N N . LEU A 1 356 ? 22.527 2.981 -31.421 1.00 95.12 356 LEU A N 1
ATOM 2832 C CA . LEU A 1 356 ? 23.456 2.740 -30.316 1.00 95.12 356 LEU A CA 1
ATOM 2833 C C . LEU A 1 356 ? 24.735 2.094 -30.854 1.00 95.12 356 LEU A C 1
ATOM 2835 O O . LEU A 1 356 ? 24.669 1.211 -31.711 1.00 95.12 356 LEU A O 1
ATOM 2839 N N . ALA A 1 357 ? 25.888 2.485 -30.322 1.00 93.81 357 ALA A N 1
ATOM 2840 C CA . ALA A 1 357 ? 27.167 1.846 -30.611 1.00 93.81 357 ALA A CA 1
ATOM 2841 C C . ALA A 1 357 ? 27.327 0.550 -29.793 1.00 93.81 357 ALA A C 1
ATOM 2843 O O . ALA A 1 357 ? 26.740 0.434 -28.717 1.00 93.81 357 ALA A O 1
ATOM 2844 N N . PRO A 1 358 ? 28.094 -0.443 -30.268 1.00 95.12 358 PRO A N 1
ATOM 2845 C CA . PRO A 1 358 ? 28.532 -1.535 -29.405 1.00 95.12 358 PRO A CA 1
ATOM 2846 C C . PRO A 1 358 ? 29.467 -1.015 -28.304 1.00 95.12 358 PRO A C 1
ATOM 2848 O O . PRO A 1 358 ? 30.106 0.027 -28.464 1.00 95.12 358 PRO A O 1
ATOM 2851 N N . LEU A 1 359 ? 29.588 -1.766 -27.209 1.00 91.75 359 LEU A N 1
ATOM 2852 C CA . LEU A 1 359 ? 30.687 -1.546 -26.276 1.00 91.75 359 LEU A CA 1
ATOM 2853 C C . LEU A 1 359 ? 31.979 -2.041 -26.940 1.00 91.75 359 LEU A C 1
ATOM 2855 O O . LEU A 1 359 ? 32.076 -3.202 -27.338 1.00 91.75 359 LEU A O 1
ATOM 2859 N N . GLU A 1 360 ? 32.953 -1.146 -27.096 1.00 87.19 360 GLU A N 1
ATOM 2860 C CA . GLU A 1 360 ? 34.174 -1.402 -27.869 1.00 87.19 360 GLU A CA 1
ATOM 2861 C C . GLU A 1 360 ? 33.856 -1.855 -29.310 1.00 87.19 360 GLU A C 1
ATOM 2863 O O . GLU A 1 360 ? 33.447 -1.048 -30.142 1.00 87.19 360 GLU A O 1
ATOM 2868 N N . ASN A 1 361 ? 34.024 -3.149 -29.606 1.00 90.94 361 ASN A N 1
ATOM 2869 C CA . ASN A 1 361 ? 33.892 -3.723 -30.946 1.00 90.94 361 ASN A CA 1
ATOM 2870 C C . ASN A 1 361 ? 32.710 -4.698 -31.089 1.00 90.94 361 ASN A C 1
ATOM 2872 O O . ASN A 1 361 ? 32.487 -5.227 -32.180 1.00 90.94 361 ASN A O 1
ATOM 2876 N N . SER A 1 362 ? 31.957 -4.975 -30.018 1.00 96.44 362 SER A N 1
ATOM 2877 C CA . SER A 1 362 ? 30.898 -5.992 -30.018 1.00 96.44 362 SER A CA 1
ATOM 2878 C C . SER A 1 362 ? 29.707 -5.583 -29.153 1.00 96.44 362 SER A C 1
ATOM 2880 O O . SER A 1 362 ? 29.866 -5.048 -28.063 1.00 96.44 362 SER A O 1
ATOM 2882 N N . TYR A 1 363 ? 28.487 -5.885 -29.610 1.00 97.81 363 TYR A N 1
ATOM 2883 C CA . TYR A 1 363 ? 27.305 -5.801 -28.740 1.00 97.81 363 TYR A CA 1
ATOM 2884 C C . TYR A 1 363 ? 27.267 -6.942 -27.721 1.00 97.81 363 TYR A C 1
ATOM 2886 O O . TYR A 1 363 ? 26.462 -6.895 -26.801 1.00 97.81 363 TYR A O 1
ATOM 2894 N N . PHE A 1 364 ? 28.087 -7.979 -27.893 1.00 97.88 364 PHE A N 1
ATOM 2895 C CA . PHE A 1 364 ? 28.088 -9.163 -27.046 1.00 97.88 364 PHE A CA 1
ATOM 2896 C C . PHE A 1 364 ? 29.304 -9.178 -26.130 1.00 97.88 364 PHE A C 1
ATOM 2898 O O . PHE A 1 364 ? 30.439 -9.183 -26.608 1.00 97.88 364 PHE A O 1
ATOM 2905 N N . GLN A 1 365 ? 29.042 -9.264 -24.830 1.00 96.69 365 GLN A N 1
ATOM 2906 C CA . GLN A 1 365 ? 30.032 -9.613 -23.818 1.00 96.69 365 GLN A CA 1
ATOM 2907 C C . GLN A 1 365 ? 29.777 -11.060 -23.388 1.00 96.69 365 GLN A C 1
ATOM 2909 O O . GLN A 1 365 ? 28.804 -11.337 -22.688 1.00 96.69 365 GLN A O 1
ATOM 2914 N N . GLU A 1 366 ? 30.621 -11.986 -23.838 1.00 95.12 366 GLU A N 1
ATOM 2915 C CA . GLU A 1 366 ? 30.477 -13.412 -23.530 1.00 95.12 366 GLU A CA 1
ATOM 2916 C C . GLU A 1 366 ? 31.036 -13.758 -22.147 1.00 95.12 366 GLU A C 1
ATOM 2918 O O . GLU A 1 366 ? 32.072 -13.245 -21.724 1.00 95.12 366 GLU A O 1
ATOM 2923 N N . PHE A 1 367 ? 30.369 -14.680 -21.457 1.00 94.56 367 PHE A N 1
ATOM 2924 C CA . PHE A 1 367 ? 30.837 -15.262 -20.205 1.00 94.56 367 PHE A CA 1
ATOM 2925 C C . PHE A 1 367 ? 30.393 -16.722 -20.090 1.00 94.56 367 PHE A C 1
ATOM 2927 O O . PHE A 1 367 ? 29.654 -17.252 -20.924 1.00 94.56 367 PHE A O 1
ATOM 2934 N N . SER A 1 368 ? 30.879 -17.426 -19.071 1.00 93.62 368 SER A N 1
ATOM 2935 C CA . SER A 1 368 ? 30.445 -18.793 -18.792 1.00 93.62 368 SER A CA 1
ATOM 2936 C C . SER A 1 368 ? 30.269 -19.023 -17.304 1.00 93.62 368 SER A C 1
ATOM 2938 O O . SER A 1 368 ? 31.012 -18.462 -16.501 1.00 93.62 368 SER A O 1
ATOM 2940 N N . HIS A 1 369 ? 29.322 -19.884 -16.953 1.00 90.94 369 HIS A N 1
ATOM 2941 C CA . HIS A 1 369 ? 29.047 -20.266 -15.574 1.00 90.94 369 HIS A CA 1
ATOM 2942 C C . HIS A 1 369 ? 28.766 -21.767 -15.489 1.00 90.94 369 HIS A C 1
ATOM 2944 O O . HIS A 1 369 ? 28.184 -22.338 -16.412 1.00 90.94 369 HIS A O 1
ATOM 2950 N N . THR A 1 370 ? 29.191 -22.397 -14.397 1.00 91.12 370 THR A N 1
ATOM 2951 C CA . THR A 1 370 ? 28.899 -23.804 -14.099 1.00 91.12 370 THR A CA 1
ATOM 2952 C C . THR A 1 370 ? 27.873 -23.837 -12.978 1.00 91.12 370 THR A C 1
ATOM 2954 O O . THR A 1 370 ? 28.151 -23.315 -11.900 1.00 91.12 370 THR A O 1
ATOM 2957 N N . PHE A 1 371 ? 26.711 -24.435 -13.229 1.00 85.94 371 PHE A N 1
ATOM 2958 C CA . PHE A 1 371 ? 25.666 -24.596 -12.218 1.00 85.94 371 PHE A CA 1
ATOM 2959 C C . PHE A 1 371 ? 25.842 -25.937 -11.496 1.00 85.94 371 PHE A C 1
ATOM 2961 O O . PHE A 1 371 ? 26.469 -26.855 -12.017 1.00 85.94 371 PHE A O 1
ATOM 2968 N N . SER A 1 372 ? 25.313 -26.066 -10.281 1.00 81.69 372 SER A N 1
ATOM 2969 C CA . SER A 1 372 ? 25.462 -27.286 -9.469 1.00 81.69 372 SER A CA 1
ATOM 2970 C C . SER A 1 372 ? 24.895 -28.547 -10.133 1.00 81.69 372 SER A C 1
ATOM 2972 O O . SER A 1 372 ? 25.362 -29.648 -9.864 1.00 81.69 372 SER A O 1
ATOM 2974 N N . ASP A 1 373 ? 23.896 -28.378 -10.993 1.00 83.69 373 ASP A N 1
ATOM 2975 C CA . ASP A 1 373 ? 23.095 -29.417 -11.639 1.00 83.69 373 ASP A CA 1
ATOM 2976 C C . ASP A 1 373 ? 23.188 -29.381 -13.180 1.00 83.69 373 ASP A C 1
ATOM 2978 O O . ASP A 1 373 ? 22.494 -30.134 -13.868 1.00 83.69 373 ASP A O 1
ATOM 2982 N N . LYS A 1 374 ? 24.051 -28.521 -13.744 1.00 78.25 374 LYS A N 1
ATOM 2983 C CA . LYS A 1 374 ? 24.288 -28.415 -15.191 1.00 78.25 374 LYS A CA 1
ATOM 2984 C C . LYS A 1 374 ? 25.767 -28.217 -15.511 1.00 78.25 374 LYS A C 1
ATOM 2986 O O . LYS A 1 374 ? 26.498 -27.553 -14.781 1.00 78.25 374 LYS A O 1
ATOM 2991 N N . ASP A 1 375 ? 26.176 -28.696 -16.682 1.00 84.62 375 ASP A N 1
ATOM 2992 C CA . ASP A 1 375 ? 27.494 -28.395 -17.239 1.00 84.62 375 ASP A CA 1
ATOM 2993 C C . ASP A 1 375 ? 27.712 -26.890 -17.460 1.00 84.62 375 ASP A C 1
ATOM 2995 O O . ASP A 1 375 ? 26.783 -26.078 -17.455 1.00 84.62 375 ASP A O 1
ATOM 2999 N N . LYS A 1 376 ? 28.975 -26.520 -17.693 1.00 89.19 376 LYS A N 1
ATOM 3000 C CA . LYS A 1 376 ? 29.382 -25.149 -18.008 1.00 89.19 376 LYS A CA 1
ATOM 3001 C C . LYS A 1 376 ? 28.574 -24.600 -19.190 1.00 89.19 376 LYS A C 1
ATOM 3003 O O . LYS A 1 376 ? 28.752 -25.029 -20.329 1.00 89.19 376 LYS A O 1
ATOM 3008 N N . MET A 1 377 ? 27.749 -23.593 -18.927 1.00 90.12 377 MET A N 1
ATOM 3009 C CA . MET A 1 377 ? 26.970 -22.885 -19.937 1.00 90.12 377 MET A CA 1
ATOM 3010 C C . MET A 1 377 ? 27.696 -21.624 -20.383 1.00 90.12 377 MET A C 1
ATOM 3012 O O . MET A 1 377 ? 28.241 -20.886 -19.559 1.00 90.12 377 MET A O 1
ATOM 3016 N N . ARG A 1 378 ? 27.663 -21.349 -21.688 1.00 90.94 378 ARG A N 1
ATOM 3017 C CA . ARG A 1 378 ? 28.090 -20.067 -22.252 1.00 90.94 378 ARG A CA 1
ATOM 3018 C C . ARG A 1 378 ? 26.877 -19.162 -22.430 1.00 90.94 378 ARG A C 1
ATOM 3020 O O . ARG A 1 378 ? 25.853 -19.594 -22.947 1.00 90.94 378 ARG A O 1
ATOM 3027 N N . MET A 1 379 ? 27.016 -17.914 -22.010 1.00 93.25 379 MET A N 1
ATOM 3028 C CA . MET A 1 379 ? 25.984 -16.882 -22.067 1.00 93.25 379 MET A CA 1
ATOM 3029 C C . MET A 1 379 ? 26.610 -15.575 -22.548 1.00 93.25 379 MET A C 1
ATOM 3031 O O . MET A 1 379 ? 27.835 -15.459 -22.650 1.00 93.25 379 MET A O 1
ATOM 3035 N N . LYS A 1 380 ? 25.776 -14.583 -22.856 1.00 95.25 380 LYS A N 1
ATOM 3036 C CA . LYS A 1 380 ? 26.250 -13.269 -23.290 1.00 95.25 380 LYS A CA 1
ATOM 3037 C C . LYS A 1 380 ? 25.373 -12.148 -22.766 1.00 95.25 380 LYS A C 1
ATOM 3039 O O . LYS A 1 380 ? 24.154 -12.256 -22.791 1.00 95.25 380 LYS A O 1
ATOM 3044 N N . ASN A 1 381 ? 25.982 -11.052 -22.348 1.00 97.62 381 ASN A N 1
ATOM 3045 C CA . ASN A 1 381 ? 25.262 -9.796 -22.173 1.00 97.62 381 ASN A CA 1
ATOM 3046 C C . ASN A 1 381 ? 25.142 -9.097 -23.531 1.00 97.62 381 ASN A C 1
ATOM 3048 O O . ASN A 1 381 ? 26.031 -9.240 -24.376 1.00 97.62 381 ASN A O 1
ATOM 3052 N N . VAL A 1 382 ? 24.061 -8.339 -23.732 1.00 98.38 382 VAL A N 1
ATOM 3053 C CA . VAL A 1 382 ? 23.872 -7.489 -24.916 1.00 98.38 382 VAL A CA 1
ATOM 3054 C C . VAL A 1 382 ? 23.971 -6.029 -24.498 1.00 98.38 382 VAL A C 1
ATOM 3056 O O . VAL A 1 382 ? 23.145 -5.557 -23.724 1.00 98.38 382 VAL A O 1
ATOM 3059 N N . ILE A 1 383 ? 24.976 -5.313 -25.000 1.00 98.19 383 ILE A N 1
ATOM 3060 C CA . ILE A 1 383 ? 25.320 -3.965 -24.537 1.00 98.19 383 ILE A CA 1
ATOM 3061 C C . ILE A 1 383 ? 25.306 -2.997 -25.717 1.00 98.19 383 ILE A C 1
ATOM 3063 O O . ILE A 1 383 ? 26.081 -3.146 -26.661 1.00 98.19 383 ILE A O 1
ATOM 3067 N N . GLY A 1 384 ? 24.425 -1.999 -25.649 1.00 96.19 384 GLY A N 1
ATOM 3068 C CA . GLY A 1 384 ? 24.396 -0.851 -26.552 1.00 96.19 384 GLY A CA 1
ATOM 3069 C C . GLY A 1 384 ? 24.724 0.434 -25.793 1.00 96.19 384 GLY A C 1
ATOM 3070 O O . GLY A 1 384 ? 24.264 0.626 -24.671 1.00 96.19 384 GLY A O 1
ATOM 3071 N N . VAL A 1 385 ? 25.503 1.315 -26.412 1.00 94.38 385 VAL A N 1
ATOM 3072 C CA . VAL A 1 385 ? 26.044 2.532 -25.805 1.00 94.38 385 VAL A CA 1
ATOM 3073 C C . VAL A 1 385 ? 25.554 3.760 -26.568 1.00 94.38 385 VAL A C 1
ATOM 3075 O O . VAL A 1 385 ? 25.626 3.819 -27.797 1.00 94.38 385 VAL A O 1
ATOM 3078 N N . ILE A 1 386 ? 25.083 4.761 -25.825 1.00 92.00 386 ILE A N 1
ATOM 3079 C CA . ILE A 1 386 ? 24.914 6.135 -26.308 1.00 92.00 386 ILE A CA 1
ATOM 3080 C C . ILE A 1 386 ? 26.062 6.939 -25.705 1.00 92.00 386 ILE A C 1
ATOM 3082 O O . ILE A 1 386 ? 26.180 7.023 -24.484 1.00 92.00 386 ILE A O 1
ATOM 3086 N N . GLN A 1 387 ? 26.936 7.483 -26.549 1.00 88.38 387 GLN A N 1
ATOM 3087 C CA . GLN A 1 387 ? 28.114 8.204 -26.079 1.00 88.38 387 GLN A CA 1
ATOM 3088 C C . GLN A 1 387 ? 27.702 9.554 -25.481 1.00 88.38 387 GLN A C 1
ATOM 3090 O O . GLN A 1 387 ? 27.015 10.339 -26.132 1.00 88.38 387 GLN A O 1
ATOM 3095 N N . GLY A 1 388 ? 28.145 9.835 -24.254 1.00 86.56 388 GLY A N 1
ATOM 3096 C CA . GLY A 1 388 ? 27.975 11.154 -23.649 1.00 86.56 388 GLY A CA 1
ATOM 3097 C C . GLY A 1 388 ? 28.782 12.219 -24.397 1.00 86.56 388 GLY A C 1
ATOM 3098 O O . GLY A 1 388 ? 29.910 11.963 -24.821 1.00 86.56 388 GLY A O 1
ATOM 3099 N N . THR A 1 389 ? 28.209 13.412 -24.552 1.00 85.69 389 THR A N 1
ATOM 3100 C CA . THR A 1 389 ? 28.833 14.547 -25.257 1.00 85.69 389 THR A CA 1
ATOM 3101 C C . THR A 1 389 ? 29.607 15.488 -24.332 1.00 85.69 389 THR A C 1
ATOM 3103 O O . THR A 1 389 ? 30.422 16.279 -24.804 1.00 85.69 389 THR A O 1
ATOM 3106 N N . ASP A 1 390 ? 29.354 15.421 -23.024 1.00 88.56 390 ASP A N 1
ATOM 3107 C CA . ASP A 1 390 ? 30.059 16.203 -22.008 1.00 88.56 390 ASP A CA 1
ATOM 3108 C C . ASP A 1 390 ? 31.417 15.558 -21.692 1.00 88.56 390 ASP A C 1
ATOM 3110 O O . ASP A 1 390 ? 31.484 14.398 -21.283 1.00 88.56 390 ASP A O 1
ATOM 3114 N N . LYS A 1 391 ? 32.502 16.313 -21.886 1.00 88.75 391 LYS A N 1
ATOM 3115 C CA . LYS A 1 391 ? 33.878 15.823 -21.722 1.00 88.75 391 LYS A CA 1
ATOM 3116 C C . LYS A 1 391 ? 34.234 15.493 -20.274 1.00 88.75 391 LYS A C 1
ATOM 3118 O O . LYS A 1 391 ? 35.050 14.601 -20.062 1.00 88.75 391 LYS A O 1
ATOM 3123 N N . ASP A 1 392 ? 33.631 16.177 -19.307 1.00 91.94 392 ASP A N 1
ATOM 3124 C CA . ASP A 1 392 ? 33.924 15.966 -17.890 1.00 91.94 392 ASP A CA 1
ATOM 3125 C C . ASP A 1 392 ? 33.137 14.765 -17.344 1.00 91.94 392 ASP A C 1
ATOM 3127 O O . ASP A 1 392 ? 33.587 14.080 -16.426 1.00 91.94 392 ASP A O 1
ATOM 3131 N N . LEU A 1 393 ? 31.984 14.458 -17.952 1.00 88.69 393 LEU A N 1
ATOM 3132 C CA . LEU A 1 393 ? 31.093 13.378 -17.521 1.00 88.69 393 LEU A CA 1
ATOM 3133 C C . LEU A 1 393 ? 31.164 12.110 -18.381 1.00 88.69 393 LEU A C 1
ATOM 3135 O O . LEU A 1 393 ? 30.592 11.092 -17.998 1.00 88.69 393 LEU A O 1
ATOM 3139 N N . MET A 1 394 ? 31.876 12.115 -19.512 1.00 83.00 394 MET A N 1
ATOM 3140 C CA . MET A 1 394 ? 31.884 10.982 -20.453 1.00 83.00 394 MET A CA 1
ATOM 3141 C C . MET A 1 394 ? 32.391 9.653 -19.867 1.00 83.00 394 MET A C 1
ATOM 3143 O O . MET A 1 394 ? 32.117 8.600 -20.437 1.00 83.00 394 MET A O 1
ATOM 3147 N N . ASN A 1 395 ? 33.094 9.693 -18.730 1.00 85.44 395 ASN A N 1
ATOM 3148 C CA . ASN A 1 395 ? 33.590 8.515 -18.010 1.00 85.44 395 ASN A CA 1
ATOM 3149 C C . ASN A 1 395 ? 32.679 8.073 -16.846 1.00 85.44 395 ASN A C 1
ATOM 3151 O O . ASN A 1 395 ? 33.042 7.172 -16.091 1.00 85.44 395 ASN A O 1
ATOM 3155 N N . HIS A 1 396 ? 31.503 8.688 -16.690 1.00 90.19 396 HIS A N 1
ATOM 3156 C CA . HIS A 1 396 ? 30.518 8.378 -15.653 1.00 90.19 396 HIS A CA 1
ATOM 3157 C C . HIS A 1 396 ? 29.252 7.780 -16.291 1.00 90.19 396 HIS A C 1
ATOM 3159 O O . HIS A 1 396 ? 28.298 8.508 -16.571 1.00 90.19 396 HIS A O 1
ATOM 3165 N N . PRO A 1 397 ? 29.228 6.462 -16.570 1.00 89.44 397 PRO A N 1
ATOM 3166 C CA . PRO A 1 397 ? 28.113 5.850 -17.275 1.00 89.44 397 PRO A CA 1
ATOM 3167 C C . PRO A 1 397 ? 26.867 5.761 -16.392 1.00 89.44 397 PRO A C 1
ATOM 3169 O O . PRO A 1 397 ? 26.934 5.404 -15.215 1.00 89.44 397 PRO A O 1
ATOM 3172 N N . VAL A 1 398 ? 25.708 5.994 -17.004 1.00 92.00 398 VAL A N 1
ATOM 3173 C CA . VAL A 1 398 ? 24.414 5.586 -16.454 1.00 92.00 398 VAL A CA 1
ATOM 3174 C C . VAL A 1 398 ? 24.038 4.258 -17.098 1.00 92.00 398 VAL A C 1
ATOM 3176 O O . VAL A 1 398 ? 23.963 4.161 -18.322 1.00 92.00 398 VAL A O 1
ATOM 3179 N N . VAL A 1 399 ? 23.808 3.233 -16.278 1.00 94.25 399 VAL A N 1
ATOM 3180 C CA . VAL A 1 399 ? 23.437 1.896 -16.756 1.00 94.25 399 VAL A CA 1
ATOM 3181 C C . VAL A 1 399 ? 21.944 1.683 -16.556 1.00 94.25 399 VAL A C 1
ATOM 3183 O O . VAL A 1 399 ? 21.446 1.697 -15.433 1.00 94.25 399 VAL A O 1
ATOM 3186 N N . VAL A 1 400 ? 21.241 1.445 -17.660 1.00 95.75 400 VAL A N 1
ATOM 3187 C CA . VAL A 1 400 ? 19.860 0.954 -17.672 1.00 95.75 400 VAL A CA 1
ATOM 3188 C C . VAL A 1 400 ? 19.906 -0.492 -18.146 1.00 95.75 400 VAL A C 1
ATOM 3190 O O . VAL A 1 400 ? 20.545 -0.786 -19.155 1.00 95.75 400 VAL A O 1
ATOM 3193 N N . SER A 1 401 ? 19.271 -1.404 -17.412 1.00 96.75 401 SER A N 1
ATOM 3194 C CA . SER A 1 401 ? 19.363 -2.839 -17.689 1.00 96.75 401 SER A CA 1
ATOM 3195 C C . SER A 1 401 ? 18.017 -3.543 -17.549 1.00 96.75 401 SER A C 1
ATOM 3197 O O . SER A 1 401 ? 17.141 -3.099 -16.812 1.00 96.75 401 SER A O 1
ATOM 3199 N N . ALA A 1 402 ? 17.885 -4.644 -18.281 1.00 97.81 402 ALA A N 1
ATOM 3200 C CA . ALA A 1 402 ? 16.836 -5.644 -18.163 1.00 97.81 402 ALA A CA 1
ATOM 3201 C C . ALA A 1 402 ? 17.477 -7.000 -18.485 1.00 97.81 402 ALA A C 1
ATOM 3203 O O . ALA A 1 402 ? 18.373 -7.063 -19.336 1.00 97.81 402 ALA A O 1
ATOM 3204 N N . HIS A 1 403 ? 17.047 -8.070 -17.821 1.00 98.12 403 HIS A N 1
ATOM 3205 C CA . HIS A 1 403 ? 17.464 -9.412 -18.221 1.00 98.12 403 HIS A CA 1
ATOM 3206 C C . HIS A 1 403 ? 16.546 -9.911 -19.341 1.00 98.12 403 HIS A C 1
ATOM 3208 O O . HIS A 1 403 ? 15.396 -9.490 -19.450 1.00 98.12 403 HIS A O 1
ATOM 3214 N N . TYR A 1 404 ? 17.078 -10.748 -20.226 1.00 97.94 404 TYR A N 1
ATOM 3215 C CA . TYR A 1 404 ? 16.364 -11.192 -21.427 1.00 97.94 404 TYR A CA 1
ATOM 3216 C C . TYR A 1 404 ? 16.197 -12.711 -21.493 1.00 97.94 404 TYR A C 1
ATOM 3218 O O . TYR A 1 404 ? 15.469 -13.210 -22.352 1.00 97.94 404 TYR A O 1
ATOM 3226 N N . ASP A 1 405 ? 16.850 -13.441 -20.596 1.00 96.44 405 ASP A N 1
ATOM 3227 C CA . ASP A 1 405 ? 16.602 -14.846 -20.315 1.00 96.44 405 ASP A CA 1
ATOM 3228 C C . ASP A 1 405 ? 15.300 -15.039 -19.533 1.00 96.44 405 ASP A C 1
ATOM 3230 O O . ASP A 1 405 ? 14.735 -14.094 -18.976 1.00 96.44 405 ASP A O 1
ATOM 3234 N N . HIS A 1 406 ? 14.815 -16.277 -19.527 1.00 96.25 406 HIS A N 1
ATOM 3235 C CA . HIS A 1 406 ? 13.766 -16.732 -18.624 1.00 96.25 406 HIS A CA 1
ATOM 3236 C C . HIS A 1 406 ? 13.881 -18.256 -18.412 1.00 96.25 406 HIS A C 1
ATOM 3238 O O . HIS A 1 406 ? 14.878 -18.871 -18.792 1.00 96.25 406 HIS A O 1
ATOM 3244 N N . LEU A 1 407 ? 12.884 -18.883 -17.784 1.00 94.88 407 LEU A N 1
ATOM 3245 C CA . LEU A 1 407 ? 12.947 -20.267 -17.291 1.00 94.88 407 LEU A CA 1
ATOM 3246 C C . LEU A 1 407 ? 12.974 -21.350 -18.386 1.00 94.88 407 LEU A C 1
ATOM 3248 O O . LEU A 1 407 ? 13.121 -22.538 -18.088 1.00 94.88 407 LEU A O 1
ATOM 3252 N N . GLY A 1 408 ? 12.816 -20.989 -19.662 1.00 94.81 408 GLY A N 1
ATOM 3253 C CA . GLY A 1 408 ? 12.770 -21.949 -20.760 1.00 94.81 408 GLY A CA 1
ATOM 3254 C C . GLY A 1 408 ? 11.627 -22.954 -20.599 1.00 94.81 408 GLY A C 1
ATOM 3255 O O . GLY A 1 408 ? 10.453 -22.600 -20.697 1.00 94.81 408 GLY A O 1
ATOM 3256 N N . MET A 1 409 ? 11.988 -24.208 -20.317 1.00 94.31 409 MET A N 1
ATOM 3257 C CA . MET A 1 409 ? 11.046 -25.306 -20.062 1.00 94.31 409 MET A CA 1
ATOM 3258 C C . MET A 1 409 ? 10.773 -25.547 -18.561 1.00 94.31 409 MET A C 1
ATOM 3260 O O . MET A 1 409 ? 10.270 -26.611 -18.200 1.00 94.31 409 MET A O 1
ATOM 3264 N N . GLY A 1 410 ? 11.139 -24.598 -17.689 1.00 90.25 410 GLY A N 1
ATOM 3265 C CA . GLY A 1 410 ? 10.900 -24.666 -16.242 1.00 90.25 410 GLY A CA 1
ATOM 3266 C C . GLY A 1 410 ? 12.139 -24.944 -15.386 1.00 90.25 410 GLY A C 1
ATOM 3267 O O . GLY A 1 410 ? 12.034 -25.581 -14.347 1.00 90.25 410 GLY A O 1
ATOM 3268 N N . TRP A 1 411 ? 13.329 -24.532 -15.833 1.00 87.38 411 TRP A N 1
ATOM 3269 C CA . TRP A 1 411 ? 14.561 -24.646 -15.042 1.00 87.38 411 TRP A CA 1
ATOM 3270 C C . TRP A 1 411 ? 14.954 -23.270 -14.468 1.00 87.38 411 TRP A C 1
ATOM 3272 O O . TRP A 1 411 ? 14.827 -22.280 -15.192 1.00 87.38 411 TRP A O 1
ATOM 3282 N N . PRO A 1 412 ? 15.483 -23.178 -13.230 1.00 80.75 412 PRO A N 1
ATOM 3283 C CA . PRO A 1 412 ? 15.791 -24.285 -12.313 1.00 80.75 412 PRO A CA 1
ATOM 3284 C C . PRO A 1 412 ? 14.591 -24.795 -11.516 1.00 80.75 412 PRO A C 1
ATOM 3286 O O . PRO A 1 412 ? 14.667 -25.885 -10.958 1.00 80.75 412 PRO A O 1
ATOM 3289 N N . ASP A 1 413 ? 13.509 -24.025 -11.477 1.00 79.38 413 ASP A N 1
ATOM 3290 C CA . ASP A 1 413 ? 12.328 -24.323 -10.681 1.00 79.38 413 ASP A CA 1
ATOM 3291 C C . ASP A 1 413 ? 11.072 -24.027 -11.506 1.00 79.38 413 ASP A C 1
ATOM 3293 O O . ASP A 1 413 ? 10.985 -22.995 -12.180 1.00 79.38 413 ASP A O 1
ATOM 3297 N N . ALA A 1 414 ? 10.119 -24.950 -11.466 1.00 83.81 414 ALA A N 1
ATOM 3298 C CA . ALA A 1 414 ? 8.824 -24.835 -12.114 1.00 83.81 414 ALA A CA 1
ATOM 3299 C C . ALA A 1 414 ? 7.746 -25.172 -11.098 1.00 83.81 414 ALA A C 1
ATOM 3301 O O . ALA A 1 414 ? 7.901 -26.069 -10.270 1.00 83.81 414 ALA A O 1
ATOM 3302 N N . HIS A 1 415 ? 6.614 -24.482 -11.192 1.00 79.19 415 HIS A N 1
ATOM 3303 C CA . HIS A 1 415 ? 5.461 -24.857 -10.392 1.00 79.19 415 HIS A CA 1
ATOM 3304 C C . HIS A 1 415 ? 5.005 -26.274 -10.738 1.00 79.19 415 HIS A C 1
ATOM 3306 O O . HIS A 1 415 ? 5.042 -26.701 -11.894 1.00 79.19 415 HIS A O 1
ATOM 3312 N N . LYS A 1 416 ? 4.537 -26.993 -9.717 1.00 78.94 416 LYS A N 1
ATOM 3313 C CA . LYS A 1 416 ? 4.025 -28.350 -9.872 1.00 78.94 416 LYS A CA 1
ATOM 3314 C C . LYS A 1 416 ? 2.924 -28.398 -10.933 1.00 78.94 416 LYS A C 1
ATOM 3316 O O . LYS A 1 416 ? 1.891 -27.747 -10.788 1.00 78.94 416 LYS A O 1
ATOM 3321 N N . GLY A 1 417 ? 3.117 -29.223 -11.955 1.00 82.81 417 GLY A N 1
ATOM 3322 C CA . GLY A 1 417 ? 2.219 -29.365 -13.099 1.00 82.81 417 GLY A CA 1
ATOM 3323 C C . GLY A 1 417 ? 2.595 -28.520 -14.319 1.00 82.81 417 GLY A C 1
ATOM 3324 O O . GLY A 1 417 ? 1.953 -28.690 -15.359 1.00 82.81 417 GLY A O 1
ATOM 3325 N N . ASP A 1 418 ? 3.605 -27.652 -14.224 1.00 86.81 418 ASP A N 1
ATOM 3326 C CA . ASP A 1 418 ? 4.149 -26.848 -15.328 1.00 86.81 418 ASP A CA 1
ATOM 3327 C C . ASP A 1 418 ? 5.549 -27.300 -15.774 1.00 86.81 418 ASP A C 1
ATOM 3329 O O . ASP A 1 418 ? 6.153 -26.696 -16.666 1.00 86.81 418 ASP A O 1
ATOM 3333 N N . GLU A 1 419 ? 6.052 -28.406 -15.224 1.00 88.38 419 GLU A N 1
ATOM 3334 C CA . GLU A 1 419 ? 7.335 -28.980 -15.610 1.00 88.38 419 GLU A CA 1
ATOM 3335 C C . GLU A 1 419 ? 7.338 -29.349 -17.100 1.00 88.38 419 GLU A C 1
ATOM 3337 O O . GLU A 1 419 ? 6.435 -30.016 -17.613 1.00 88.38 419 GLU A O 1
ATOM 3342 N N . GLY A 1 420 ? 8.369 -28.914 -17.825 1.00 88.31 420 GLY A N 1
ATOM 3343 C CA . GLY A 1 420 ? 8.496 -29.205 -19.251 1.00 88.31 420 GLY A CA 1
ATOM 3344 C C . GLY A 1 420 ? 7.539 -28.415 -20.147 1.00 88.31 420 GLY A C 1
ATOM 3345 O O . GLY A 1 420 ? 7.485 -28.699 -21.344 1.00 88.31 420 GLY A O 1
ATOM 3346 N N . LYS A 1 421 ? 6.807 -27.423 -19.620 1.00 95.00 421 LYS A N 1
ATOM 3347 C CA . LYS A 1 421 ? 6.045 -26.452 -20.422 1.00 95.00 421 LYS A CA 1
ATOM 3348 C C . LYS A 1 421 ? 6.881 -25.216 -20.737 1.00 95.00 421 LYS A C 1
ATOM 3350 O O . LYS A 1 421 ? 7.805 -24.866 -20.005 1.00 95.00 421 LYS A O 1
ATOM 3355 N N . ILE A 1 422 ? 6.535 -24.530 -21.826 1.00 96.50 422 ILE A N 1
ATOM 3356 C CA . ILE A 1 422 ? 7.169 -23.257 -22.178 1.00 96.50 422 ILE A CA 1
ATOM 3357 C C . ILE A 1 422 ? 6.767 -22.199 -21.151 1.00 96.50 422 ILE A C 1
ATOM 3359 O O . ILE A 1 422 ? 5.588 -21.888 -20.991 1.00 96.50 422 ILE A O 1
ATOM 3363 N N . HIS A 1 423 ? 7.765 -21.604 -20.511 1.00 96.31 423 HIS A N 1
ATOM 3364 C CA . HIS A 1 423 ? 7.603 -20.425 -19.677 1.00 96.31 423 HIS A CA 1
ATOM 3365 C C . HIS A 1 423 ? 7.876 -19.208 -20.555 1.00 96.31 423 HIS A C 1
ATOM 3367 O O . HIS A 1 423 ? 9.020 -18.916 -20.874 1.00 96.31 423 HIS A O 1
ATOM 3373 N N . TYR A 1 424 ? 6.838 -18.522 -21.027 1.00 97.19 424 TYR A N 1
ATOM 3374 C CA . TYR A 1 424 ? 6.995 -17.497 -22.068 1.00 97.19 424 TYR A CA 1
ATOM 3375 C C . TYR A 1 424 ? 7.745 -16.237 -21.611 1.00 97.19 424 TYR A C 1
ATOM 3377 O O . TYR A 1 424 ? 8.372 -15.566 -22.432 1.00 97.19 424 TYR A O 1
ATOM 3385 N N . GLY A 1 425 ? 7.705 -15.905 -20.317 1.00 96.44 425 GLY A N 1
ATOM 3386 C CA . GLY A 1 425 ? 8.429 -14.761 -19.758 1.00 96.44 425 GLY A CA 1
ATOM 3387 C C . GLY A 1 425 ? 8.052 -13.421 -20.388 1.00 96.44 425 GLY A C 1
ATOM 3388 O O . GLY A 1 425 ? 8.939 -12.646 -20.749 1.00 96.44 425 GLY A O 1
ATOM 3389 N N . ALA A 1 426 ? 6.753 -13.194 -20.610 1.00 97.75 426 ALA A N 1
ATOM 3390 C CA . ALA A 1 426 ? 6.243 -11.955 -21.197 1.00 97.75 426 ALA A CA 1
ATOM 3391 C C . ALA A 1 426 ? 6.440 -10.766 -20.246 1.00 97.75 426 ALA A C 1
ATOM 3393 O O . ALA A 1 426 ? 7.019 -9.756 -20.637 1.00 97.75 426 ALA A O 1
ATOM 3394 N N . ASP A 1 427 ? 6.019 -10.915 -18.989 1.00 96.06 427 ASP A N 1
ATOM 3395 C CA . ASP A 1 427 ? 6.240 -9.902 -17.952 1.00 96.06 427 ASP A CA 1
ATOM 3396 C C . ASP A 1 427 ? 7.624 -10.028 -17.300 1.00 96.06 427 ASP A C 1
ATOM 3398 O O . ASP A 1 427 ? 8.257 -9.032 -16.982 1.00 96.06 427 ASP A O 1
ATOM 3402 N N . ASP A 1 428 ? 8.136 -11.255 -17.184 1.00 94.44 428 ASP A N 1
ATOM 3403 C CA . ASP A 1 428 ? 9.461 -11.553 -16.641 1.00 94.44 428 ASP A CA 1
ATOM 3404 C C . ASP A 1 428 ? 10.358 -12.181 -17.727 1.00 94.44 428 ASP A C 1
ATOM 3406 O O . ASP A 1 428 ? 10.350 -13.384 -17.952 1.00 94.44 428 ASP A O 1
ATOM 3410 N N . ASN A 1 429 ? 11.102 -11.419 -18.523 1.00 97.50 429 ASN A N 1
ATOM 3411 C CA . ASN A 1 429 ? 11.209 -9.960 -18.509 1.00 97.50 429 ASN A CA 1
ATOM 3412 C C . ASN A 1 429 ? 11.253 -9.375 -19.928 1.00 97.50 429 ASN A C 1
ATOM 3414 O O . ASN A 1 429 ? 11.985 -8.431 -20.234 1.00 97.50 429 ASN A O 1
ATOM 3418 N N . ALA A 1 430 ? 10.459 -9.946 -20.840 1.00 98.50 430 ALA A N 1
ATOM 3419 C CA . ALA A 1 430 ? 10.300 -9.359 -22.168 1.00 98.50 430 ALA A CA 1
ATOM 3420 C C . ALA A 1 430 ? 9.725 -7.930 -22.092 1.00 98.50 430 ALA A C 1
ATOM 3422 O O . ALA A 1 430 ? 10.101 -7.082 -22.905 1.00 98.50 430 ALA A O 1
ATOM 3423 N N . SER A 1 431 ? 8.885 -7.638 -21.093 1.00 98.12 431 SER A N 1
ATOM 3424 C CA . SER A 1 431 ? 8.335 -6.306 -20.826 1.00 98.12 431 SER A CA 1
ATOM 3425 C C . SER A 1 431 ? 9.437 -5.286 -20.511 1.00 98.12 431 SER A C 1
ATOM 3427 O O . SER A 1 431 ? 9.510 -4.253 -21.182 1.00 98.12 431 SER A O 1
ATOM 3429 N N . GLY A 1 432 ? 10.371 -5.581 -19.602 1.00 98.00 432 GLY A N 1
ATOM 3430 C CA . GLY A 1 432 ? 11.492 -4.690 -19.290 1.00 98.00 432 GLY A CA 1
ATOM 3431 C C . GLY A 1 432 ? 12.438 -4.494 -20.472 1.00 98.00 432 GLY A C 1
ATOM 3432 O O . GLY A 1 432 ? 12.862 -3.368 -20.745 1.00 98.00 432 GLY A O 1
ATOM 3433 N N . VAL A 1 433 ? 12.700 -5.552 -21.249 1.00 98.56 433 VAL A N 1
ATOM 3434 C CA . VAL A 1 433 ? 13.459 -5.433 -22.506 1.00 98.56 433 VAL A CA 1
ATOM 3435 C C . VAL A 1 433 ? 12.730 -4.531 -23.507 1.00 98.56 433 VAL A C 1
ATOM 3437 O O . VAL A 1 433 ? 13.371 -3.715 -24.167 1.00 98.56 433 VAL A O 1
ATOM 3440 N N . SER A 1 434 ? 11.401 -4.620 -23.614 1.00 98.19 434 SER A N 1
ATOM 3441 C CA . SER A 1 434 ? 10.615 -3.785 -24.532 1.00 98.19 434 SER A CA 1
ATOM 3442 C C . SER A 1 434 ? 10.693 -2.293 -24.190 1.00 98.19 434 SER A C 1
ATOM 3444 O O . SER A 1 434 ? 10.874 -1.466 -25.087 1.00 98.19 434 SER A O 1
ATOM 3446 N N . ILE A 1 435 ? 10.658 -1.958 -22.896 1.00 96.94 435 ILE A N 1
ATOM 3447 C CA . ILE A 1 435 ? 10.818 -0.589 -22.392 1.00 96.94 435 ILE A CA 1
ATOM 3448 C C . ILE A 1 435 ? 12.226 -0.085 -22.709 1.00 96.94 435 ILE A C 1
ATOM 3450 O O . ILE A 1 435 ? 12.392 1.019 -23.226 1.00 96.94 435 ILE A O 1
ATOM 3454 N N . LEU A 1 436 ? 13.246 -0.911 -22.455 1.00 97.50 436 LEU A N 1
ATOM 3455 C CA . LEU A 1 436 ? 14.636 -0.581 -22.758 1.00 97.50 436 LEU A CA 1
ATOM 3456 C C . LEU A 1 436 ? 14.829 -0.324 -24.262 1.00 97.50 436 LEU A C 1
ATOM 3458 O O . LEU A 1 436 ? 15.506 0.630 -24.645 1.00 97.50 436 LEU A O 1
ATOM 3462 N N . LEU A 1 437 ? 14.207 -1.130 -25.126 1.00 97.69 437 LEU A N 1
ATOM 3463 C CA . LEU A 1 437 ? 14.263 -0.955 -26.577 1.00 97.69 437 LEU A CA 1
ATOM 3464 C C . LEU A 1 437 ? 13.555 0.321 -27.051 1.00 97.69 437 LEU A C 1
ATOM 3466 O O . LEU A 1 437 ? 14.089 1.001 -27.928 1.00 97.69 437 LEU A O 1
ATOM 3470 N N . GLU A 1 438 ? 12.405 0.686 -26.480 1.00 95.88 438 GLU A N 1
ATOM 3471 C CA . GLU A 1 438 ? 11.750 1.962 -26.801 1.00 95.88 438 GLU A CA 1
ATOM 3472 C C . GLU A 1 438 ? 12.545 3.168 -26.281 1.00 95.88 438 GLU A C 1
ATOM 3474 O O . GLU A 1 438 ? 12.665 4.166 -26.996 1.00 95.88 438 GLU A O 1
ATOM 3479 N N . LEU A 1 439 ? 13.174 3.062 -25.106 1.00 94.38 439 LEU A N 1
ATOM 3480 C CA . LEU A 1 439 ? 14.103 4.075 -24.606 1.00 94.38 439 LEU A CA 1
ATOM 3481 C C . LEU A 1 439 ? 15.293 4.244 -25.560 1.00 94.38 439 LEU A C 1
ATOM 3483 O O . LEU A 1 439 ? 15.594 5.362 -25.979 1.00 94.38 439 LEU A O 1
ATOM 3487 N N . ALA A 1 440 ? 15.925 3.138 -25.962 1.00 94.75 440 ALA A N 1
ATOM 3488 C CA . ALA A 1 440 ? 17.027 3.134 -26.918 1.00 94.75 440 ALA A CA 1
ATOM 3489 C C . ALA A 1 440 ? 16.610 3.741 -28.267 1.00 94.75 440 ALA A C 1
ATOM 3491 O O . ALA A 1 440 ? 17.358 4.533 -28.836 1.00 94.75 440 ALA A O 1
ATOM 3492 N N . ARG A 1 441 ? 15.403 3.429 -28.758 1.00 93.56 441 ARG A N 1
ATOM 3493 C CA . ARG A 1 441 ? 14.845 4.012 -29.986 1.00 93.56 441 ARG A CA 1
ATOM 3494 C C . ARG A 1 441 ? 14.688 5.524 -29.883 1.00 93.56 441 ARG A C 1
ATOM 3496 O O . ARG A 1 441 ? 15.031 6.225 -30.828 1.00 93.56 441 ARG A O 1
ATOM 3503 N N . THR A 1 442 ? 14.139 6.013 -28.776 1.00 90.69 442 THR A N 1
ATOM 3504 C CA . THR A 1 442 ? 13.855 7.440 -28.583 1.00 90.69 442 THR A CA 1
ATOM 3505 C C . THR A 1 442 ? 15.130 8.245 -28.324 1.00 90.69 442 THR A C 1
ATOM 3507 O O . THR A 1 442 ? 15.284 9.341 -28.862 1.00 90.69 442 THR A O 1
ATOM 3510 N N . MET A 1 443 ? 16.074 7.713 -27.544 1.00 88.94 443 MET A N 1
ATOM 3511 C CA . MET A 1 443 ? 17.323 8.410 -27.222 1.00 88.94 443 MET A CA 1
ATOM 3512 C C . MET A 1 443 ? 18.375 8.286 -28.327 1.00 88.94 443 MET A C 1
ATOM 3514 O O . MET A 1 443 ? 19.029 9.271 -28.659 1.00 88.94 443 MET A O 1
ATOM 3518 N N . GLY A 1 444 ? 18.523 7.111 -28.942 1.00 84.69 444 GLY A N 1
ATOM 3519 C CA . GLY A 1 444 ? 19.564 6.856 -29.942 1.00 84.69 444 GLY A CA 1
ATOM 3520 C C . GLY A 1 444 ? 19.442 7.709 -31.211 1.00 84.69 444 GLY A C 1
ATOM 3521 O O . GLY A 1 444 ? 20.443 7.980 -31.876 1.00 84.69 444 GLY A O 1
ATOM 3522 N N . THR A 1 445 ? 18.235 8.194 -31.525 1.00 70.62 445 THR A N 1
ATOM 3523 C CA . THR A 1 445 ? 17.997 9.148 -32.620 1.00 70.62 445 THR A CA 1
ATOM 3524 C C . THR A 1 445 ? 18.144 10.611 -32.212 1.00 70.62 445 THR A C 1
ATOM 3526 O O . THR A 1 445 ? 18.345 11.450 -33.082 1.00 70.62 445 THR A O 1
ATOM 3529 N N . SER A 1 446 ? 18.015 10.923 -30.921 1.00 64.56 446 SER A N 1
ATOM 3530 C CA . SER A 1 446 ? 17.886 12.299 -30.414 1.00 64.56 446 SER A CA 1
ATOM 3531 C C . SER A 1 446 ? 19.188 12.866 -29.837 1.00 64.56 446 SER A C 1
ATOM 3533 O O . SER A 1 446 ? 19.287 14.070 -29.642 1.00 64.56 446 SER A O 1
ATOM 3535 N N . VAL A 1 447 ? 20.177 12.012 -29.553 1.00 59.56 447 VAL A N 1
ATOM 3536 C CA . VAL A 1 447 ? 21.461 12.373 -28.910 1.00 59.56 447 VAL A CA 1
ATOM 3537 C C . VAL A 1 447 ? 22.615 12.431 -29.936 1.00 59.56 447 VAL A C 1
ATOM 3539 O O . VAL A 1 447 ? 23.778 12.273 -29.582 1.00 59.56 447 VAL A O 1
ATOM 3542 N N . LYS A 1 448 ? 22.313 12.622 -31.227 1.00 52.41 448 LYS A N 1
ATOM 3543 C CA . LYS A 1 448 ? 23.327 12.754 -32.289 1.00 52.41 448 LYS A CA 1
ATOM 3544 C C . LYS A 1 448 ? 23.641 14.196 -32.639 1.00 52.41 448 LYS A C 1
ATOM 3546 O O . LYS A 1 448 ? 22.684 14.996 -32.705 1.00 52.41 448 LYS A O 1
#

pLDDT: mean 92.9, std 6.03, range [52.41, 98.75]

Sequence (448 aa):
ASFQDIQKSFELVTQKDLQTFFTQWLTRTGAPEIGIKEATFIKDNPDYKVSLTLEQKQSVDPFNVDIPVGIATKNGVKTFVVNMTKKIQKFEFMLLDEPLKLEVDPQYDVFRIMDPLEVPPTWSKILASRDNLVVLPSKAGPDKQSIYSDFIERWNTMNPNQFDIVFDNEVTDLPKNKTVWIIGFENRFAEAIQATISKNKSSILGDSVIFDHRNFPKTNHSFVFTVFNPQNSNFSMAFIAIDNKDAIEGLVRKLPHYGKYSYLGFEGAEPANVAKGEWPVSGSPLIKLFSGGATDLSTVEKRTALATFDPLFSEKKMMDHIDYLASEALKGRGLGTPELDSAANYIARKFKIYGLAPLENSYFQEFSHTFSDKDKMRMKNVIGVIQGTDKDLMNHPVVVSAHYDHLGMGWPDAHKGDEGKIHYGADDNASGVSILLELARTMGTSVK

Foldseek 3Di:
DDVVVVQVVCCVVVVDRCCLVCCCVPPDDAFFDKFFPDWDWDCPVPKIKIKTKMAGPDPDADHFDWKWKWWAFPVGIDIDTDTDRHRIDMDMDIGNGDTFKMFINLVVPTPHDFDLLQAFFWLLQVVPFQAEEEEAEPPDDPVQSVLQVVLVVLVCVVPPNRYDYDYLVVDPDDDQPHAYEYEAPNHPCVVVVQVFCVVQVWHDDDQWTDDPNDTGGVAQKKKWAKDADPNYNSYIYIYIYDHDSLLSVQCSVCSVVRGRWRMWMFGHSNTHTPDTHTGDSQDGSRMDGPDPPCSPPDSDDDDDPPDDDDPLFDPVQLVVLLCVLLDVQLQQLAFQDVSVVVQLVVLLVLLVVLQFDCDPDDQWDKDWDQDPPDGIGIDTHGDTHDQDPDPVCRPPDDDDDADSGGCRQAPPHDPPPSHRPRPSCSVVPSSSSSVVSSVSNSCNVVSD

Radius of gyration: 29.12 Å; chains: 1; bounding box: 69×71×68 Å